Protein AF-A0A7S3NZ34-F1 (afdb_monomer_lite)

Radius of gyration: 33.31 Å; chains: 1; bounding box: 94×74×92 Å

Structure (mmCIF, N/CA/C/O backbone):
data_AF-A0A7S3NZ34-F1
#
_entry.id   AF-A0A7S3NZ34-F1
#
loop_
_atom_site.group_PDB
_atom_site.id
_atom_site.type_symbol
_atom_site.label_atom_id
_atom_site.label_alt_id
_atom_site.label_comp_id
_atom_site.label_asym_id
_atom_site.label_entity_id
_atom_site.label_seq_id
_atom_site.pdbx_PDB_ins_code
_atom_site.Cartn_x
_atom_site.Cartn_y
_atom_site.Cartn_z
_atom_site.occupancy
_atom_site.B_iso_or_equiv
_atom_site.auth_seq_id
_atom_site.auth_comp_id
_atom_site.auth_asym_id
_atom_site.auth_atom_id
_atom_site.pdbx_PDB_model_num
ATOM 1 N N . PRO A 1 1 ? -23.768 -16.743 7.636 1.00 41.06 1 PRO A N 1
ATOM 2 C CA . PRO A 1 1 ? -23.028 -16.887 6.355 1.00 41.06 1 PRO A CA 1
ATOM 3 C C . PRO A 1 1 ? -21.586 -16.350 6.390 1.00 41.06 1 PRO A C 1
ATOM 5 O O . PRO A 1 1 ? -20.752 -16.909 5.689 1.00 41.06 1 PRO A O 1
ATOM 8 N N . HIS A 1 2 ? -21.284 -15.299 7.171 1.00 34.28 2 HIS A N 1
ATOM 9 C CA . HIS A 1 2 ? -19.918 -14.762 7.282 1.00 34.28 2 HIS A CA 1
ATOM 10 C C . HIS A 1 2 ? -18.943 -15.734 7.979 1.00 34.28 2 HIS A C 1
ATOM 12 O O . HIS A 1 2 ? -17.945 -16.085 7.361 1.00 34.28 2 HIS A O 1
ATOM 18 N N . ASP A 1 3 ? -19.298 -16.311 9.134 1.00 44.66 3 ASP A N 1
ATOM 19 C CA . ASP A 1 3 ? -18.408 -17.248 9.858 1.00 44.66 3 ASP A CA 1
ATOM 20 C C . ASP A 1 3 ? -18.068 -18.537 9.083 1.00 44.66 3 ASP A C 1
ATOM 22 O O . ASP A 1 3 ? -16.961 -19.067 9.175 1.00 44.66 3 ASP A O 1
ATOM 26 N N . GLN A 1 4 ? -18.999 -19.044 8.264 1.00 51.28 4 GLN A N 1
ATOM 27 C CA . GLN A 1 4 ? -18.749 -20.227 7.426 1.00 51.28 4 GLN A CA 1
ATOM 28 C C . GLN A 1 4 ? -17.717 -19.954 6.322 1.00 51.28 4 GLN A C 1
ATOM 30 O O . GLN A 1 4 ? -16.972 -20.857 5.939 1.00 51.28 4 GLN A O 1
ATOM 35 N N . ASN A 1 5 ? -17.654 -18.721 5.808 1.00 56.84 5 ASN A N 1
ATOM 36 C CA . ASN A 1 5 ? -16.707 -18.362 4.753 1.00 56.84 5 ASN A CA 1
ATOM 37 C C . ASN A 1 5 ? -15.270 -18.266 5.273 1.00 56.84 5 ASN A C 1
ATOM 39 O O . ASN A 1 5 ? -14.349 -18.602 4.522 1.00 56.84 5 ASN A O 1
ATOM 43 N N . ASP A 1 6 ? -15.092 -17.855 6.528 1.00 66.44 6 ASP A N 1
ATOM 44 C CA . ASP A 1 6 ? -13.772 -17.736 7.148 1.00 66.44 6 ASP A CA 1
ATOM 45 C C . ASP A 1 6 ? -13.241 -19.110 7.586 1.00 66.44 6 ASP A C 1
ATOM 47 O O . ASP A 1 6 ? -12.105 -19.452 7.262 1.00 66.44 6 ASP A O 1
ATOM 51 N N . SER A 1 7 ? -14.092 -19.985 8.137 1.00 79.94 7 SER A N 1
ATOM 52 C CA . SER A 1 7 ? -13.708 -21.378 8.436 1.00 79.94 7 SER A CA 1
ATOM 53 C C . SER A 1 7 ? -13.305 -22.179 7.181 1.00 79.94 7 SER A C 1
ATOM 55 O O . SER A 1 7 ? -12.328 -22.938 7.194 1.00 79.94 7 SER A O 1
ATOM 57 N N . ALA A 1 8 ? -14.006 -21.981 6.056 1.00 79.75 8 ALA A N 1
ATOM 58 C CA . ALA A 1 8 ? -13.655 -22.616 4.782 1.00 79.75 8 ALA A CA 1
ATOM 59 C C . ALA A 1 8 ? -12.306 -22.120 4.227 1.00 79.75 8 ALA A C 1
ATOM 61 O O . ALA A 1 8 ? -11.557 -22.890 3.614 1.00 79.75 8 ALA A O 1
ATOM 62 N N . LEU A 1 9 ? -11.980 -20.842 4.441 1.00 82.81 9 LEU A N 1
ATOM 63 C CA . LEU A 1 9 ? -10.699 -20.264 4.046 1.00 82.81 9 LEU A CA 1
ATOM 64 C C . LEU A 1 9 ? -9.552 -20.831 4.888 1.00 82.81 9 LEU A C 1
ATOM 66 O O . LEU A 1 9 ? -8.564 -21.288 4.314 1.00 82.81 9 LEU A O 1
ATOM 70 N N . GLU A 1 10 ? -9.698 -20.867 6.212 1.00 81.81 10 GLU A N 1
ATOM 71 C CA . GLU A 1 10 ? -8.693 -21.439 7.119 1.00 81.81 10 GLU A CA 1
ATOM 72 C C . GLU A 1 10 ? -8.411 -22.908 6.796 1.00 81.81 10 GLU A C 1
ATOM 74 O O . GLU A 1 10 ? -7.253 -23.310 6.666 1.00 81.81 10 GLU A O 1
ATOM 79 N N . SER A 1 11 ? -9.467 -23.688 6.556 1.00 85.88 11 SER A N 1
ATOM 80 C CA . SER A 1 11 ? -9.349 -25.089 6.141 1.00 85.88 11 SER A CA 1
ATOM 81 C C . SER A 1 11 ? -8.583 -25.226 4.821 1.00 85.88 11 SER A C 1
ATOM 83 O O . SER A 1 11 ? -7.730 -26.099 4.678 1.00 85.88 11 SER A O 1
ATOM 85 N N . SER A 1 12 ? -8.826 -24.331 3.859 1.00 85.12 12 SER A N 1
ATOM 86 C CA . SER A 1 12 ? -8.132 -24.339 2.563 1.00 85.12 12 SER A CA 1
ATOM 87 C C . SER A 1 12 ? -6.656 -23.942 2.682 1.00 85.12 12 SER A C 1
ATOM 89 O O . SER A 1 12 ? -5.805 -24.506 1.992 1.00 85.12 12 SER A O 1
ATOM 91 N N . ILE A 1 13 ? -6.333 -22.992 3.565 1.00 85.62 13 ILE A N 1
ATOM 92 C CA . ILE A 1 13 ? -4.950 -22.602 3.874 1.00 85.62 13 ILE A CA 1
ATOM 93 C C . ILE A 1 13 ? -4.214 -23.770 4.530 1.00 85.62 13 ILE A C 1
ATOM 95 O O . ILE A 1 13 ? -3.098 -24.091 4.121 1.00 85.62 13 ILE A O 1
ATOM 99 N N . PHE A 1 14 ? -4.856 -24.453 5.480 1.00 85.88 14 PHE A N 1
ATOM 100 C CA . PHE A 1 14 ? -4.304 -25.652 6.102 1.00 85.88 14 PHE A CA 1
ATOM 101 C C . PHE A 1 14 ? -4.025 -26.748 5.066 1.00 85.88 14 PHE A C 1
ATOM 103 O O . PHE A 1 14 ? -2.934 -27.313 5.047 1.00 85.88 14 PHE A O 1
ATOM 110 N N . VAL A 1 15 ? -4.956 -26.997 4.137 1.00 87.81 15 VAL A N 1
ATOM 111 C CA . VAL A 1 15 ? -4.750 -27.945 3.029 1.00 87.81 15 VAL A CA 1
ATOM 112 C C . VAL A 1 15 ? -3.519 -27.574 2.193 1.00 87.81 15 VAL A C 1
ATOM 114 O O . VAL A 1 15 ? -2.702 -28.445 1.892 1.00 87.81 15 VAL A O 1
ATOM 117 N N . ARG A 1 16 ? -3.328 -26.289 1.867 1.00 87.94 16 ARG A N 1
ATOM 118 C CA . ARG A 1 16 ? -2.138 -25.810 1.142 1.00 87.94 16 ARG A CA 1
ATOM 119 C C . ARG A 1 16 ? -0.844 -26.062 1.927 1.00 87.94 16 ARG A C 1
ATOM 121 O O . ARG A 1 16 ? 0.131 -26.535 1.347 1.00 87.94 16 ARG A O 1
ATOM 128 N N . GLU A 1 17 ? -0.837 -25.782 3.230 1.00 85.75 17 GLU A N 1
ATOM 129 C CA . GLU A 1 17 ? 0.313 -26.041 4.113 1.00 85.75 17 GLU A CA 1
ATOM 130 C C . GLU A 1 17 ? 0.644 -27.540 4.189 1.00 85.75 17 GLU A C 1
ATOM 132 O O . GLU A 1 17 ? 1.816 -27.923 4.121 1.00 85.75 17 GLU A O 1
ATOM 137 N N . VAL A 1 18 ? -0.376 -28.402 4.255 1.00 86.56 18 VAL A N 1
ATOM 138 C CA . VAL A 1 18 ? -0.213 -29.863 4.252 1.00 86.56 18 VAL A CA 1
ATOM 139 C C . VAL A 1 18 ? 0.375 -30.350 2.930 1.00 86.56 18 VAL A C 1
ATOM 141 O O . VAL A 1 18 ? 1.296 -31.167 2.956 1.00 86.56 18 VAL A O 1
ATOM 144 N N . MET A 1 19 ? -0.103 -29.840 1.790 1.00 85.69 19 MET A N 1
ATOM 145 C CA . MET A 1 19 ? 0.424 -30.218 0.473 1.00 85.69 19 MET A CA 1
ATOM 146 C C . MET A 1 19 ? 1.892 -29.821 0.295 1.00 85.69 19 MET A C 1
ATOM 148 O O . MET A 1 19 ? 2.649 -30.565 -0.333 1.00 85.69 19 MET A O 1
ATOM 152 N N . GLU A 1 20 ? 2.318 -28.681 0.843 1.00 84.69 20 GLU A N 1
ATOM 153 C CA . GLU A 1 20 ? 3.727 -28.284 0.806 1.00 84.69 20 GLU A CA 1
ATOM 154 C C . GLU A 1 20 ? 4.576 -29.169 1.723 1.00 84.69 20 GLU A C 1
ATOM 156 O O . GLU A 1 20 ? 5.560 -29.752 1.263 1.00 84.69 20 GLU A O 1
ATOM 161 N N . SER A 1 21 ? 4.143 -29.332 2.977 1.00 84.38 21 SER A N 1
ATOM 162 C CA . SER A 1 21 ? 4.903 -30.018 4.031 1.00 84.38 21 SER A CA 1
ATOM 163 C C . SER A 1 21 ? 5.012 -31.529 3.812 1.00 84.38 21 SER A C 1
ATOM 165 O O . SER A 1 21 ? 6.039 -32.127 4.125 1.00 84.38 21 SER A O 1
ATOM 167 N N . HIS A 1 22 ? 3.971 -32.162 3.262 1.00 85.69 22 HIS A N 1
ATOM 168 C CA . HIS A 1 22 ? 3.906 -33.612 3.087 1.00 85.69 22 HIS A CA 1
ATOM 169 C C . HIS A 1 22 ? 3.700 -33.979 1.617 1.00 85.69 22 HIS A C 1
ATOM 171 O O . HIS A 1 22 ? 2.583 -34.005 1.096 1.00 85.69 22 HIS A O 1
ATOM 177 N N . SER A 1 23 ? 4.793 -34.329 0.937 1.00 82.81 23 SER A N 1
ATOM 178 C CA . SER A 1 23 ? 4.763 -34.682 -0.487 1.00 82.81 23 SER A CA 1
ATOM 179 C C . SER A 1 23 ? 3.978 -35.959 -0.804 1.00 82.81 23 SER A C 1
ATOM 181 O O . SER A 1 23 ? 3.462 -36.090 -1.914 1.00 82.81 23 SER A O 1
ATOM 183 N N . THR A 1 24 ? 3.841 -36.873 0.161 1.00 86.56 24 THR A N 1
ATOM 184 C CA . THR A 1 24 ? 3.130 -38.154 0.018 1.00 86.56 24 THR A CA 1
ATOM 185 C C . THR A 1 24 ? 1.627 -37.981 -0.192 1.00 86.56 24 THR A C 1
ATOM 187 O O . THR A 1 24 ? 1.053 -38.678 -1.022 1.00 86.56 24 THR A O 1
ATOM 190 N N . PHE A 1 25 ? 1.000 -37.022 0.495 1.00 84.69 25 PHE A N 1
ATOM 191 C CA . PHE A 1 25 ? -0.454 -36.811 0.457 1.00 84.69 25 PHE A CA 1
ATOM 192 C C . PHE A 1 25 ? -0.923 -35.939 -0.715 1.00 84.69 25 PHE A C 1
ATOM 194 O O . PHE A 1 25 ? -2.123 -35.765 -0.910 1.00 84.69 25 PHE A O 1
ATOM 201 N N . ARG A 1 26 ? -0.007 -35.386 -1.524 1.00 86.25 26 ARG A N 1
ATOM 202 C CA . ARG A 1 26 ? -0.354 -34.451 -2.614 1.00 86.25 26 ARG A CA 1
ATOM 203 C C . ARG A 1 26 ? -1.339 -35.041 -3.622 1.00 86.25 26 ARG A C 1
ATOM 205 O O . ARG A 1 26 ? -2.195 -34.313 -4.116 1.00 86.25 26 ARG A O 1
ATOM 212 N N . LYS A 1 27 ? -1.214 -36.337 -3.927 1.00 86.44 27 LYS A N 1
ATOM 213 C CA . LYS A 1 27 ? -2.102 -37.030 -4.872 1.00 86.44 27 LYS A CA 1
ATOM 214 C C . LYS A 1 27 ? -3.509 -37.171 -4.303 1.00 86.44 27 LYS A C 1
ATOM 216 O O . LYS A 1 27 ? -4.444 -36.668 -4.915 1.00 86.44 27 LYS A O 1
ATOM 221 N N . ASP A 1 28 ? -3.621 -37.730 -3.100 1.00 87.06 28 ASP A N 1
ATOM 222 C CA . ASP A 1 28 ? -4.900 -37.966 -2.422 1.00 87.06 28 ASP A CA 1
ATOM 223 C C . ASP A 1 28 ? -5.652 -36.654 -2.154 1.00 87.06 28 ASP A C 1
ATOM 225 O O . ASP A 1 28 ? -6.849 -36.536 -2.418 1.00 87.06 28 ASP A O 1
ATOM 229 N N . VAL A 1 29 ? -4.934 -35.626 -1.688 1.00 88.00 29 VAL A N 1
ATOM 230 C CA . VAL A 1 29 ? -5.496 -34.286 -1.479 1.00 88.00 29 VAL A CA 1
ATOM 231 C C . VAL A 1 29 ? -5.911 -33.664 -2.813 1.00 88.00 29 VAL A C 1
ATOM 233 O O . VAL A 1 29 ? -6.989 -33.085 -2.906 1.00 88.00 29 VAL A O 1
ATOM 236 N N . GLY A 1 30 ? -5.104 -33.814 -3.867 1.00 87.31 30 GLY A N 1
ATOM 237 C CA . GLY A 1 30 ? -5.451 -33.347 -5.208 1.00 87.31 30 GLY A CA 1
ATOM 238 C C . GLY A 1 30 ? -6.717 -34.007 -5.763 1.00 87.31 30 GLY A C 1
ATOM 239 O O . GLY A 1 30 ? -7.560 -33.313 -6.331 1.00 87.31 30 GLY A O 1
ATOM 240 N N . ASP A 1 31 ? -6.879 -35.319 -5.572 1.00 88.88 31 ASP A N 1
ATOM 241 C CA . ASP A 1 31 ? -8.085 -36.059 -5.964 1.00 88.88 31 ASP A CA 1
ATOM 242 C C . ASP A 1 31 ? -9.315 -35.598 -5.178 1.00 88.88 31 ASP A C 1
ATOM 244 O O . ASP A 1 31 ? -10.366 -35.355 -5.773 1.00 88.88 31 ASP A O 1
ATOM 248 N N . SER A 1 32 ? -9.167 -35.382 -3.870 1.00 88.31 32 SER A N 1
ATOM 249 C CA . SER A 1 32 ? -10.234 -34.841 -3.020 1.00 88.31 32 SER A CA 1
ATOM 250 C C . SER A 1 32 ? -10.668 -33.435 -3.456 1.00 88.31 32 SER A C 1
ATOM 252 O O . SER A 1 32 ? -11.864 -33.158 -3.565 1.00 88.31 32 SER A O 1
ATOM 254 N N . ILE A 1 33 ? -9.720 -32.551 -3.797 1.00 88.38 33 ILE A N 1
ATOM 255 C CA . ILE A 1 33 ? -10.036 -31.206 -4.308 1.00 88.38 33 ILE A CA 1
ATOM 256 C C . ILE A 1 33 ? -10.797 -31.292 -5.639 1.00 88.38 33 ILE A C 1
ATOM 258 O O . ILE A 1 33 ? -11.752 -30.542 -5.839 1.00 88.38 33 ILE A O 1
ATOM 262 N N . ARG A 1 34 ? -10.402 -32.195 -6.548 1.00 88.56 34 ARG A N 1
ATOM 263 C CA . ARG A 1 34 ? -11.080 -32.383 -7.844 1.00 88.56 34 ARG A CA 1
ATOM 264 C C . ARG A 1 34 ? -12.527 -32.848 -7.676 1.00 88.56 34 ARG A C 1
ATOM 266 O O . ARG A 1 34 ? -13.406 -32.309 -8.341 1.00 88.56 34 ARG A O 1
ATOM 273 N N . GLN A 1 35 ? -12.773 -33.806 -6.783 1.00 87.44 35 GLN A N 1
ATOM 274 C CA . GLN A 1 35 ? -14.113 -34.351 -6.534 1.00 87.44 35 GLN A CA 1
ATOM 275 C C . GLN A 1 35 ? -15.047 -33.317 -5.889 1.00 87.44 35 GLN A C 1
ATOM 277 O O . GLN A 1 35 ? -16.196 -33.184 -6.302 1.00 87.44 35 GLN A O 1
ATOM 282 N N . ASN A 1 36 ? -14.533 -32.529 -4.942 1.00 87.00 36 ASN A N 1
ATOM 283 C CA . ASN A 1 36 ? -15.341 -31.598 -4.149 1.00 87.00 36 ASN A CA 1
ATOM 284 C C . ASN A 1 36 ? -15.442 -30.185 -4.752 1.00 87.00 36 ASN A C 1
ATOM 286 O O . ASN A 1 36 ? -16.036 -29.290 -4.150 1.00 87.00 36 ASN A O 1
ATOM 290 N N . LEU A 1 37 ? -14.894 -29.948 -5.952 1.00 84.00 37 LEU A N 1
ATOM 291 C CA . LEU A 1 37 ? -14.869 -28.616 -6.574 1.00 84.00 37 LEU A CA 1
ATOM 292 C C . LEU A 1 37 ? -16.277 -28.026 -6.795 1.00 84.00 37 LEU A C 1
ATOM 294 O O . LEU A 1 37 ? -16.450 -26.807 -6.796 1.00 84.00 37 LEU A O 1
ATOM 298 N N . TYR A 1 38 ? -17.287 -28.880 -6.976 1.00 83.19 38 TYR A N 1
ATOM 299 C CA . TYR A 1 38 ? -18.689 -28.487 -7.171 1.00 83.19 38 TYR A CA 1
ATOM 300 C C . TYR A 1 38 ? -19.392 -28.044 -5.881 1.00 83.19 38 TYR A C 1
ATOM 302 O O . TYR A 1 38 ? -20.382 -27.317 -5.944 1.00 83.19 38 TYR A O 1
ATOM 310 N N . GLU A 1 39 ? -18.874 -28.438 -4.719 1.00 84.38 39 GLU A N 1
ATOM 311 C CA . GLU A 1 39 ? -19.497 -28.165 -3.421 1.00 84.38 39 GLU A CA 1
ATOM 312 C C . GLU A 1 39 ? -18.996 -26.857 -2.794 1.00 84.38 39 GLU A C 1
ATOM 314 O O . GLU A 1 39 ? -19.669 -26.249 -1.958 1.00 84.38 39 GLU A O 1
ATOM 319 N N . ILE A 1 40 ? -17.821 -26.376 -3.210 1.00 83.75 40 ILE A N 1
ATOM 320 C CA . ILE A 1 40 ? -17.182 -25.212 -2.596 1.00 83.75 40 ILE A CA 1
ATOM 321 C C . ILE A 1 40 ? -17.863 -23.921 -3.064 1.00 83.75 40 ILE A C 1
ATOM 323 O O . ILE A 1 40 ? -17.742 -23.500 -4.215 1.00 83.75 40 ILE A O 1
ATOM 327 N N . ARG A 1 41 ? -18.526 -23.234 -2.127 1.00 82.44 41 ARG A N 1
ATOM 328 C CA . ARG A 1 41 ? -19.220 -21.956 -2.377 1.00 82.44 41 ARG A CA 1
ATOM 329 C C . ARG A 1 41 ? -18.467 -20.708 -1.911 1.00 82.44 41 ARG A C 1
ATOM 331 O O . ARG A 1 41 ? -18.961 -19.606 -2.112 1.00 82.44 41 ARG A O 1
ATOM 338 N N . SER A 1 42 ? -17.283 -20.841 -1.309 1.00 85.06 42 SER A N 1
ATOM 339 C CA . SER A 1 42 ? -16.468 -19.684 -0.908 1.00 85.06 42 SER A CA 1
ATOM 340 C C . SER A 1 42 ? -15.462 -19.316 -2.011 1.00 85.06 42 SER A C 1
ATOM 342 O O . SER A 1 42 ? -14.582 -20.126 -2.325 1.00 85.06 42 SER A O 1
ATOM 344 N N . PRO A 1 43 ? -15.514 -18.094 -2.586 1.00 83.19 43 PRO A N 1
ATOM 345 C CA . PRO A 1 43 ? -14.572 -17.674 -3.624 1.00 83.19 43 PRO A CA 1
ATOM 346 C C . PRO A 1 43 ? -13.146 -17.535 -3.079 1.00 83.19 43 PRO A C 1
ATOM 348 O O . PRO A 1 43 ? -12.186 -17.790 -3.804 1.00 83.19 43 PRO A O 1
ATOM 351 N N . LYS A 1 44 ? -12.980 -17.173 -1.797 1.00 84.56 44 LYS A N 1
ATOM 352 C CA . LYS A 1 44 ? -11.660 -17.089 -1.151 1.00 84.56 44 LYS A CA 1
ATOM 353 C C . LYS A 1 44 ? -11.018 -18.478 -1.024 1.00 84.56 44 LYS A C 1
ATOM 355 O O . LYS A 1 44 ? -9.853 -18.631 -1.379 1.00 84.56 44 LYS A O 1
ATOM 360 N N . ALA A 1 45 ? -11.787 -19.486 -0.603 1.00 86.25 45 ALA A N 1
ATOM 361 C CA . ALA A 1 45 ? -11.334 -20.878 -0.526 1.00 86.25 45 ALA A CA 1
ATOM 362 C C . ALA A 1 45 ? -10.950 -21.433 -1.911 1.00 86.25 45 ALA A C 1
ATOM 364 O O . ALA A 1 45 ? -9.862 -21.985 -2.085 1.00 86.25 45 ALA A O 1
ATOM 365 N N . LEU A 1 46 ? -11.788 -21.191 -2.929 1.00 86.75 46 LEU A N 1
ATOM 366 C CA . LEU A 1 46 ? -11.519 -21.612 -4.310 1.00 86.75 46 LEU A CA 1
ATOM 367 C C . LEU A 1 46 ? -10.201 -21.051 -4.855 1.00 86.75 46 LEU A C 1
ATOM 369 O O . LEU A 1 46 ? -9.476 -21.773 -5.533 1.00 86.75 46 LEU A O 1
ATOM 373 N N . ARG A 1 47 ? -9.839 -19.799 -4.538 1.00 88.00 47 ARG A N 1
ATOM 374 C CA . ARG A 1 47 ? -8.549 -19.216 -4.959 1.00 88.00 47 ARG A CA 1
ATOM 375 C C . ARG A 1 47 ? -7.362 -20.037 -4.449 1.00 88.00 47 ARG A C 1
ATOM 377 O O . ARG A 1 47 ? -6.446 -20.322 -5.218 1.00 88.00 47 ARG A O 1
ATOM 384 N N . VAL A 1 48 ? -7.386 -20.429 -3.174 1.00 88.06 48 VAL A N 1
ATOM 385 C CA . VAL A 1 48 ? -6.303 -21.204 -2.547 1.00 88.06 48 VAL A CA 1
ATOM 386 C C . VAL A 1 48 ? -6.218 -22.602 -3.161 1.00 88.06 48 VAL A C 1
ATOM 388 O O . VAL A 1 48 ? -5.137 -23.048 -3.547 1.00 88.06 48 VAL A O 1
ATOM 391 N N . LEU A 1 49 ? -7.358 -23.273 -3.324 1.00 89.44 49 LEU A N 1
ATOM 392 C CA . LEU A 1 49 ? -7.413 -24.643 -3.840 1.00 89.44 49 LEU A CA 1
ATOM 393 C C . LEU A 1 49 ? -7.059 -24.724 -5.335 1.00 89.44 49 LEU A C 1
ATOM 395 O O . LEU A 1 49 ? -6.304 -25.609 -5.739 1.00 89.44 49 LEU A O 1
ATOM 399 N N . LEU A 1 50 ? -7.505 -23.762 -6.152 1.00 88.44 50 LEU A N 1
ATOM 400 C CA . LEU A 1 50 ? -7.106 -23.658 -7.562 1.00 88.44 50 LEU A CA 1
ATOM 401 C C . LEU A 1 50 ? -5.603 -23.404 -7.706 1.00 88.44 50 LEU A C 1
ATOM 403 O O . LEU A 1 50 ? -4.971 -23.965 -8.602 1.00 88.44 50 LEU A O 1
ATOM 407 N N . TRP A 1 51 ? -5.014 -22.589 -6.825 1.00 89.31 51 TRP A N 1
ATOM 408 C CA . TRP A 1 51 ? -3.565 -22.398 -6.799 1.00 89.31 51 TRP A CA 1
ATOM 409 C C . TRP A 1 51 ? -2.834 -23.712 -6.490 1.00 89.31 51 TRP A C 1
ATOM 411 O O . TRP A 1 51 ? -1.885 -24.053 -7.199 1.00 89.31 51 TRP A O 1
ATOM 421 N N . CYS A 1 52 ? -3.322 -24.489 -5.515 1.00 87.81 52 CYS A N 1
ATOM 422 C CA . CYS A 1 52 ? -2.762 -25.799 -5.170 1.00 87.81 52 CYS A CA 1
ATOM 423 C C . CYS A 1 52 ? -2.812 -26.773 -6.356 1.00 87.81 52 CYS A C 1
ATOM 425 O O . CYS A 1 52 ? -1.799 -27.397 -6.673 1.00 87.81 52 CYS A O 1
ATOM 427 N N . LEU A 1 53 ? -3.945 -26.861 -7.065 1.00 88.19 53 LEU A N 1
ATOM 428 C CA . LEU A 1 53 ? -4.061 -27.695 -8.267 1.00 88.19 53 LEU A CA 1
ATOM 429 C C . LEU A 1 53 ? -3.061 -27.270 -9.351 1.00 88.19 53 LEU A C 1
ATOM 431 O O . LEU A 1 53 ? -2.387 -28.119 -9.937 1.00 88.19 53 LEU A O 1
ATOM 435 N N . GLY A 1 54 ? -2.918 -25.966 -9.594 1.00 86.31 54 GLY A N 1
ATOM 436 C CA . GLY A 1 54 ? -1.978 -25.443 -10.586 1.00 86.31 54 GLY A CA 1
ATOM 437 C C . GLY A 1 54 ? -0.513 -25.724 -10.237 1.00 86.31 54 GLY A C 1
ATOM 438 O O . GLY A 1 54 ? 0.297 -25.997 -11.128 1.00 86.31 54 GLY A O 1
ATOM 439 N N . GLU A 1 55 ? -0.158 -25.694 -8.952 1.00 84.81 55 GLU A N 1
ATOM 440 C CA . GLU A 1 55 ? 1.224 -25.829 -8.483 1.00 84.81 55 GLU A CA 1
ATOM 441 C C . GLU A 1 55 ? 1.650 -27.289 -8.260 1.00 84.81 55 GLU A C 1
ATOM 443 O O . GLU A 1 55 ? 2.737 -27.667 -8.707 1.00 84.81 55 GLU A O 1
ATOM 448 N N . TYR A 1 56 ? 0.787 -28.132 -7.685 1.00 85.50 56 TYR A N 1
ATOM 449 C CA . TYR A 1 56 ? 1.116 -29.515 -7.301 1.00 85.50 56 TYR A CA 1
ATOM 450 C C . TYR A 1 56 ? 0.683 -30.592 -8.304 1.00 85.50 56 TYR A C 1
ATOM 452 O O . TYR A 1 56 ? 1.055 -31.751 -8.135 1.00 85.50 56 TYR A O 1
ATOM 460 N N . SER A 1 57 ? -0.039 -30.246 -9.376 1.00 85.12 57 SER A N 1
ATOM 461 C CA . SER A 1 57 ? -0.251 -31.189 -10.486 1.00 85.12 57 SER A CA 1
ATOM 462 C C . SER A 1 57 ? 1.051 -31.360 -11.273 1.00 85.12 57 SER A C 1
ATOM 464 O O . SER A 1 57 ? 1.500 -30.427 -11.951 1.00 85.12 57 SER A O 1
ATOM 466 N N . GLU A 1 58 ? 1.680 -32.529 -11.146 1.00 80.94 58 GLU A N 1
ATOM 467 C CA . GLU A 1 58 ? 2.960 -32.868 -11.792 1.00 80.94 58 GLU A CA 1
ATOM 468 C C . GLU A 1 58 ? 2.814 -33.978 -12.846 1.00 80.94 58 GLU A C 1
ATOM 470 O O . GLU A 1 58 ? 3.504 -33.940 -13.866 1.00 80.94 58 GLU A O 1
ATOM 475 N N . SER A 1 59 ? 1.904 -34.939 -12.636 1.00 84.19 59 SER A N 1
ATOM 476 C CA . SER A 1 59 ? 1.632 -36.019 -13.593 1.00 84.19 59 SER A CA 1
ATOM 477 C C . SER A 1 59 ? 0.777 -35.545 -14.771 1.00 84.19 59 SER A C 1
ATOM 479 O O . SER A 1 59 ? -0.090 -34.689 -14.623 1.00 84.19 59 SER A O 1
ATOM 481 N N . GLU A 1 60 ? 0.974 -36.147 -15.945 1.00 80.88 60 GLU A N 1
ATOM 482 C CA . GLU A 1 60 ? 0.191 -35.861 -17.160 1.00 80.88 60 GLU A CA 1
ATOM 483 C C . GLU A 1 60 ? -1.301 -36.191 -16.978 1.00 80.88 60 GLU A C 1
ATOM 485 O O . GLU A 1 60 ? -2.171 -35.430 -17.408 1.00 80.88 60 GLU A O 1
ATOM 490 N N . ASP A 1 61 ? -1.586 -37.286 -16.273 1.00 85.00 61 ASP A N 1
ATOM 491 C CA . ASP A 1 61 ? -2.946 -37.700 -15.923 1.00 85.00 61 ASP A CA 1
ATOM 492 C C . ASP A 1 61 ? -3.591 -36.711 -14.933 1.00 85.00 61 ASP A C 1
ATOM 494 O O . ASP A 1 61 ? -4.700 -36.234 -15.164 1.00 85.00 61 ASP A O 1
ATOM 498 N N . ASP A 1 62 ? -2.848 -36.292 -13.901 1.00 85.06 62 ASP A N 1
ATOM 499 C CA . ASP A 1 62 ? -3.323 -35.323 -12.903 1.00 85.06 62 ASP A CA 1
ATOM 500 C C . ASP A 1 62 ? -3.618 -33.955 -13.528 1.00 85.06 62 ASP A C 1
ATOM 502 O O . ASP A 1 62 ? -4.605 -33.310 -13.172 1.00 85.06 62 ASP A O 1
ATOM 506 N N . ILE A 1 63 ? -2.783 -33.505 -14.473 1.00 87.00 63 ILE A N 1
ATOM 507 C CA . ILE A 1 63 ? -2.982 -32.234 -15.182 1.00 87.00 63 ILE A CA 1
ATOM 508 C C . ILE A 1 63 ? -4.243 -32.298 -16.047 1.00 87.00 63 ILE A C 1
ATOM 510 O O . ILE A 1 63 ? -5.030 -31.353 -16.028 1.00 87.00 63 ILE A O 1
ATOM 514 N N . THR A 1 64 ? -4.445 -33.396 -16.782 1.00 87.38 64 THR A N 1
ATOM 515 C CA . THR A 1 64 ? -5.618 -33.566 -17.654 1.00 87.38 64 THR A CA 1
ATOM 516 C C . THR A 1 64 ? -6.896 -33.634 -16.821 1.00 87.38 64 THR A C 1
ATOM 518 O O . THR A 1 64 ? -7.803 -32.840 -17.043 1.00 87.38 64 THR A O 1
ATOM 521 N N . LYS A 1 65 ? -6.921 -34.465 -15.771 1.00 88.94 65 LYS A N 1
ATOM 522 C CA . LYS A 1 65 ? -8.055 -34.570 -14.841 1.00 88.94 65 LYS A CA 1
ATOM 523 C C . LYS A 1 65 ? -8.376 -33.252 -14.145 1.00 88.94 65 LYS A C 1
ATOM 525 O O . LYS A 1 65 ? -9.544 -32.899 -14.016 1.00 88.94 65 LYS A O 1
ATOM 530 N N . SER A 1 66 ? -7.358 -32.519 -13.688 1.00 88.50 66 SER A N 1
ATOM 531 C CA . SER A 1 66 ? -7.559 -31.224 -13.022 1.00 88.50 66 SER A CA 1
ATOM 532 C C . SER A 1 66 ? -8.098 -30.182 -13.998 1.00 88.50 66 SER A C 1
ATOM 534 O O . SER A 1 66 ? -8.981 -29.411 -13.636 1.00 88.50 66 SER A O 1
ATOM 536 N N . PHE A 1 67 ? -7.605 -30.176 -15.238 1.00 89.50 67 PHE A N 1
ATOM 537 C CA . PHE A 1 67 ? -8.117 -29.295 -16.281 1.00 89.50 67 PHE A CA 1
ATOM 538 C C . PHE A 1 67 ? -9.570 -29.621 -16.630 1.00 89.50 67 PHE A C 1
ATOM 540 O O . PHE A 1 67 ? -10.402 -28.720 -16.592 1.00 89.50 67 PHE A O 1
ATOM 547 N N . ASP A 1 68 ? -9.889 -30.890 -16.886 1.00 88.81 68 ASP A N 1
ATOM 548 C CA . ASP A 1 68 ? -11.247 -31.320 -17.220 1.00 88.81 68 ASP A CA 1
ATOM 549 C C . ASP A 1 68 ? -12.219 -30.995 -16.072 1.00 88.81 68 ASP A C 1
ATOM 551 O O . ASP A 1 68 ? -13.248 -30.374 -16.314 1.00 88.81 68 ASP A O 1
ATOM 555 N N . SER A 1 69 ? -11.839 -31.251 -14.812 1.00 87.75 69 SER A N 1
ATOM 556 C CA . SER A 1 69 ? -12.656 -30.905 -13.631 1.00 87.75 69 SER A CA 1
ATOM 557 C C . SER A 1 69 ? -12.941 -29.398 -13.529 1.00 87.75 69 SER A C 1
ATOM 559 O O . SER A 1 69 ? -14.052 -28.985 -13.195 1.00 87.75 69 SER A O 1
ATOM 561 N N . ILE A 1 70 ? -11.945 -28.551 -13.823 1.00 89.19 70 ILE A N 1
ATOM 562 C CA . ILE A 1 70 ? -12.110 -27.090 -13.833 1.00 89.19 70 ILE A CA 1
ATOM 563 C C . ILE A 1 70 ? -13.036 -26.669 -14.981 1.00 89.19 70 ILE A C 1
ATOM 565 O O . ILE A 1 70 ? -13.937 -25.856 -14.773 1.00 89.19 70 ILE A O 1
ATOM 569 N N . MET A 1 71 ? -12.834 -27.216 -16.182 1.00 87.38 71 MET A N 1
ATOM 570 C CA . MET A 1 71 ? -13.622 -26.867 -17.366 1.00 87.38 71 MET A CA 1
ATOM 571 C C . MET A 1 71 ? -15.077 -27.324 -17.250 1.00 87.38 71 MET A C 1
ATOM 573 O O . MET A 1 71 ? -15.979 -26.569 -17.610 1.00 87.38 71 MET A O 1
ATOM 577 N N . GLU A 1 72 ? -15.328 -28.507 -16.694 1.00 86.38 72 GLU A N 1
ATOM 578 C CA . GLU A 1 72 ? -16.680 -28.991 -16.407 1.00 86.38 72 GLU A CA 1
ATOM 579 C C . GLU A 1 72 ? -17.402 -28.087 -15.398 1.00 86.38 72 GLU A C 1
ATOM 581 O O . GLU A 1 72 ? -18.578 -27.783 -15.590 1.00 86.38 72 GLU A O 1
ATOM 586 N N . ASN A 1 73 ? -16.699 -27.578 -14.379 1.00 84.88 73 ASN A N 1
ATOM 587 C CA . ASN A 1 73 ? -17.263 -26.668 -13.376 1.00 84.88 73 ASN A CA 1
ATOM 588 C C . ASN A 1 73 ? -17.508 -25.238 -13.919 1.00 84.88 73 ASN A C 1
ATOM 590 O O . ASN A 1 73 ? -18.346 -24.505 -13.397 1.00 84.88 73 ASN A O 1
ATOM 594 N N . ILE A 1 74 ? -16.832 -24.842 -15.004 1.00 83.12 74 ILE A N 1
ATOM 595 C CA . ILE A 1 74 ? -17.138 -23.614 -15.767 1.00 83.12 74 ILE A CA 1
ATOM 596 C C . ILE A 1 74 ? -18.343 -23.834 -16.700 1.00 83.12 74 ILE A C 1
ATOM 598 O O . ILE A 1 74 ? -19.161 -22.929 -16.891 1.00 83.12 74 ILE A O 1
ATOM 602 N N . GLY A 1 75 ? -18.473 -25.032 -17.273 1.00 78.25 75 GLY A N 1
ATOM 603 C CA . GLY A 1 75 ? -19.537 -25.408 -18.201 1.00 78.25 75 GLY A CA 1
ATOM 604 C C . GLY A 1 75 ? -19.229 -25.069 -19.667 1.00 78.25 75 GLY A C 1
ATOM 605 O O . GLY A 1 75 ? -18.081 -24.912 -20.079 1.00 78.25 75 GLY A O 1
ATOM 606 N N . SER A 1 76 ? -20.273 -24.983 -20.497 1.00 75.44 76 SER A N 1
ATOM 607 C CA . SER A 1 76 ? -20.130 -24.811 -21.950 1.00 75.44 76 SER A CA 1
ATOM 608 C C . SER A 1 76 ? -19.498 -23.464 -22.337 1.00 75.44 76 SER A C 1
ATOM 610 O O . SER A 1 76 ? -20.049 -22.404 -22.032 1.00 75.44 76 SER A O 1
ATOM 612 N N . LEU A 1 77 ? -18.402 -23.506 -23.096 1.00 72.88 77 LEU A N 1
ATOM 613 C CA . LEU A 1 77 ? -17.786 -22.342 -23.738 1.00 72.88 77 LEU A CA 1
ATOM 614 C C . LEU A 1 77 ? -18.391 -22.069 -25.132 1.00 72.88 77 LEU A C 1
ATOM 616 O O . LEU A 1 77 ? -18.778 -23.018 -25.815 1.00 72.88 77 LEU A O 1
ATOM 620 N N . PRO A 1 78 ? -18.401 -20.814 -25.630 1.00 69.38 78 PRO A N 1
ATOM 621 C CA . PRO A 1 78 ? -18.003 -19.571 -24.964 1.00 69.38 78 PRO A CA 1
ATOM 622 C C . PRO A 1 78 ? -19.062 -19.100 -23.961 1.00 69.38 78 PRO A C 1
ATOM 624 O O . PRO A 1 78 ? -20.260 -19.242 -24.206 1.00 69.38 78 PRO A O 1
ATOM 627 N N . ILE A 1 79 ? -18.619 -18.483 -22.863 1.00 68.69 79 ILE A N 1
ATOM 628 C CA . ILE A 1 79 ? -19.525 -17.927 -21.854 1.00 68.69 79 ILE A CA 1
ATOM 629 C C . ILE A 1 79 ? -20.329 -16.801 -22.524 1.00 68.69 79 ILE A C 1
ATOM 631 O O . ILE A 1 79 ? -19.768 -15.815 -23.004 1.00 68.69 79 ILE A O 1
ATOM 635 N N . LYS A 1 80 ? -21.645 -16.981 -22.632 1.00 64.38 80 LYS A N 1
ATOM 636 C CA . LYS A 1 80 ? -22.588 -15.939 -23.050 1.00 64.38 80 LYS A CA 1
ATOM 637 C C . LYS A 1 80 ? -23.305 -15.466 -21.796 1.00 64.38 80 LYS A C 1
ATOM 639 O O . LYS A 1 80 ? -23.727 -16.311 -21.009 1.00 64.38 80 LYS A O 1
ATOM 644 N N . HIS A 1 81 ? -23.461 -14.149 -21.636 1.00 54.97 81 HIS A N 1
ATOM 645 C CA . HIS A 1 81 ? -24.348 -13.589 -20.616 1.00 54.97 81 HIS A CA 1
ATOM 646 C C . HIS A 1 81 ? -25.689 -14.320 -20.682 1.00 54.97 81 HIS A C 1
ATOM 648 O O . HIS A 1 81 ? -26.288 -14.390 -21.764 1.00 54.97 81 HIS A O 1
ATOM 654 N N . SER A 1 82 ? -26.165 -14.838 -19.546 1.00 45.47 82 SER A N 1
ATOM 655 C CA . SER A 1 82 ? -27.581 -15.164 -19.381 1.00 45.47 82 SER A CA 1
ATOM 656 C C . SER A 1 82 ? -28.351 -13.844 -19.417 1.00 45.47 82 SER A C 1
ATOM 658 O O . SER A 1 82 ? -28.742 -13.259 -18.411 1.00 45.47 82 SER A O 1
ATOM 660 N N . THR A 1 83 ? -28.482 -13.287 -20.617 1.00 34.31 83 THR A N 1
ATOM 661 C CA . THR A 1 83 ? -29.442 -12.234 -20.875 1.00 34.31 83 THR A CA 1
ATOM 662 C C . THR A 1 83 ? -30.787 -12.892 -20.645 1.00 34.31 83 THR A C 1
ATOM 664 O O . THR A 1 83 ? -31.199 -13.757 -21.419 1.00 34.31 83 THR A O 1
ATOM 667 N N . LYS A 1 84 ? -31.468 -12.504 -19.560 1.00 31.59 84 LYS A N 1
ATOM 668 C CA . LYS A 1 84 ? -32.921 -12.639 -19.469 1.00 31.59 84 LYS A CA 1
ATOM 669 C C . LYS A 1 84 ? -33.455 -12.203 -20.826 1.00 31.59 84 LYS A C 1
ATOM 671 O O . LYS A 1 84 ? -33.364 -11.023 -21.170 1.00 31.59 84 LYS A O 1
ATOM 676 N N . LYS A 1 85 ? -33.914 -13.161 -21.635 1.00 28.70 85 LYS A N 1
ATOM 677 C CA . LYS A 1 85 ? -34.547 -12.882 -22.918 1.00 28.70 85 LYS A CA 1
ATOM 678 C C . LYS A 1 85 ? -35.824 -12.123 -22.596 1.00 28.70 85 LYS A C 1
ATOM 680 O O . LYS A 1 85 ? -36.880 -12.717 -22.414 1.00 28.70 85 LYS A O 1
ATOM 685 N N . VAL A 1 86 ? -35.726 -10.798 -22.531 1.00 27.47 86 VAL A N 1
ATOM 686 C CA . VAL A 1 86 ? -36.862 -9.934 -22.806 1.00 27.47 86 VAL A CA 1
ATOM 687 C C . VAL A 1 86 ? -37.235 -10.260 -24.240 1.00 27.47 86 VAL A C 1
ATOM 689 O O . VAL A 1 86 ? -36.528 -9.935 -25.192 1.00 27.47 86 VAL A O 1
ATOM 692 N N . SER A 1 87 ? -38.311 -11.019 -24.359 1.00 28.78 87 SER A N 1
ATOM 693 C CA . SER A 1 87 ? -38.978 -11.371 -25.593 1.00 28.78 87 SER A CA 1
ATOM 694 C C . SER A 1 87 ? -39.210 -10.125 -26.445 1.00 28.78 87 SER A C 1
ATOM 696 O O . SER A 1 87 ? -40.166 -9.385 -26.229 1.00 28.78 87 SER A O 1
ATOM 698 N N . LYS A 1 88 ? -38.364 -9.925 -27.455 1.00 26.70 88 LYS A N 1
ATOM 699 C CA . LYS A 1 88 ? -38.760 -9.261 -28.694 1.00 26.70 88 LYS A CA 1
ATOM 700 C C . LYS A 1 88 ? -38.902 -10.343 -29.750 1.00 26.70 88 LYS A C 1
ATOM 702 O O . LYS A 1 88 ? -37.923 -10.881 -30.257 1.00 26.70 88 LYS A O 1
ATOM 707 N N . LYS A 1 89 ? -40.161 -10.714 -29.988 1.00 28.56 89 LYS A N 1
ATOM 708 C CA . LYS A 1 89 ? -40.577 -11.363 -31.225 1.00 28.56 89 LYS A CA 1
ATOM 709 C C . LYS A 1 89 ? -40.287 -10.371 -32.343 1.00 28.56 89 LYS A C 1
ATOM 711 O O . LYS A 1 89 ? -40.971 -9.362 -32.395 1.00 28.56 89 LYS A O 1
ATOM 716 N N . ASP A 1 90 ? -39.359 -10.702 -33.223 1.00 27.19 90 ASP A N 1
ATOM 717 C CA . ASP A 1 90 ? -39.473 -10.319 -34.621 1.00 27.19 90 ASP A CA 1
ATOM 718 C C . ASP A 1 90 ? -39.249 -11.580 -35.448 1.00 27.19 90 ASP A C 1
ATOM 720 O O . ASP A 1 90 ? -38.283 -12.324 -35.271 1.00 27.19 90 ASP A O 1
ATOM 724 N N . LYS A 1 91 ? -40.276 -11.878 -36.241 1.00 28.77 91 LYS A N 1
ATOM 725 C CA . LYS A 1 91 ? -40.329 -12.972 -37.197 1.00 28.77 91 LYS A CA 1
ATOM 726 C C . LYS A 1 91 ? -39.327 -12.679 -38.305 1.00 28.77 91 LYS A C 1
ATOM 728 O O . LYS A 1 91 ? -39.346 -11.572 -38.820 1.00 28.77 91 LYS A O 1
ATOM 733 N N . GLU A 1 92 ? -38.588 -13.691 -38.737 1.00 26.70 92 GLU A N 1
ATOM 734 C CA . GLU A 1 92 ? -38.448 -13.969 -40.166 1.00 26.70 92 GLU A CA 1
ATOM 735 C C . GLU A 1 92 ? -37.960 -15.404 -40.384 1.00 26.70 92 GLU A C 1
ATOM 737 O O . GLU A 1 92 ? -37.014 -15.884 -39.758 1.00 26.70 92 GLU A O 1
ATOM 742 N N . ASP A 1 93 ? -38.70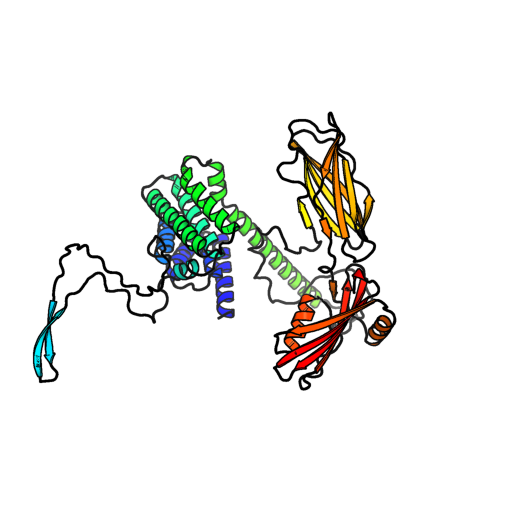8 -16.094 -41.239 1.00 25.34 93 ASP A N 1
ATOM 743 C CA . ASP A 1 93 ? -38.579 -17.491 -41.620 1.00 25.34 93 ASP A CA 1
ATOM 744 C C . ASP A 1 93 ? -37.262 -17.776 -42.341 1.00 25.34 93 ASP A C 1
ATOM 746 O O . ASP A 1 93 ? -36.996 -17.152 -43.365 1.00 25.34 93 ASP A O 1
ATOM 750 N N . LYS A 1 94 ? -36.531 -18.813 -41.905 1.00 27.62 94 LYS A N 1
ATOM 751 C CA . LYS A 1 94 ? -35.981 -19.857 -42.793 1.00 27.62 94 LYS A CA 1
ATOM 752 C C . LYS A 1 94 ? -35.916 -21.191 -42.044 1.00 27.62 94 LYS A C 1
ATOM 754 O O . LYS A 1 94 ? -35.255 -21.322 -41.019 1.00 27.62 94 LYS A O 1
ATOM 759 N N . THR A 1 95 ? -36.637 -22.164 -42.581 1.00 24.27 95 THR A N 1
ATOM 760 C CA . THR A 1 95 ? -36.706 -23.577 -42.186 1.00 24.27 95 THR A CA 1
ATOM 761 C C . THR A 1 95 ? -35.340 -24.270 -42.149 1.00 24.27 95 THR A C 1
ATOM 763 O O . THR A 1 95 ? -34.563 -24.110 -43.092 1.00 24.27 95 THR A O 1
ATOM 766 N N . PRO A 1 96 ? -35.119 -25.167 -41.174 1.00 29.12 96 PRO A N 1
ATOM 767 C CA . PRO A 1 96 ? -34.418 -26.420 -41.422 1.00 29.12 96 PRO A CA 1
ATOM 768 C C . PRO A 1 96 ? -35.338 -27.620 -41.143 1.00 29.12 96 PRO A C 1
ATOM 770 O O . PRO A 1 96 ? -36.030 -27.676 -40.126 1.00 29.12 96 PRO A O 1
ATOM 773 N N . GLU A 1 97 ? -35.354 -28.576 -42.070 1.00 30.80 97 GLU A N 1
ATOM 774 C CA . GLU A 1 97 ? -35.951 -29.896 -41.873 1.00 30.80 97 GLU A CA 1
ATOM 775 C C . GLU A 1 97 ? -35.077 -30.714 -40.914 1.00 30.80 97 GLU A C 1
ATOM 777 O O . GLU A 1 97 ? -33.968 -31.094 -41.274 1.00 30.80 97 GLU A O 1
ATOM 782 N N . GLU A 1 98 ? -35.591 -31.036 -39.726 1.00 29.88 98 GLU A N 1
ATOM 783 C CA . GLU A 1 98 ? -35.125 -32.184 -38.941 1.00 29.88 98 GLU A CA 1
ATOM 784 C C . GLU A 1 98 ? -36.325 -32.962 -38.382 1.00 29.88 98 GLU A C 1
ATOM 786 O O . GLU A 1 98 ? -37.325 -32.417 -37.908 1.00 29.88 98 GLU A O 1
ATOM 791 N N . THR A 1 99 ? -36.234 -34.279 -38.525 1.00 32.84 99 THR A N 1
ATOM 792 C CA . THR A 1 99 ? -37.278 -35.284 -38.324 1.00 32.84 99 THR A CA 1
ATOM 793 C C . THR A 1 99 ? -37.709 -35.415 -36.859 1.00 32.84 99 THR A C 1
ATOM 795 O O . THR A 1 99 ? -36.940 -35.911 -36.038 1.00 32.84 99 THR A O 1
ATOM 798 N N . LYS A 1 100 ? -38.963 -35.069 -36.529 1.00 34.97 100 LYS A N 1
ATOM 799 C CA . LYS A 1 100 ? -39.566 -35.327 -35.204 1.00 34.97 100 LYS A CA 1
ATOM 800 C C . LYS A 1 100 ? -40.240 -36.703 -35.167 1.00 34.97 100 LYS A C 1
ATOM 802 O O . LYS A 1 100 ? -41.064 -37.005 -36.028 1.00 34.97 100 LYS A O 1
ATOM 807 N N . ARG A 1 101 ? -39.943 -37.531 -34.156 1.00 41.41 101 ARG A N 1
ATOM 808 C CA . ARG A 1 101 ? -40.699 -38.766 -33.864 1.00 41.41 101 ARG A CA 1
ATOM 809 C C . ARG A 1 101 ? -41.867 -38.440 -32.926 1.00 41.41 101 ARG A C 1
ATOM 811 O O . ARG A 1 101 ? -41.655 -37.907 -31.843 1.00 41.41 101 ARG A O 1
ATOM 818 N N . ALA A 1 102 ? -43.092 -38.757 -33.345 1.00 45.59 102 ALA A N 1
ATOM 819 C CA . ALA A 1 102 ? -44.298 -38.594 -32.533 1.00 45.59 102 ALA A CA 1
ATOM 820 C C . ALA A 1 102 ? -44.590 -39.873 -31.737 1.00 45.59 102 ALA A C 1
ATOM 822 O O . ALA A 1 102 ? -44.584 -40.968 -32.304 1.00 45.59 102 ALA A O 1
ATOM 823 N N . VAL A 1 103 ? -44.878 -39.737 -30.441 1.00 47.97 103 VAL A N 1
ATOM 824 C CA . VAL A 1 103 ? -45.383 -40.837 -29.606 1.00 47.97 103 VAL A CA 1
ATOM 825 C C . VAL A 1 103 ? -46.857 -40.563 -29.310 1.00 47.97 103 VAL A C 1
ATOM 827 O O . VAL A 1 103 ? -47.204 -39.508 -28.780 1.00 47.97 103 VAL A O 1
ATOM 830 N N . VAL A 1 104 ? -47.730 -41.503 -29.680 1.00 54.03 104 VAL A N 1
ATOM 831 C CA . VAL A 1 104 ? -49.177 -41.438 -29.419 1.00 54.03 104 VAL A CA 1
ATOM 832 C C . VAL A 1 104 ? -49.440 -42.042 -28.039 1.00 54.03 104 VAL A C 1
ATOM 834 O O . VAL A 1 104 ? -49.101 -43.205 -27.814 1.00 54.03 104 VAL A O 1
ATOM 837 N N . LYS A 1 105 ? -50.054 -41.291 -27.120 1.00 55.28 105 LYS A N 1
ATOM 838 C CA . LYS A 1 105 ? -50.583 -41.836 -25.859 1.00 55.28 105 LYS A CA 1
ATOM 839 C C . LYS A 1 105 ? -52.104 -41.738 -25.838 1.00 55.28 105 LYS A C 1
ATOM 841 O O . LYS A 1 105 ? -52.678 -40.726 -26.232 1.00 55.28 105 LYS A O 1
ATOM 846 N N . THR A 1 106 ? -52.753 -42.791 -25.358 1.00 63.91 106 THR A N 1
ATOM 847 C CA . THR A 1 106 ? -54.197 -42.819 -25.104 1.00 63.91 106 THR A CA 1
ATOM 848 C C . THR A 1 106 ? -54.471 -42.223 -23.722 1.00 63.91 106 THR A C 1
ATOM 850 O O . THR A 1 106 ? -53.933 -42.710 -22.728 1.00 63.91 106 THR A O 1
ATOM 853 N N . ILE A 1 107 ? -55.285 -41.173 -23.652 1.00 58.69 107 ILE A N 1
ATOM 854 C CA . ILE A 1 107 ? -55.708 -40.485 -22.427 1.00 58.69 107 ILE A CA 1
ATOM 855 C C . ILE A 1 107 ? -57.228 -40.580 -22.321 1.00 58.69 107 ILE A C 1
ATOM 857 O O . ILE A 1 107 ? -57.941 -40.353 -23.294 1.00 58.69 107 ILE A O 1
ATOM 861 N N . THR A 1 108 ? -57.737 -40.897 -21.136 1.00 57.97 108 THR A N 1
ATOM 862 C CA . THR A 1 108 ? -59.176 -40.898 -20.861 1.00 57.97 108 THR A CA 1
ATOM 863 C C . THR A 1 108 ? -59.625 -39.488 -20.481 1.00 57.97 108 THR A C 1
ATOM 865 O O . THR A 1 108 ? -59.103 -38.903 -19.532 1.00 57.97 108 THR A O 1
ATOM 868 N N . LEU A 1 109 ? -60.563 -38.929 -21.241 1.00 70.56 109 LEU A N 1
ATOM 869 C CA . LEU A 1 109 ? -61.126 -37.599 -21.024 1.00 70.56 109 LEU A CA 1
ATOM 870 C C . LEU A 1 109 ? -61.992 -37.569 -19.748 1.00 70.56 109 LEU A C 1
ATOM 872 O O . LEU A 1 109 ? -62.430 -38.620 -19.275 1.00 70.56 109 LEU A O 1
ATOM 876 N N . PRO A 1 110 ? -62.288 -36.376 -19.195 1.00 66.06 110 PRO A N 1
ATOM 877 C CA . PRO A 1 110 ? -63.132 -36.229 -18.004 1.00 66.06 110 PRO A CA 1
ATOM 878 C C . PRO A 1 110 ? -64.553 -36.798 -18.153 1.00 66.06 110 PRO A C 1
ATOM 880 O O . PRO A 1 110 ? -65.233 -36.996 -17.151 1.00 66.06 110 PRO A O 1
ATOM 883 N N . ASP A 1 111 ? -64.997 -37.064 -19.386 1.00 65.06 111 ASP A N 1
ATOM 884 C CA . ASP A 1 111 ? -66.273 -37.716 -19.701 1.00 65.06 111 ASP A CA 1
ATOM 885 C C . ASP A 1 111 ? -66.197 -39.259 -19.746 1.00 65.06 111 ASP A C 1
ATOM 887 O O . ASP A 1 111 ? -67.207 -39.918 -19.983 1.00 65.06 111 ASP A O 1
ATOM 891 N N . GLY A 1 112 ? -65.018 -39.846 -19.505 1.00 67.06 112 GLY A N 1
ATOM 892 C CA . GLY A 1 112 ? -64.784 -41.292 -19.516 1.00 67.06 112 GLY A CA 1
ATOM 893 C C . GLY A 1 112 ? -64.451 -41.895 -20.887 1.00 67.06 112 GLY A C 1
ATOM 894 O O . GLY A 1 112 ? -64.210 -43.100 -20.965 1.00 67.06 112 GLY A O 1
ATOM 895 N N . SER A 1 113 ? -64.382 -41.101 -21.957 1.00 77.50 113 SER A N 1
ATOM 896 C CA . SER A 1 113 ? -64.009 -41.571 -23.297 1.00 77.50 113 SER A CA 1
ATOM 897 C C . SER A 1 113 ? -62.488 -41.606 -23.486 1.00 77.50 113 SER A C 1
ATOM 899 O O . SER A 1 113 ? -61.778 -40.679 -23.099 1.00 77.50 113 SER A O 1
ATOM 901 N N . TYR A 1 114 ? -61.960 -42.658 -24.120 1.00 73.81 114 TYR A N 1
ATOM 902 C CA . TYR A 1 114 ? -60.535 -42.750 -24.465 1.00 73.81 114 TYR A CA 1
ATOM 903 C C . TYR A 1 114 ? -60.226 -41.923 -25.726 1.00 73.81 114 TYR A C 1
ATOM 905 O O . TYR A 1 114 ? -60.684 -42.260 -26.816 1.00 73.81 114 TYR A O 1
ATOM 913 N N . GLY A 1 115 ? -59.433 -40.860 -25.587 1.00 68.75 115 GLY A N 1
ATOM 914 C CA . GLY A 1 115 ? -58.868 -40.074 -26.687 1.00 68.75 115 GLY A CA 1
ATOM 915 C C . GLY A 1 115 ? -57.382 -40.377 -26.908 1.00 68.75 115 GLY A C 1
ATOM 916 O O . GLY A 1 115 ? -56.696 -40.859 -26.013 1.00 68.75 115 GLY A O 1
ATOM 917 N N . THR A 1 116 ? -56.855 -40.105 -28.102 1.00 65.69 116 THR A N 1
ATOM 918 C CA . THR A 1 116 ? -55.418 -40.236 -28.412 1.00 65.69 116 THR A CA 1
ATOM 919 C C . THR A 1 116 ? -54.787 -38.864 -28.601 1.00 65.69 116 THR A C 1
ATOM 921 O O . THR A 1 116 ? -55.206 -38.126 -29.492 1.00 65.69 116 THR A O 1
ATOM 924 N N . GLU A 1 117 ? -53.757 -38.545 -27.819 1.00 58.06 117 GLU A N 1
ATOM 925 C CA . GLU A 1 117 ? -52.960 -37.327 -27.976 1.00 58.06 117 GLU A CA 1
ATOM 926 C C . GLU A 1 117 ? -51.558 -37.689 -28.495 1.00 58.06 117 GLU A C 1
ATOM 928 O O . GLU A 1 117 ? -50.825 -38.489 -27.904 1.00 58.06 117 GLU A O 1
ATOM 933 N N . THR A 1 118 ? -51.194 -37.133 -29.651 1.00 53.31 118 THR A N 1
ATOM 934 C CA . THR A 1 118 ? -49.847 -37.232 -30.230 1.00 53.31 118 THR A CA 1
ATOM 935 C C . THR A 1 118 ? -48.968 -36.120 -29.691 1.00 53.31 118 THR A C 1
ATOM 937 O O . THR A 1 118 ? -49.152 -34.958 -30.055 1.00 53.31 118 THR A O 1
ATOM 940 N N . ILE A 1 119 ? -47.981 -36.479 -28.872 1.00 50.66 119 ILE A N 1
ATOM 941 C CA . ILE A 1 119 ? -46.992 -35.538 -28.347 1.00 50.66 119 ILE A CA 1
ATOM 942 C C . ILE A 1 119 ? -45.746 -35.613 -29.234 1.00 50.66 119 ILE A C 1
ATOM 944 O O . ILE A 1 119 ? -45.142 -36.676 -29.407 1.00 50.66 119 ILE A O 1
ATOM 948 N N . TYR A 1 120 ? -45.359 -34.469 -29.797 1.00 51.00 120 TYR A N 1
ATOM 949 C CA . TYR A 1 120 ? -44.091 -34.302 -30.502 1.00 51.00 120 TYR A CA 1
ATOM 950 C C . TYR A 1 120 ? -43.017 -33.923 -29.480 1.00 51.00 120 TYR A C 1
ATOM 952 O O . TYR A 1 120 ? -43.042 -32.817 -28.939 1.00 51.00 120 TYR A O 1
ATOM 960 N N . VAL A 1 121 ? -42.091 -34.838 -29.190 1.00 42.53 121 VAL A N 1
ATOM 961 C CA . VAL A 1 121 ? -40.975 -34.571 -28.272 1.00 42.53 121 VAL A CA 1
ATOM 962 C C . VAL A 1 121 ? -39.831 -33.938 -29.068 1.00 42.53 121 VAL A C 1
ATOM 964 O O . VAL A 1 121 ? -39.249 -34.584 -29.934 1.00 42.53 121 VAL A O 1
ATOM 967 N N . ASP A 1 122 ? -39.522 -32.667 -28.790 1.00 39.69 122 ASP A N 1
ATOM 968 C CA . ASP A 1 122 ? -38.260 -32.037 -29.200 1.00 39.69 122 ASP A CA 1
ATOM 969 C C . ASP A 1 122 ? -37.165 -32.472 -28.209 1.00 39.69 122 ASP A C 1
ATOM 971 O O . ASP A 1 122 ? -37.159 -32.022 -27.062 1.00 39.69 122 ASP A O 1
ATOM 975 N N . GLU A 1 123 ? -36.207 -33.301 -28.638 1.00 37.06 123 GLU A N 1
ATOM 976 C CA . GLU A 1 123 ? -35.067 -33.731 -27.797 1.00 37.06 123 GLU A CA 1
ATOM 977 C C . GLU A 1 123 ? -34.134 -32.570 -27.384 1.00 37.06 123 GLU A C 1
ATOM 979 O O . GLU A 1 123 ? -33.306 -32.723 -26.492 1.00 37.06 123 GLU A O 1
ATOM 984 N N . HIS A 1 124 ? -34.319 -31.366 -27.939 1.00 39.62 124 HIS A N 1
ATOM 985 C CA . HIS A 1 124 ? -33.569 -30.157 -27.570 1.00 39.62 124 HIS A CA 1
ATOM 986 C C . HIS A 1 124 ? -34.289 -29.216 -26.584 1.00 39.62 124 HIS A C 1
ATOM 988 O O . HIS A 1 124 ? -33.854 -28.080 -26.396 1.00 39.62 124 HIS A O 1
ATOM 994 N N . LYS A 1 125 ? -35.373 -29.659 -25.931 1.00 31.33 125 LYS A N 1
ATOM 995 C CA . LYS A 1 125 ? -36.091 -28.880 -24.897 1.00 31.33 125 LYS A CA 1
ATOM 996 C C . LYS A 1 125 ? -36.351 -29.663 -23.606 1.00 31.33 125 LYS A C 1
ATOM 998 O O . LYS A 1 125 ? -37.387 -29.497 -22.971 1.00 31.33 125 LYS A O 1
ATOM 1003 N N . ILE A 1 126 ? -35.395 -30.489 -23.190 1.00 35.69 126 ILE A N 1
ATOM 1004 C CA . ILE A 1 126 ? -35.357 -31.053 -21.834 1.00 35.69 126 ILE A CA 1
ATOM 1005 C C . ILE A 1 126 ? -34.093 -30.534 -21.148 1.00 35.69 126 ILE A C 1
ATOM 1007 O O . ILE A 1 126 ? -33.098 -31.242 -21.072 1.00 35.69 126 ILE A O 1
ATOM 1011 N N . GLN A 1 127 ? -34.126 -29.262 -20.749 1.00 34.41 127 GLN A N 1
ATOM 1012 C CA . GLN A 1 127 ? -33.302 -28.596 -19.723 1.00 34.41 127 GLN A CA 1
ATOM 1013 C C . GLN A 1 127 ? -33.395 -27.095 -19.999 1.00 34.41 127 GLN A C 1
ATOM 1015 O O . GLN A 1 127 ? -32.562 -26.571 -20.716 1.00 34.41 127 GLN A O 1
ATOM 1020 N N . ASP A 1 128 ? -34.474 -26.450 -19.555 1.00 35.56 128 ASP A N 1
ATOM 1021 C CA . ASP A 1 128 ? -34.526 -24.999 -19.273 1.00 35.56 128 ASP A CA 1
ATOM 1022 C C . ASP A 1 128 ? -35.956 -24.633 -18.848 1.00 35.56 128 ASP A C 1
ATOM 1024 O O . ASP A 1 128 ? -36.629 -23.824 -19.474 1.00 35.56 128 ASP A O 1
ATOM 1028 N N . ASN A 1 129 ? -36.457 -25.313 -17.817 1.00 30.44 129 ASN A N 1
ATOM 1029 C CA . ASN A 1 129 ? -37.639 -24.903 -17.061 1.00 30.44 129 ASN A CA 1
ATOM 1030 C C . ASN A 1 129 ? -37.579 -25.610 -15.703 1.00 30.44 129 ASN A C 1
ATOM 1032 O O . ASN A 1 129 ? -38.068 -26.726 -15.580 1.00 30.44 129 ASN A O 1
ATOM 1036 N N . ASN A 1 130 ? -36.892 -24.979 -14.751 1.00 28.67 130 ASN A N 1
ATOM 1037 C CA . ASN A 1 130 ? -37.068 -25.097 -13.301 1.00 28.67 130 ASN A CA 1
ATOM 1038 C C . ASN A 1 130 ? -36.253 -23.952 -12.677 1.00 28.67 130 ASN A C 1
ATOM 1040 O O . ASN A 1 130 ? -35.038 -24.046 -12.539 1.00 28.67 130 ASN A O 1
ATOM 1044 N N . ASP A 1 131 ? -36.931 -22.847 -12.374 1.00 33.12 131 ASP A N 1
ATOM 1045 C CA . ASP A 1 131 ? -36.362 -21.594 -11.850 1.00 33.12 131 ASP A CA 1
ATOM 1046 C C . ASP A 1 131 ? -36.172 -21.609 -10.310 1.00 33.12 131 ASP A C 1
ATOM 1048 O O . ASP A 1 131 ? -36.119 -20.552 -9.693 1.00 33.12 131 ASP A O 1
ATOM 1052 N N . ASP A 1 132 ? -36.030 -22.785 -9.681 1.00 33.34 132 ASP A N 1
ATOM 1053 C CA . ASP A 1 132 ? -35.861 -22.926 -8.217 1.00 33.34 132 ASP A CA 1
ATOM 1054 C C . ASP A 1 132 ? -34.756 -23.918 -7.777 1.00 33.34 132 ASP A C 1
ATOM 1056 O O . ASP A 1 132 ? -34.616 -24.198 -6.588 1.00 33.34 132 ASP A O 1
ATOM 1060 N N . ASP A 1 133 ? -33.907 -24.408 -8.690 1.00 38.31 133 ASP A N 1
ATOM 1061 C CA . ASP A 1 133 ? -32.784 -25.293 -8.341 1.00 38.31 133 ASP A CA 1
ATOM 1062 C C . ASP A 1 133 ? -31.438 -24.539 -8.339 1.00 38.31 133 ASP A C 1
ATOM 1064 O O . ASP A 1 133 ? -31.103 -23.784 -9.254 1.00 38.31 133 ASP A O 1
ATOM 1068 N N . GLU A 1 134 ? -30.651 -24.744 -7.280 1.00 46.22 134 GLU A N 1
ATOM 1069 C CA . GLU A 1 134 ? -29.319 -24.172 -7.054 1.00 46.22 134 GLU A CA 1
ATOM 1070 C C . GLU A 1 134 ? -28.391 -24.228 -8.292 1.00 46.22 134 GLU A C 1
ATOM 1072 O O . GLU A 1 134 ? -28.440 -25.173 -9.083 1.00 46.22 134 GLU A O 1
ATOM 1077 N N . PRO A 1 135 ? -27.471 -23.258 -8.475 1.00 50.06 135 PRO A N 1
ATOM 1078 C CA . PRO A 1 135 ? -26.654 -23.207 -9.678 1.00 50.06 135 PRO A CA 1
ATOM 1079 C C . PRO A 1 135 ? -25.689 -24.397 -9.723 1.00 50.06 135 PRO A C 1
ATOM 1081 O O . PRO A 1 135 ? -24.737 -24.473 -8.949 1.00 50.06 135 PRO A O 1
ATOM 1084 N N . LYS A 1 136 ? -25.910 -25.270 -10.711 1.00 61.25 136 LYS A N 1
ATOM 1085 C CA . LYS A 1 136 ? -25.164 -26.494 -11.064 1.00 61.25 136 LYS A CA 1
ATOM 1086 C C . LYS A 1 136 ? -23.636 -26.321 -11.228 1.00 61.25 136 LYS A C 1
ATOM 1088 O O . LYS A 1 136 ? -22.925 -27.310 -11.357 1.00 61.25 136 LYS A O 1
ATOM 1093 N N . TYR A 1 137 ? -23.132 -25.081 -11.223 1.00 69.69 137 TYR A N 1
ATOM 1094 C CA . TYR A 1 137 ? -21.747 -24.711 -11.532 1.00 69.69 137 TYR A CA 1
ATOM 1095 C C . TYR A 1 137 ? -21.288 -23.491 -10.700 1.00 69.69 137 TYR A C 1
ATOM 1097 O O . TYR A 1 137 ? -21.550 -22.346 -11.097 1.00 69.69 137 TYR A O 1
ATOM 1105 N N . PRO A 1 138 ? -20.613 -23.681 -9.547 1.00 73.56 138 PRO A N 1
ATOM 1106 C CA . PRO A 1 138 ? -20.214 -22.574 -8.674 1.00 73.56 138 PRO A CA 1
ATOM 1107 C C . PRO A 1 138 ? -19.205 -21.630 -9.342 1.00 73.56 138 PRO A C 1
ATOM 1109 O O . PRO A 1 138 ? -19.360 -20.412 -9.230 1.00 73.56 138 PRO A O 1
ATOM 1112 N N . LEU A 1 139 ? -18.223 -22.143 -10.100 1.00 78.75 139 LEU A N 1
ATOM 1113 C CA . LEU A 1 139 ? -17.252 -21.290 -10.798 1.00 78.75 139 LEU A CA 1
ATOM 1114 C C . LEU A 1 139 ? -17.922 -20.398 -11.841 1.00 78.75 139 LEU A C 1
ATOM 1116 O O . LEU A 1 139 ? -17.580 -19.220 -11.930 1.00 78.75 139 LEU A O 1
ATOM 1120 N N . ARG A 1 140 ? -18.909 -20.913 -12.585 1.00 80.19 140 ARG A N 1
ATOM 1121 C CA . ARG A 1 140 ? -19.642 -20.114 -13.577 1.00 80.19 140 ARG A CA 1
ATOM 1122 C C . ARG A 1 140 ? -20.354 -18.924 -12.942 1.00 80.19 140 ARG A C 1
ATOM 1124 O O . ARG A 1 140 ? -20.223 -17.809 -13.442 1.00 80.19 140 ARG A O 1
ATOM 1131 N N . LYS A 1 141 ? -21.032 -19.135 -11.808 1.00 79.94 141 LYS A N 1
ATOM 1132 C CA . LYS A 1 141 ? -21.669 -18.047 -11.054 1.00 79.94 141 LYS A CA 1
ATOM 1133 C C . LYS A 1 141 ? -20.646 -17.001 -10.622 1.00 79.94 141 LYS A C 1
ATOM 1135 O O . LYS A 1 141 ? -20.911 -15.812 -10.760 1.00 79.94 141 LYS A O 1
ATOM 1140 N N . PHE A 1 142 ? -19.483 -17.426 -10.123 1.00 79.12 142 PHE A N 1
ATOM 1141 C CA . PHE A 1 142 ? -18.458 -16.478 -9.690 1.00 79.12 142 PHE A CA 1
ATOM 1142 C C . PHE A 1 142 ? -17.822 -15.705 -10.849 1.00 79.12 142 PHE A C 1
ATOM 1144 O O . PHE A 1 142 ? -17.502 -14.533 -10.676 1.00 79.12 142 PHE A O 1
ATOM 1151 N N . ILE A 1 143 ? -17.692 -16.324 -12.024 1.00 79.38 143 ILE A N 1
ATOM 1152 C CA . ILE A 1 143 ? -17.188 -15.679 -13.245 1.00 79.38 143 ILE A CA 1
ATOM 1153 C C . ILE A 1 143 ? -18.182 -14.648 -13.803 1.00 79.38 143 ILE A C 1
ATOM 1155 O O . ILE A 1 143 ? -17.766 -13.605 -14.313 1.00 79.38 143 ILE A O 1
ATOM 1159 N N . GLU A 1 144 ? -19.482 -14.950 -13.728 1.00 75.19 144 GLU A N 1
ATOM 1160 C CA . GLU A 1 144 ? -20.558 -14.019 -14.089 1.00 75.19 144 GLU A CA 1
ATOM 1161 C C . GLU A 1 144 ? -20.724 -12.907 -13.035 1.00 75.19 144 GLU A C 1
ATOM 1163 O O . GLU A 1 144 ? -21.109 -11.787 -13.372 1.00 75.19 144 GLU A O 1
ATOM 1168 N N . SER A 1 145 ? -20.396 -13.190 -11.771 1.00 71.50 145 SER A N 1
ATOM 1169 C CA . SER A 1 145 ? -20.351 -12.200 -10.691 1.00 71.50 145 SER A CA 1
ATOM 1170 C C . SER A 1 145 ? -19.088 -11.325 -10.734 1.00 71.50 145 SER A C 1
ATOM 1172 O O . SER A 1 145 ? -18.102 -11.651 -11.391 1.00 71.50 145 SER A O 1
ATOM 1174 N N . GLU A 1 146 ? -19.081 -10.220 -9.986 1.00 68.19 146 GLU A N 1
ATOM 1175 C CA . GLU A 1 146 ? -17.980 -9.237 -9.943 1.00 68.19 146 GLU A CA 1
ATOM 1176 C C . GLU A 1 146 ? -16.727 -9.718 -9.148 1.00 68.19 146 GLU A C 1
ATOM 1178 O O . GLU A 1 146 ? -15.978 -8.921 -8.588 1.00 68.19 146 GLU A O 1
ATOM 1183 N N . GLU A 1 147 ? -16.451 -11.027 -9.094 1.00 77.25 147 GLU A N 1
ATOM 1184 C CA . GLU A 1 147 ? -15.317 -11.627 -8.365 1.00 77.25 147 GLU A CA 1
ATOM 1185 C C . GLU A 1 147 ? -14.039 -11.713 -9.231 1.00 77.25 147 GLU A C 1
ATOM 1187 O O . GLU A 1 147 ? -13.554 -12.787 -9.610 1.00 77.25 147 GLU A O 1
ATOM 1192 N N . PHE A 1 148 ? -13.448 -10.553 -9.537 1.00 79.25 148 PHE A N 1
ATOM 1193 C CA . PHE A 1 148 ? -12.311 -10.427 -10.469 1.00 79.25 148 PHE A CA 1
ATOM 1194 C C . PHE A 1 148 ? -11.057 -11.208 -10.050 1.00 79.25 148 PHE A C 1
ATOM 1196 O O . PHE A 1 148 ? -10.371 -11.803 -10.885 1.00 79.25 148 PHE A O 1
ATOM 1203 N N . PHE A 1 149 ? -10.762 -11.243 -8.748 1.00 80.69 149 PHE A N 1
ATOM 1204 C CA . PHE A 1 149 ? -9.560 -11.893 -8.218 1.00 80.69 149 PHE A CA 1
ATOM 1205 C C . PHE A 1 149 ? -9.577 -13.414 -8.403 1.00 80.69 149 PHE A C 1
ATOM 1207 O O . PHE A 1 149 ? -8.531 -14.008 -8.672 1.00 80.69 149 PHE A O 1
ATOM 1214 N N . LEU A 1 150 ? -10.749 -14.052 -8.290 1.00 84.50 150 LEU A N 1
ATOM 1215 C CA . LEU A 1 150 ? -10.880 -15.490 -8.533 1.00 84.50 150 LEU A CA 1
ATOM 1216 C C . LEU A 1 150 ? -10.538 -15.817 -9.990 1.00 84.50 150 LEU A C 1
ATOM 1218 O O . LEU A 1 150 ? -9.767 -16.739 -10.251 1.00 84.50 150 LEU A O 1
ATOM 1222 N N . CYS A 1 151 ? -11.049 -15.021 -10.928 1.00 82.94 151 CYS A N 1
ATOM 1223 C CA . CYS A 1 151 ? -10.820 -15.216 -12.357 1.00 82.94 151 CYS A CA 1
ATOM 1224 C C . CYS A 1 151 ? -9.349 -15.014 -12.751 1.00 82.94 151 CYS A C 1
ATOM 1226 O O . CYS A 1 151 ? -8.828 -15.746 -13.599 1.00 82.94 151 CYS A O 1
ATOM 1228 N N . GLY A 1 152 ? -8.653 -14.073 -12.105 1.00 83.56 152 GLY A N 1
ATOM 1229 C CA . GLY A 1 152 ? -7.207 -13.901 -12.260 1.00 83.56 152 GLY A CA 1
ATOM 1230 C C . GLY A 1 152 ? -6.419 -15.144 -11.831 1.00 83.56 152 GLY A C 1
ATOM 1231 O O . GLY A 1 152 ? -5.575 -15.634 -12.586 1.00 83.56 152 GLY A O 1
ATOM 1232 N N . VAL A 1 153 ? -6.727 -15.701 -10.653 1.00 86.81 153 VAL A N 1
ATOM 1233 C CA . VAL A 1 153 ? -6.083 -16.928 -10.139 1.00 86.81 153 VAL A CA 1
ATOM 1234 C C . VAL A 1 153 ? -6.410 -18.141 -11.011 1.00 86.81 153 VAL A C 1
ATOM 1236 O O . VAL A 1 153 ? -5.509 -18.906 -11.355 1.00 86.81 153 VAL A O 1
ATOM 1239 N N . LEU A 1 154 ? -7.668 -18.286 -11.430 1.00 88.19 154 LEU A N 1
ATOM 1240 C CA . LEU A 1 154 ? -8.118 -19.339 -12.341 1.00 88.19 154 LEU A CA 1
ATOM 1241 C C . LEU A 1 154 ? -7.353 -19.297 -13.672 1.00 88.19 154 LEU A C 1
ATOM 1243 O O . LEU A 1 154 ? -6.862 -20.323 -14.142 1.00 88.19 154 LEU A O 1
ATOM 1247 N N . SER A 1 155 ? -7.180 -18.102 -14.244 1.00 87.00 155 SER A N 1
ATOM 1248 C CA . SER A 1 155 ? -6.462 -17.928 -15.510 1.00 87.00 155 SER A CA 1
ATOM 1249 C C . SER A 1 155 ? -4.987 -18.305 -15.401 1.00 87.00 155 SER A C 1
ATOM 1251 O O . SER A 1 155 ? -4.444 -18.965 -16.290 1.00 87.00 155 SER A O 1
ATOM 1253 N N . LEU A 1 156 ? -4.345 -17.950 -14.285 1.00 87.12 156 LEU A N 1
ATOM 1254 C CA . LEU A 1 156 ? -2.969 -18.352 -13.995 1.00 87.12 156 LEU A CA 1
ATOM 1255 C C . LEU A 1 156 ? -2.848 -19.862 -13.759 1.00 87.12 156 LEU A C 1
ATOM 1257 O O . LEU A 1 156 ? -1.891 -20.466 -14.241 1.00 87.12 156 LEU A O 1
ATOM 1261 N N . CYS A 1 157 ? -3.805 -20.476 -13.059 1.00 88.50 157 CYS A N 1
ATOM 1262 C CA . CYS A 1 157 ? -3.845 -21.922 -12.836 1.00 88.50 157 CYS A CA 1
ATOM 1263 C C . CYS A 1 157 ? -3.917 -22.686 -14.165 1.00 88.50 157 CYS A C 1
ATOM 1265 O O . CYS A 1 157 ? -3.037 -23.498 -14.455 1.00 88.50 157 CYS A O 1
ATOM 1267 N N . ILE A 1 158 ? -4.884 -22.347 -15.022 1.00 88.62 158 ILE A N 1
ATOM 1268 C CA . ILE A 1 158 ? -5.043 -22.944 -16.356 1.00 88.62 158 ILE A CA 1
ATOM 1269 C C . ILE A 1 158 ? -3.769 -22.761 -17.194 1.00 88.62 158 ILE A C 1
ATOM 1271 O O . ILE A 1 158 ? 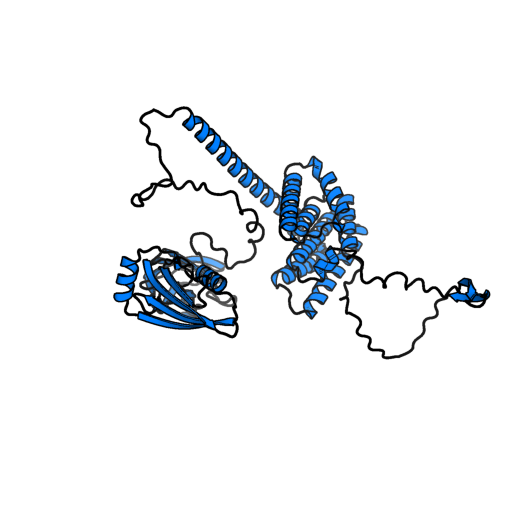-3.264 -23.712 -17.794 1.00 88.62 158 ILE A O 1
ATOM 1275 N N . CYS A 1 159 ? -3.203 -21.551 -17.193 1.00 87.00 159 CYS A N 1
ATOM 1276 C CA . CYS A 1 159 ? -1.969 -21.255 -17.914 1.00 87.00 159 CYS A CA 1
ATOM 1277 C C . CYS A 1 159 ? -0.802 -22.132 -17.422 1.00 87.00 159 CYS A C 1
ATOM 1279 O O . CYS A 1 159 ? -0.117 -22.757 -18.233 1.00 87.00 159 CYS A O 1
ATOM 1281 N N . LYS A 1 160 ? -0.613 -22.267 -16.101 1.00 85.44 160 LYS A N 1
ATOM 1282 C CA . LYS A 1 160 ? 0.415 -23.138 -15.504 1.00 85.44 160 LYS A CA 1
ATOM 1283 C C . LYS A 1 160 ? 0.234 -24.608 -15.891 1.00 85.44 160 LYS A C 1
ATOM 1285 O O . LYS A 1 160 ? 1.216 -25.244 -16.276 1.00 85.44 160 LYS A O 1
ATOM 1290 N N . LEU A 1 161 ? -0.991 -25.135 -15.835 1.00 86.69 161 LEU A N 1
ATOM 1291 C CA . LEU A 1 161 ? -1.301 -26.517 -16.228 1.00 86.69 161 LEU A CA 1
ATOM 1292 C C . LEU A 1 161 ? -0.907 -26.786 -17.691 1.00 86.69 161 LEU A C 1
ATOM 1294 O O . LEU A 1 161 ? -0.249 -27.785 -17.991 1.00 86.69 161 LEU A O 1
ATOM 1298 N N . ILE A 1 162 ? -1.211 -25.855 -18.598 1.00 85.25 162 ILE A N 1
ATOM 1299 C CA . ILE A 1 162 ? -0.866 -25.973 -20.023 1.00 85.25 162 ILE A CA 1
ATOM 1300 C C . ILE A 1 162 ? 0.646 -25.892 -20.252 1.00 85.25 162 ILE A C 1
ATOM 1302 O O . ILE A 1 162 ? 1.202 -26.694 -21.005 1.00 85.25 162 ILE A O 1
ATOM 1306 N N . ILE A 1 163 ? 1.338 -24.955 -19.597 1.00 81.25 163 ILE A N 1
ATOM 1307 C CA . ILE A 1 163 ? 2.797 -24.820 -19.724 1.00 81.25 163 ILE A CA 1
ATOM 1308 C C . ILE A 1 163 ? 3.497 -26.093 -19.218 1.00 81.25 163 ILE A C 1
ATOM 1310 O O . ILE A 1 163 ? 4.439 -26.561 -19.860 1.00 81.25 163 ILE A O 1
ATOM 1314 N N . LYS A 1 164 ? 3.021 -26.698 -18.122 1.00 78.50 1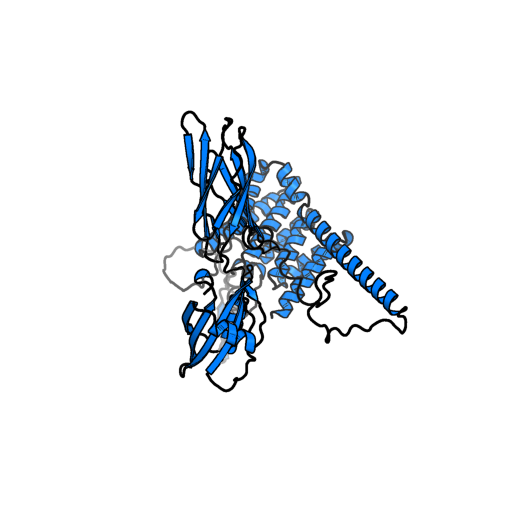64 LYS A N 1
ATOM 1315 C CA . LYS A 1 164 ? 3.537 -27.983 -17.615 1.00 78.50 164 LYS A CA 1
ATOM 1316 C C . LYS A 1 164 ? 3.330 -29.127 -18.615 1.00 78.50 164 LYS A C 1
ATOM 1318 O O . LYS A 1 164 ? 4.244 -29.926 -18.821 1.00 78.50 164 LYS A O 1
ATOM 1323 N N . MET A 1 165 ? 2.189 -29.152 -19.305 1.00 76.56 165 MET A N 1
ATOM 1324 C CA . MET A 1 165 ? 1.871 -30.129 -20.357 1.00 76.56 165 MET A CA 1
ATOM 1325 C C . MET A 1 165 ? 2.717 -29.944 -21.639 1.00 76.56 165 MET A C 1
ATOM 1327 O O . MET A 1 165 ? 2.931 -30.889 -22.404 1.00 76.56 165 MET A O 1
ATOM 1331 N N . LYS A 1 166 ? 3.254 -28.738 -21.881 1.00 65.44 166 LYS A N 1
ATOM 1332 C CA . LYS A 1 166 ? 3.993 -28.380 -23.107 1.00 65.44 166 LYS A CA 1
ATOM 1333 C C . LYS A 1 166 ? 5.184 -29.295 -23.409 1.00 65.44 166 LYS A C 1
ATOM 1335 O O . LYS A 1 166 ? 5.493 -29.491 -24.584 1.00 65.44 166 LYS A O 1
ATOM 1340 N N . LYS A 1 167 ? 5.840 -29.872 -22.391 1.00 59.75 167 LYS A N 1
ATOM 1341 C CA . LYS A 1 167 ? 7.066 -30.683 -22.550 1.00 59.75 167 LYS A CA 1
ATOM 1342 C C . LYS A 1 167 ? 6.932 -31.855 -23.546 1.00 59.75 167 LYS A C 1
ATOM 1344 O O . LYS A 1 167 ? 7.960 -32.400 -23.931 1.00 59.75 167 LYS A O 1
ATOM 1349 N N . LYS A 1 168 ? 5.719 -32.225 -23.995 1.00 57.06 168 LYS A N 1
ATOM 1350 C CA . LYS A 1 168 ? 5.487 -33.361 -24.910 1.00 57.06 168 LYS A CA 1
ATOM 1351 C C . LYS A 1 168 ? 4.616 -33.102 -26.160 1.00 57.06 168 LYS A C 1
ATOM 1353 O O . LYS A 1 168 ? 4.348 -34.050 -26.880 1.00 57.06 168 LYS A O 1
ATOM 1358 N N . LEU A 1 169 ? 4.186 -31.866 -26.462 1.00 60.59 169 LEU A N 1
ATOM 1359 C CA . LEU A 1 169 ? 3.437 -31.501 -27.699 1.00 60.59 169 LEU A CA 1
ATOM 1360 C C . LEU A 1 169 ? 2.309 -32.486 -28.142 1.00 60.59 169 LEU A C 1
ATOM 1362 O O . LEU A 1 169 ? 2.111 -32.731 -29.333 1.00 60.59 169 LEU A O 1
ATOM 1366 N N . ASN A 1 170 ? 1.523 -33.015 -27.197 1.00 70.44 170 ASN A N 1
ATOM 1367 C CA . ASN A 1 170 ? 0.448 -33.987 -27.461 1.00 70.44 170 ASN A CA 1
ATOM 1368 C C . ASN A 1 170 ? -0.845 -33.357 -28.043 1.00 70.44 170 ASN A C 1
ATOM 1370 O O . ASN A 1 170 ? -1.076 -32.148 -27.965 1.00 70.44 170 ASN A O 1
ATOM 1374 N N . LYS A 1 171 ? -1.750 -34.182 -28.604 1.00 77.25 171 LYS A N 1
ATOM 1375 C CA . LYS A 1 171 ? -3.093 -33.743 -29.067 1.00 77.25 171 LYS A CA 1
ATOM 1376 C C . LYS A 1 171 ? -3.916 -33.119 -27.928 1.00 77.25 171 LYS A C 1
ATOM 1378 O O . LYS A 1 171 ? -4.595 -32.119 -28.153 1.00 77.25 171 LYS A O 1
ATOM 1383 N N . ALA A 1 172 ? -3.799 -33.669 -26.716 1.00 77.38 172 ALA A N 1
ATOM 1384 C CA . ALA A 1 172 ? -4.433 -33.148 -25.504 1.00 77.38 172 ALA A CA 1
ATOM 1385 C C . ALA A 1 172 ? -3.993 -31.707 -25.199 1.00 77.38 172 ALA A C 1
ATOM 1387 O O . ALA A 1 172 ? -4.831 -30.832 -25.020 1.00 77.38 172 ALA A O 1
ATOM 1388 N N . PHE A 1 173 ? -2.690 -31.423 -25.289 1.00 81.12 173 PHE A N 1
ATOM 1389 C CA . PHE A 1 173 ? -2.144 -30.077 -25.113 1.00 81.12 173 PHE A CA 1
ATOM 1390 C C . PHE A 1 173 ? -2.775 -29.052 -26.075 1.00 81.12 173 PHE A C 1
ATOM 1392 O O . PHE A 1 173 ? -3.132 -27.947 -25.663 1.00 81.12 173 PHE A O 1
ATOM 1399 N N . LYS A 1 174 ? -2.954 -29.416 -27.355 1.00 81.81 174 LYS A N 1
ATOM 1400 C CA . LYS A 1 174 ? -3.599 -28.536 -28.346 1.00 81.81 174 LYS A CA 1
ATOM 1401 C C . LYS A 1 174 ? -5.069 -28.284 -28.008 1.00 81.81 174 LYS A C 1
ATOM 1403 O O . LYS A 1 174 ? -5.501 -27.139 -28.085 1.00 81.81 174 LYS A O 1
ATOM 1408 N N . LYS A 1 175 ? -5.808 -29.328 -27.606 1.00 85.69 175 LYS A N 1
ATOM 1409 C CA . LYS A 1 175 ? -7.209 -29.216 -27.165 1.00 85.69 175 LYS A CA 1
ATOM 1410 C C . LYS A 1 175 ? -7.328 -28.253 -25.977 1.00 85.69 175 LYS A C 1
ATOM 1412 O O . LYS A 1 175 ? -8.021 -27.246 -26.089 1.00 85.69 175 LYS A O 1
ATOM 1417 N N . MET A 1 176 ? -6.562 -28.498 -24.912 1.00 85.31 176 MET A N 1
ATOM 1418 C CA . MET A 1 176 ? -6.553 -27.666 -23.701 1.00 85.31 176 MET A CA 1
ATOM 1419 C C . MET A 1 176 ? -6.193 -26.205 -24.003 1.00 85.31 176 MET A C 1
ATOM 1421 O O . MET A 1 176 ? -6.809 -25.281 -23.473 1.00 85.31 176 MET A O 1
ATOM 1425 N N . SER A 1 177 ? -5.212 -25.980 -24.885 1.00 85.44 177 SER A N 1
ATOM 1426 C CA . SER A 1 177 ? -4.784 -24.631 -25.279 1.00 85.44 177 SER A CA 1
ATOM 1427 C C . SER A 1 177 ? -5.889 -23.861 -26.001 1.00 85.44 177 SER A C 1
ATOM 1429 O O . SER A 1 177 ? -6.101 -22.685 -25.714 1.00 85.44 177 SER A O 1
ATOM 1431 N N . VAL A 1 178 ? -6.602 -24.511 -26.926 1.00 87.25 178 VAL A N 1
ATOM 1432 C CA . VAL A 1 178 ? -7.703 -23.887 -27.674 1.00 87.25 178 VAL A CA 1
ATOM 1433 C C . VAL A 1 178 ? -8.874 -23.569 -26.749 1.00 87.25 178 VAL A C 1
ATOM 1435 O O . VAL A 1 178 ? -9.353 -22.437 -26.755 1.00 87.25 178 VAL A O 1
ATOM 1438 N N . GLU A 1 179 ? -9.292 -24.520 -25.914 1.00 86.88 179 GLU A N 1
ATOM 1439 C CA . GLU A 1 179 ? -10.391 -24.319 -24.958 1.00 86.88 179 GLU A CA 1
ATOM 1440 C C . GLU A 1 179 ? -10.085 -23.180 -23.974 1.00 86.88 179 GLU A C 1
ATOM 1442 O O . GLU A 1 179 ? -10.928 -22.319 -23.726 1.00 86.88 179 GLU A O 1
ATOM 1447 N N . SER A 1 180 ? -8.841 -23.089 -23.506 1.00 88.12 180 SER A N 1
ATOM 1448 C CA . SER A 1 180 ? -8.412 -22.031 -22.582 1.00 88.12 180 SER A CA 1
ATOM 1449 C C . SER A 1 180 ? -8.330 -20.654 -23.231 1.00 88.12 180 SER A C 1
ATOM 1451 O O . SER A 1 180 ? -8.692 -19.654 -22.614 1.00 88.12 180 SER A O 1
ATOM 1453 N N . LEU A 1 181 ? -7.890 -20.578 -24.491 1.00 88.12 181 LEU A N 1
ATOM 1454 C CA . LEU A 1 181 ? -7.908 -19.325 -25.249 1.00 88.12 181 LEU A CA 1
ATOM 1455 C C . LEU A 1 181 ? -9.343 -18.842 -25.486 1.00 88.12 181 LEU A C 1
ATOM 1457 O O . LEU A 1 181 ? -9.615 -17.652 -25.325 1.00 88.12 181 LEU A O 1
ATOM 1461 N N . ILE A 1 182 ? -10.267 -19.754 -25.806 1.00 87.75 182 ILE A N 1
ATOM 1462 C CA . ILE A 1 182 ? -11.695 -19.431 -25.931 1.00 87.75 182 ILE A CA 1
ATOM 1463 C C . ILE A 1 182 ? -12.234 -18.912 -24.595 1.00 87.75 182 ILE A C 1
ATOM 1465 O O . ILE A 1 182 ? -12.917 -17.886 -24.583 1.00 87.75 182 ILE A O 1
ATOM 1469 N N . PHE A 1 183 ? -11.887 -19.559 -23.478 1.00 87.50 183 PHE A N 1
ATOM 1470 C CA . PHE A 1 183 ? -12.250 -19.093 -22.140 1.00 87.50 183 PHE A CA 1
ATOM 1471 C C . PHE A 1 183 ? -11.746 -17.666 -21.876 1.00 87.50 183 PHE A C 1
ATOM 1473 O O . PHE A 1 183 ? -12.565 -16.783 -21.615 1.00 87.50 183 PHE A O 1
ATOM 1480 N N . PHE A 1 184 ? -10.446 -17.395 -22.039 1.00 88.31 184 PHE A N 1
ATOM 1481 C CA . PHE A 1 184 ? -9.869 -16.064 -21.801 1.00 88.31 184 PHE A CA 1
ATOM 1482 C C . PHE A 1 184 ? -10.499 -14.976 -22.675 1.00 88.31 184 PHE A C 1
ATOM 1484 O O . PHE A 1 184 ? -10.816 -13.892 -22.183 1.00 88.31 184 PHE A O 1
ATOM 1491 N N . CYS A 1 185 ? -10.727 -15.257 -23.960 1.00 86.88 185 CYS A N 1
ATOM 1492 C CA . CYS A 1 185 ? -11.394 -14.319 -24.861 1.00 86.88 185 CYS A CA 1
ATOM 1493 C C . CYS A 1 185 ? -12.862 -14.089 -24.474 1.00 86.88 185 CYS A C 1
ATOM 1495 O O . CYS A 1 185 ? -13.325 -12.949 -24.513 1.00 86.88 185 CYS A O 1
ATOM 1497 N N . SER A 1 186 ? -13.588 -15.141 -24.081 1.00 83.88 186 SER A N 1
ATOM 1498 C CA . SER A 1 186 ? -14.986 -15.019 -23.647 1.00 83.88 186 SER A CA 1
ATOM 1499 C C . SER A 1 186 ? -15.118 -14.198 -22.362 1.00 83.88 186 SER A C 1
ATOM 1501 O O . SER A 1 186 ? -15.956 -13.301 -22.302 1.00 83.88 186 SER A O 1
ATOM 1503 N N . TYR A 1 187 ? -14.223 -14.412 -21.394 1.00 83.50 187 TYR A N 1
ATOM 1504 C CA . TYR A 1 187 ? -14.167 -13.644 -20.154 1.00 83.50 187 TYR A CA 1
ATOM 1505 C C . TYR A 1 187 ? -13.899 -12.158 -20.418 1.00 83.50 187 TYR A C 1
ATOM 1507 O O . TYR A 1 187 ? -14.636 -11.292 -19.949 1.00 83.50 187 TYR A O 1
ATOM 1515 N N . LEU A 1 188 ? -12.879 -11.844 -21.226 1.00 83.56 188 LEU A N 1
ATOM 1516 C CA . LEU A 1 188 ? -12.566 -10.455 -21.568 1.00 83.56 188 LEU A CA 1
ATOM 1517 C C . LEU A 1 188 ? -13.724 -9.764 -22.297 1.00 83.56 188 LEU A C 1
ATOM 1519 O O . LEU A 1 188 ? -13.970 -8.588 -22.043 1.00 83.56 188 LEU A O 1
ATOM 1523 N N . LYS A 1 189 ? -14.455 -10.481 -23.160 1.00 82.88 189 LYS A N 1
ATOM 1524 C CA . LYS A 1 189 ? -15.611 -9.931 -23.877 1.00 82.88 189 LYS A CA 1
ATOM 1525 C C . LYS A 1 189 ? -16.762 -9.573 -22.930 1.00 82.88 189 LYS A C 1
ATOM 1527 O O . LYS A 1 189 ? -17.267 -8.457 -23.000 1.00 82.88 189 LYS A O 1
ATOM 1532 N N . ILE A 1 190 ? -17.120 -10.482 -22.022 1.00 76.81 190 ILE A N 1
ATOM 1533 C CA . ILE A 1 190 ? -18.165 -10.279 -21.001 1.00 76.81 190 ILE A CA 1
ATOM 1534 C C . ILE A 1 190 ? -17.899 -9.019 -20.175 1.00 76.81 190 ILE A C 1
ATOM 1536 O O . ILE A 1 190 ? -18.794 -8.200 -19.967 1.00 76.81 190 ILE A O 1
ATOM 1540 N N . HIS A 1 191 ? -16.656 -8.851 -19.726 1.00 74.06 191 HIS A N 1
ATOM 1541 C CA . HIS A 1 191 ? -16.284 -7.763 -18.822 1.00 74.06 191 HIS A CA 1
ATOM 1542 C C . HIS A 1 191 ? -15.956 -6.448 -19.544 1.00 74.06 191 HIS A C 1
ATOM 1544 O O . HIS A 1 191 ? -16.030 -5.380 -18.938 1.00 74.06 191 HIS A O 1
ATOM 1550 N N . GLN A 1 192 ? -15.667 -6.487 -20.850 1.00 73.50 192 GLN A N 1
ATOM 1551 C CA . GLN A 1 192 ? -15.565 -5.287 -21.688 1.00 73.50 192 GLN A CA 1
ATOM 1552 C C . GLN A 1 192 ? -16.930 -4.609 -21.878 1.00 73.50 192 GLN A C 1
ATOM 1554 O O . GLN A 1 192 ? -17.001 -3.379 -21.882 1.00 73.50 192 GLN A O 1
ATOM 1559 N N . GLU A 1 193 ? -18.004 -5.392 -21.992 1.00 66.19 193 GLU A N 1
ATOM 1560 C CA . GLU A 1 193 ? -19.377 -4.880 -22.100 1.00 66.19 193 GLU A CA 1
ATOM 1561 C C . GLU A 1 193 ? -19.854 -4.239 -20.777 1.00 66.19 193 GLU A C 1
ATOM 1563 O O . GLU A 1 193 ? -20.545 -3.221 -20.801 1.00 66.19 193 GLU A O 1
ATOM 1568 N N . ASN A 1 194 ? -19.392 -4.745 -19.625 1.00 63.75 194 ASN A N 1
ATOM 1569 C CA . ASN A 1 194 ? -19.809 -4.295 -18.287 1.00 63.75 194 ASN A CA 1
ATOM 1570 C C . ASN A 1 194 ? -19.003 -3.113 -17.694 1.00 63.75 194 ASN A C 1
ATOM 1572 O O . ASN A 1 194 ? -19.294 -2.687 -16.578 1.00 63.75 194 ASN A O 1
ATOM 1576 N N . LYS A 1 195 ? -17.996 -2.566 -18.401 1.00 57.97 195 LYS A N 1
ATOM 1577 C CA . LYS A 1 195 ? -17.144 -1.409 -17.997 1.00 57.97 195 LYS A CA 1
ATOM 1578 C C . LYS A 1 195 ? -16.456 -1.478 -16.615 1.00 57.97 195 LYS A C 1
ATOM 1580 O O . LYS A 1 195 ? -15.830 -0.502 -16.210 1.00 57.97 195 LYS A O 1
ATOM 1585 N N . LYS A 1 196 ? -16.499 -2.608 -15.914 1.00 63.81 196 LYS A N 1
ATOM 1586 C CA . LYS A 1 196 ? -15.870 -2.811 -14.603 1.00 63.81 196 LYS A CA 1
ATOM 1587 C C . LYS A 1 196 ? -14.897 -3.982 -14.677 1.00 63.81 196 LYS A C 1
ATOM 1589 O O . LYS A 1 196 ? -15.222 -5.076 -14.247 1.00 63.81 196 LYS A O 1
ATOM 1594 N N . LEU A 1 197 ? -13.720 -3.778 -15.262 1.00 66.56 197 LEU A N 1
ATOM 1595 C CA . LEU A 1 197 ? -12.651 -4.774 -15.210 1.00 66.56 197 LEU A CA 1
ATOM 1596 C C . LEU A 1 197 ? -11.431 -4.141 -14.561 1.00 66.56 197 LEU A C 1
ATOM 1598 O O . LEU A 1 197 ? -10.933 -3.126 -15.047 1.00 66.56 197 LEU A O 1
ATOM 1602 N N . ASP A 1 198 ? -10.953 -4.765 -13.491 1.00 75.94 198 ASP A N 1
ATOM 1603 C CA . ASP A 1 198 ? -9.700 -4.383 -12.854 1.00 75.94 198 ASP A CA 1
ATOM 1604 C C . ASP A 1 198 ? -8.544 -4.423 -13.885 1.00 75.94 198 ASP A C 1
ATOM 1606 O O . ASP A 1 198 ? -8.338 -5.457 -14.542 1.00 75.94 198 ASP A O 1
ATOM 1610 N N . PRO A 1 199 ? -7.814 -3.306 -14.090 1.00 78.25 199 PRO A N 1
ATOM 1611 C CA . PRO A 1 199 ? -6.786 -3.211 -15.122 1.00 78.25 199 PRO A CA 1
ATOM 1612 C C . PRO A 1 199 ? -5.651 -4.218 -14.915 1.00 78.25 199 PRO A C 1
ATOM 1614 O O . PRO A 1 199 ? -5.109 -4.724 -15.902 1.00 78.25 199 PRO A O 1
ATOM 1617 N N . ASP A 1 200 ? -5.324 -4.565 -13.668 1.00 77.69 200 ASP A N 1
ATOM 1618 C CA . ASP A 1 200 ? -4.273 -5.537 -13.374 1.00 77.69 200 ASP A CA 1
ATOM 1619 C C . ASP A 1 200 ? -4.686 -6.956 -13.794 1.00 77.69 200 ASP A C 1
ATOM 1621 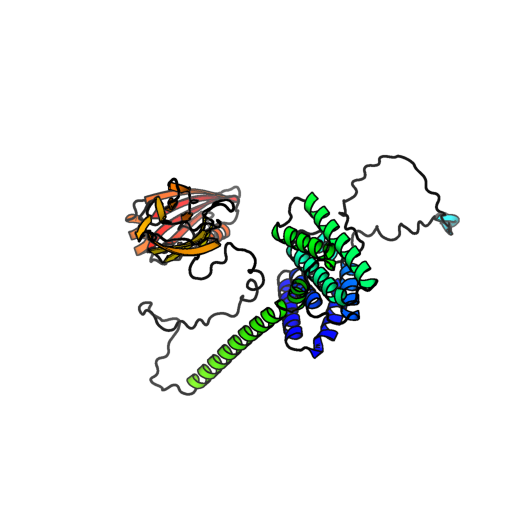O O . ASP A 1 200 ? -3.981 -7.613 -14.566 1.00 77.69 200 ASP A O 1
ATOM 1625 N N . ASN A 1 201 ? -5.887 -7.408 -13.421 1.00 80.25 201 ASN A N 1
ATOM 1626 C CA . ASN A 1 201 ? -6.412 -8.699 -13.885 1.00 80.25 201 ASN A CA 1
ATOM 1627 C C . ASN A 1 201 ? -6.544 -8.770 -15.417 1.00 80.25 201 ASN A C 1
ATOM 1629 O O . ASN A 1 201 ? -6.222 -9.801 -16.018 1.00 80.25 201 ASN A O 1
ATOM 1633 N N . LYS A 1 202 ? -6.935 -7.673 -16.077 1.00 83.50 202 LYS A N 1
ATOM 1634 C CA . LYS A 1 202 ? -6.939 -7.584 -17.548 1.00 83.50 202 LYS A CA 1
ATOM 1635 C C . LYS A 1 202 ? -5.542 -7.808 -18.129 1.00 83.50 202 LYS A C 1
ATOM 1637 O O . LYS A 1 202 ? -5.391 -8.578 -19.080 1.00 83.50 202 LYS A O 1
ATOM 1642 N N . ASN A 1 203 ? -4.525 -7.170 -17.552 1.00 83.00 203 ASN A N 1
ATOM 1643 C CA . ASN A 1 203 ? -3.134 -7.318 -17.974 1.00 83.00 203 ASN A CA 1
ATOM 1644 C C . ASN A 1 203 ? -2.616 -8.743 -17.739 1.00 83.00 203 ASN A C 1
ATOM 1646 O O . ASN A 1 203 ? -1.970 -9.304 -18.627 1.00 83.00 203 ASN A O 1
ATOM 1650 N N . ARG A 1 204 ? -2.955 -9.369 -16.604 1.00 81.94 204 ARG A N 1
ATOM 1651 C CA . ARG A 1 204 ? -2.601 -10.767 -16.295 1.00 81.94 204 ARG A CA 1
ATOM 1652 C C . ARG A 1 204 ? -3.212 -11.756 -17.289 1.00 81.94 204 ARG A C 1
ATOM 1654 O O . ARG A 1 204 ? -2.512 -12.638 -17.788 1.00 81.94 204 ARG A O 1
ATOM 1661 N N . ILE A 1 205 ? -4.491 -11.602 -17.629 1.00 84.62 205 ILE A N 1
ATOM 1662 C CA . ILE A 1 205 ? -5.161 -12.465 -18.617 1.00 84.62 205 ILE A CA 1
ATOM 1663 C C . ILE A 1 205 ? -4.587 -12.217 -20.017 1.00 84.62 205 ILE A C 1
ATOM 1665 O O . ILE A 1 205 ? -4.295 -13.168 -20.743 1.00 84.62 205 ILE A O 1
ATOM 1669 N N . ALA A 1 206 ? -4.331 -10.958 -20.383 1.00 85.62 206 ALA A N 1
ATOM 1670 C CA . ALA A 1 206 ? -3.670 -10.623 -21.642 1.00 85.62 206 ALA A CA 1
ATOM 1671 C C . ALA A 1 206 ? -2.257 -11.227 -21.733 1.00 85.62 206 ALA A C 1
ATOM 1673 O O . ALA A 1 206 ? -1.859 -11.699 -22.801 1.00 85.62 206 ALA A O 1
ATOM 1674 N N . LEU A 1 207 ? -1.509 -11.264 -20.626 1.00 83.38 207 LEU A N 1
ATOM 1675 C CA . LEU A 1 207 ? -0.222 -11.951 -20.541 1.00 83.38 207 LEU A CA 1
ATOM 1676 C C . LEU A 1 207 ? -0.383 -13.461 -20.760 1.00 83.38 207 LEU A C 1
ATOM 1678 O O . LEU A 1 207 ? 0.374 -14.032 -21.542 1.00 83.38 207 LEU A O 1
ATOM 1682 N N . CYS A 1 208 ? -1.391 -14.093 -20.150 1.00 84.00 208 CYS A N 1
ATOM 1683 C CA . CYS A 1 208 ? -1.685 -15.515 -20.363 1.00 84.00 208 CYS A CA 1
ATOM 1684 C C . CYS A 1 208 ? -1.996 -15.812 -21.839 1.00 84.00 208 CYS A C 1
ATOM 1686 O O . CYS A 1 208 ? -1.433 -16.747 -22.407 1.00 84.00 208 CYS A O 1
ATOM 1688 N N . ILE A 1 209 ? -2.806 -14.977 -22.499 1.00 86.12 209 ILE A N 1
ATOM 1689 C CA . ILE A 1 209 ? -3.096 -15.097 -23.937 1.00 86.12 209 ILE A CA 1
ATOM 1690 C C . ILE A 1 209 ? -1.817 -14.943 -24.768 1.00 86.12 209 ILE A C 1
ATOM 1692 O O . ILE A 1 209 ? -1.561 -15.753 -25.660 1.00 86.12 209 ILE A O 1
ATOM 1696 N N . LYS A 1 210 ? -0.985 -13.933 -24.485 1.00 84.25 210 LYS A N 1
ATOM 1697 C CA . LYS A 1 210 ? 0.294 -13.714 -25.187 1.00 84.25 210 LYS A CA 1
ATOM 1698 C C . LYS A 1 210 ? 1.254 -14.890 -25.015 1.00 84.25 210 LYS A C 1
ATOM 1700 O O . LYS A 1 210 ? 1.946 -15.251 -25.965 1.00 84.25 210 LYS A O 1
ATOM 1705 N N . LEU A 1 211 ? 1.277 -15.489 -23.828 1.00 81.44 211 LEU A N 1
ATOM 1706 C CA . LEU A 1 211 ? 2.151 -16.606 -23.498 1.00 81.44 211 LEU A CA 1
ATOM 1707 C C . LEU A 1 211 ? 1.688 -17.898 -24.183 1.00 81.44 211 LEU A C 1
ATOM 1709 O O . LEU A 1 211 ? 2.512 -18.589 -24.778 1.00 81.44 211 LEU A O 1
ATOM 1713 N N . LEU A 1 212 ? 0.383 -18.191 -24.173 1.00 79.44 212 LEU A N 1
ATOM 1714 C CA . LEU A 1 212 ? -0.178 -19.362 -24.857 1.00 79.44 212 LEU A CA 1
ATOM 1715 C C . LEU A 1 212 ? -0.128 -19.238 -26.387 1.00 79.44 212 LEU A C 1
ATOM 1717 O O . LEU A 1 212 ? 0.173 -20.213 -27.071 1.00 79.44 212 LEU A O 1
ATOM 1721 N N . SER A 1 213 ? -0.376 -18.046 -26.936 1.00 80.94 213 SER A N 1
ATOM 1722 C CA . SER A 1 213 ? -0.343 -17.807 -28.390 1.00 80.94 213 SER A CA 1
ATOM 1723 C C . SER A 1 213 ? 1.070 -17.870 -28.975 1.00 80.94 213 SER A C 1
ATOM 1725 O O . SER A 1 213 ? 1.257 -18.382 -30.077 1.00 80.94 213 SER A O 1
ATOM 1727 N N . ASN A 1 214 ? 2.080 -17.407 -28.231 1.00 75.69 214 ASN A N 1
ATOM 1728 C CA . ASN A 1 214 ? 3.482 -17.434 -28.656 1.00 75.69 214 ASN A CA 1
ATOM 1729 C C . ASN A 1 214 ? 4.290 -18.553 -28.000 1.00 75.69 214 ASN A C 1
ATOM 1731 O O . ASN A 1 214 ? 5.513 -18.450 -27.894 1.00 75.69 214 ASN A O 1
ATOM 1735 N N . LEU A 1 215 ? 3.643 -19.641 -27.581 1.00 68.81 215 LEU A N 1
ATOM 1736 C CA . LEU A 1 215 ? 4.309 -20.662 -26.783 1.00 68.81 215 LEU A CA 1
ATOM 1737 C C . LEU A 1 215 ? 5.483 -21.335 -27.519 1.00 68.81 215 LEU A C 1
ATOM 1739 O O . LEU A 1 215 ? 6.410 -21.804 -26.875 1.00 68.81 215 LEU A O 1
ATOM 1743 N N . SER A 1 216 ? 5.517 -21.373 -28.854 1.00 63.31 216 SER A N 1
ATOM 1744 C CA . SER A 1 216 ? 6.683 -21.887 -29.599 1.00 63.31 216 SER A CA 1
ATOM 1745 C C . SER A 1 216 ? 7.889 -20.938 -29.606 1.00 63.31 216 SER A C 1
ATOM 1747 O O . SER A 1 216 ? 9.013 -21.398 -29.780 1.00 63.31 216 SER A O 1
ATOM 1749 N N . LYS A 1 217 ? 7.665 -19.633 -29.409 1.00 65.00 217 LYS A N 1
ATOM 1750 C CA . LYS A 1 217 ? 8.678 -18.564 -29.479 1.00 65.00 217 LYS A CA 1
ATOM 1751 C C . LYS A 1 217 ? 9.103 -18.047 -28.104 1.00 65.00 217 LYS A C 1
ATOM 1753 O O . LYS A 1 217 ? 10.030 -17.247 -28.015 1.00 65.00 217 LYS A O 1
ATOM 1758 N N . THR A 1 218 ? 8.415 -18.450 -27.038 1.00 61.41 218 THR A N 1
ATOM 1759 C CA . THR A 1 218 ? 8.751 -18.034 -25.678 1.00 61.41 218 THR A CA 1
ATOM 1760 C C . THR A 1 218 ? 10.065 -18.692 -25.241 1.00 61.41 218 THR A C 1
ATOM 1762 O O . THR A 1 218 ? 10.233 -19.901 -25.420 1.00 61.41 218 THR A O 1
ATOM 1765 N N . PRO A 1 219 ? 11.018 -17.928 -24.676 1.00 63.19 219 PRO A N 1
ATOM 1766 C CA . PRO A 1 219 ? 12.285 -18.484 -24.223 1.00 63.19 219 PRO A CA 1
ATOM 1767 C C . PRO A 1 219 ? 12.039 -19.505 -23.108 1.00 63.19 219 PRO A C 1
ATOM 1769 O O . PRO A 1 219 ? 11.279 -19.252 -22.167 1.00 63.19 219 PRO A O 1
ATOM 1772 N N . THR A 1 220 ? 12.689 -20.664 -23.218 1.00 60.53 220 THR A N 1
ATOM 1773 C CA . THR A 1 220 ? 12.551 -21.798 -22.291 1.00 60.53 220 THR A CA 1
ATOM 1774 C C . THR A 1 220 ? 12.797 -21.385 -20.843 1.00 60.53 220 THR A C 1
ATOM 1776 O O . THR A 1 220 ? 12.090 -21.852 -19.963 1.00 60.53 220 THR A O 1
ATOM 1779 N N . THR A 1 221 ? 13.675 -20.407 -20.613 1.00 61.06 221 THR A N 1
ATOM 1780 C CA . THR A 1 221 ? 14.010 -19.845 -19.296 1.00 61.06 221 THR A CA 1
ATOM 1781 C C . THR A 1 221 ? 12.834 -19.173 -18.582 1.00 61.06 221 THR A C 1
ATOM 1783 O O . THR A 1 221 ? 12.716 -19.281 -17.365 1.00 61.06 221 THR A O 1
ATOM 1786 N N . VAL A 1 222 ? 11.935 -18.494 -19.302 1.00 63.06 222 VAL A N 1
ATOM 1787 C CA . VAL A 1 222 ? 10.756 -17.838 -18.701 1.00 63.06 222 VAL A CA 1
ATOM 1788 C C . VAL A 1 222 ? 9.699 -18.875 -18.335 1.00 63.06 222 VAL A C 1
ATOM 1790 O O . VAL A 1 222 ? 9.108 -18.810 -17.261 1.00 63.06 222 VAL A O 1
ATOM 1793 N N . MET A 1 223 ? 9.495 -19.873 -19.197 1.00 63.06 223 MET A N 1
ATOM 1794 C CA . MET A 1 223 ? 8.610 -20.999 -18.888 1.00 63.06 223 MET A CA 1
ATOM 1795 C C . MET A 1 223 ? 9.160 -21.843 -17.747 1.00 63.06 223 MET A C 1
ATOM 1797 O O . MET A 1 223 ? 8.401 -22.249 -16.874 1.00 63.06 223 MET A O 1
ATOM 1801 N N . GLU A 1 224 ? 10.471 -22.063 -17.723 1.00 59.94 224 GLU A N 1
ATOM 1802 C CA . GLU A 1 224 ? 11.145 -22.725 -16.623 1.00 59.94 224 GLU A CA 1
ATOM 1803 C C . GLU A 1 224 ? 10.944 -21.937 -15.346 1.00 59.94 224 GLU A C 1
ATOM 1805 O O . GLU A 1 224 ? 10.448 -22.550 -14.424 1.00 59.94 224 GLU A O 1
ATOM 1810 N N . LYS A 1 225 ? 11.171 -20.619 -15.267 1.00 63.84 225 LYS A N 1
ATOM 1811 C CA . LYS A 1 225 ? 10.901 -19.839 -14.038 1.00 63.84 225 LYS A CA 1
ATOM 1812 C C . LYS A 1 225 ? 9.455 -19.952 -13.542 1.00 63.84 225 LYS A C 1
ATOM 1814 O O . LYS A 1 225 ? 9.236 -20.173 -12.355 1.00 63.84 225 LYS A O 1
ATOM 1819 N N . ILE A 1 226 ? 8.478 -19.905 -14.451 1.00 64.44 226 ILE A N 1
ATOM 1820 C CA . ILE A 1 226 ? 7.050 -20.076 -14.119 1.00 64.44 226 ILE A CA 1
ATOM 1821 C C . ILE A 1 226 ? 6.751 -21.497 -13.600 1.00 64.44 226 ILE A C 1
ATOM 1823 O O . ILE A 1 226 ? 5.930 -21.660 -12.699 1.00 64.44 226 ILE A O 1
ATOM 1827 N N . ILE A 1 227 ? 7.416 -22.523 -14.143 1.00 62.16 227 ILE A N 1
ATOM 1828 C CA . ILE A 1 227 ? 7.305 -23.927 -13.701 1.00 62.16 227 ILE A CA 1
ATOM 1829 C C . ILE A 1 227 ? 8.194 -24.220 -12.473 1.00 62.16 227 ILE A C 1
ATOM 1831 O O . ILE A 1 227 ? 7.898 -25.141 -11.714 1.00 62.16 227 ILE A O 1
ATOM 1835 N N . SER A 1 228 ? 9.265 -23.449 -12.257 1.00 58.16 228 SER A N 1
ATOM 1836 C CA . SER A 1 228 ? 10.373 -23.709 -11.314 1.00 58.16 228 SER A CA 1
ATOM 1837 C C . SER A 1 228 ? 9.977 -23.562 -9.849 1.00 58.16 228 SER A C 1
ATOM 1839 O O . SER A 1 228 ? 10.829 -23.688 -8.972 1.00 58.16 228 SER A O 1
ATOM 1841 N N . GLY A 1 229 ? 8.702 -23.297 -9.565 1.00 62.81 229 GLY A N 1
ATOM 1842 C CA . GLY A 1 229 ? 8.198 -23.274 -8.204 1.00 62.81 229 GLY A CA 1
ATOM 1843 C C . GLY A 1 229 ? 8.725 -22.099 -7.390 1.00 62.81 229 GLY A C 1
ATOM 1844 O O . GLY A 1 229 ? 8.920 -22.251 -6.192 1.00 62.81 229 GLY A O 1
ATOM 1845 N N . GLU A 1 230 ? 8.933 -20.918 -7.989 1.00 67.88 230 GLU A N 1
ATOM 1846 C CA . GLU A 1 230 ? 9.148 -19.688 -7.203 1.00 67.88 230 GLU A CA 1
ATOM 1847 C C . GLU A 1 230 ? 8.001 -19.481 -6.198 1.00 67.88 230 GLU A C 1
ATOM 1849 O O . GLU A 1 230 ? 8.246 -19.147 -5.044 1.00 67.88 230 GLU A O 1
ATOM 1854 N N . GLY A 1 231 ? 6.762 -19.813 -6.589 1.00 72.38 231 GLY A N 1
ATOM 1855 C CA . GLY A 1 231 ? 5.615 -19.833 -5.676 1.00 72.38 231 GLY A CA 1
ATOM 1856 C C . GLY A 1 231 ? 5.745 -20.853 -4.538 1.00 72.38 231 GLY A C 1
ATOM 1857 O O . GLY A 1 231 ? 5.359 -20.544 -3.416 1.00 72.38 231 GLY A O 1
ATOM 1858 N N . ARG A 1 232 ? 6.331 -22.031 -4.800 1.00 78.62 232 ARG A N 1
ATOM 1859 C CA . ARG A 1 232 ? 6.634 -23.024 -3.756 1.00 78.62 232 ARG A CA 1
ATOM 1860 C C . ARG A 1 232 ? 7.698 -22.506 -2.804 1.00 78.62 232 ARG A C 1
ATOM 1862 O O . ARG A 1 232 ? 7.445 -22.484 -1.616 1.00 78.62 232 ARG A O 1
ATOM 1869 N N . LYS A 1 233 ? 8.814 -21.971 -3.312 1.00 79.88 233 LYS A N 1
ATOM 1870 C CA . LYS A 1 233 ? 9.888 -21.396 -2.479 1.00 79.88 233 LYS A CA 1
ATOM 1871 C C . LYS A 1 233 ? 9.382 -20.299 -1.545 1.00 79.88 233 LYS A C 1
ATOM 1873 O O . LYS A 1 233 ? 9.749 -20.275 -0.375 1.00 79.88 233 LYS A O 1
ATOM 1878 N N . ILE A 1 234 ? 8.531 -19.408 -2.058 1.00 79.56 234 ILE A N 1
ATOM 1879 C CA . ILE A 1 234 ? 7.893 -18.368 -1.245 1.00 79.56 234 ILE A CA 1
ATOM 1880 C C . ILE A 1 234 ? 7.025 -19.020 -0.164 1.00 79.56 234 ILE A C 1
ATOM 1882 O O . ILE A 1 234 ? 7.162 -18.678 1.007 1.00 79.56 234 ILE A O 1
ATOM 1886 N N . LEU A 1 235 ? 6.192 -20.003 -0.518 1.00 82.75 235 LEU A N 1
ATOM 1887 C CA . LEU A 1 235 ? 5.369 -20.717 0.457 1.00 82.75 235 LEU A CA 1
ATOM 1888 C C . LEU A 1 235 ? 6.211 -21.449 1.516 1.00 82.75 235 LEU A C 1
ATOM 1890 O O . LEU A 1 235 ? 5.898 -21.335 2.698 1.00 82.75 235 LEU A O 1
ATOM 1894 N N . SER A 1 236 ? 7.291 -22.136 1.133 1.00 82.56 236 SER A N 1
ATOM 1895 C CA . SER A 1 236 ? 8.192 -22.804 2.078 1.00 82.56 236 SER A CA 1
ATOM 1896 C C . SER A 1 236 ? 8.793 -21.789 3.058 1.00 82.56 236 SER A C 1
ATOM 1898 O O . SER A 1 236 ? 8.727 -22.004 4.263 1.00 82.56 236 SER A O 1
ATOM 1900 N N . SER A 1 237 ? 9.262 -20.631 2.570 1.00 83.75 237 SER A N 1
ATOM 1901 C CA . SER A 1 237 ? 9.806 -19.568 3.435 1.00 83.75 237 SER A CA 1
ATOM 1902 C C . SER A 1 237 ? 8.772 -18.992 4.415 1.00 83.75 237 SER A C 1
ATOM 1904 O O . SER A 1 237 ? 9.096 -18.671 5.561 1.00 83.75 237 SER A O 1
ATOM 1906 N N . ILE A 1 238 ? 7.504 -18.902 3.995 1.00 81.12 238 ILE A N 1
ATOM 1907 C CA . ILE A 1 238 ? 6.398 -18.447 4.847 1.00 81.12 238 ILE A CA 1
ATOM 1908 C C . ILE A 1 238 ? 6.121 -19.475 5.947 1.00 81.12 238 ILE A C 1
ATOM 1910 O O . ILE A 1 238 ? 5.969 -19.103 7.111 1.00 81.12 238 ILE A O 1
ATOM 1914 N N . ILE A 1 239 ? 6.085 -20.764 5.598 1.00 83.38 239 ILE A N 1
ATOM 1915 C CA . ILE A 1 239 ? 5.875 -21.847 6.564 1.00 83.38 239 ILE A CA 1
ATOM 1916 C C . ILE A 1 239 ? 7.036 -21.900 7.562 1.00 83.38 239 ILE A C 1
ATOM 1918 O O . ILE A 1 239 ? 6.786 -21.968 8.762 1.00 83.38 239 ILE A O 1
ATOM 1922 N N . GLU A 1 240 ? 8.284 -21.794 7.102 1.00 81.69 240 GLU A N 1
ATOM 1923 C CA . GLU A 1 240 ? 9.474 -21.753 7.965 1.00 81.69 240 GLU A CA 1
ATOM 1924 C C . GLU A 1 240 ? 9.406 -20.594 8.966 1.00 81.69 240 GLU A C 1
ATOM 1926 O O . GLU A 1 240 ? 9.554 -20.806 10.169 1.00 81.69 240 GLU A O 1
ATOM 1931 N N . THR A 1 241 ? 9.066 -19.390 8.497 1.00 82.69 241 THR A N 1
ATOM 1932 C CA . THR A 1 241 ? 8.893 -18.213 9.366 1.00 82.69 241 THR A CA 1
ATOM 1933 C C . THR A 1 241 ? 7.779 -18.438 10.395 1.00 82.69 241 THR A C 1
ATOM 1935 O O . THR A 1 241 ? 7.928 -18.104 11.573 1.00 82.69 241 THR A O 1
ATOM 1938 N N . LYS A 1 242 ? 6.656 -19.038 9.979 1.00 79.31 242 LYS A N 1
ATOM 1939 C CA . LYS A 1 242 ? 5.523 -19.355 10.862 1.00 79.31 242 LYS A CA 1
ATOM 1940 C C . LYS A 1 242 ? 5.915 -20.381 11.930 1.00 79.31 242 LYS A C 1
ATOM 1942 O O . LYS A 1 242 ? 5.548 -20.219 13.094 1.00 79.31 242 LYS A O 1
ATOM 1947 N N . VAL A 1 243 ? 6.673 -21.413 11.561 1.00 79.69 243 VAL A N 1
ATOM 1948 C CA . VAL A 1 243 ? 7.184 -22.430 12.493 1.00 79.69 243 VAL A CA 1
ATOM 1949 C C . VAL A 1 243 ? 8.160 -21.801 13.486 1.00 79.69 243 VAL A C 1
ATOM 1951 O O . VAL A 1 243 ? 7.985 -21.990 14.689 1.00 79.69 243 VAL A O 1
ATOM 1954 N N . GLU A 1 244 ? 9.102 -20.977 13.025 1.00 80.50 244 GLU A N 1
ATOM 1955 C CA . GLU A 1 244 ? 10.071 -20.296 13.894 1.00 80.50 244 GLU A CA 1
ATOM 1956 C C . GLU A 1 244 ? 9.376 -19.389 14.924 1.00 80.50 244 GLU A C 1
ATOM 1958 O O . GLU A 1 244 ? 9.718 -19.388 16.109 1.00 80.50 244 GLU A O 1
ATOM 1963 N N . GLN A 1 245 ? 8.344 -18.651 14.509 1.00 77.50 245 GLN A N 1
ATOM 1964 C CA . GLN A 1 245 ? 7.543 -17.827 15.418 1.00 77.50 245 GLN A CA 1
ATOM 1965 C C . GLN A 1 245 ? 6.788 -18.667 16.457 1.00 77.50 245 GLN A C 1
ATOM 1967 O O . GLN A 1 245 ? 6.701 -18.282 17.627 1.00 77.50 245 GLN A O 1
ATOM 1972 N N . LEU A 1 246 ? 6.248 -19.824 16.064 1.00 76.56 246 LEU A N 1
ATOM 1973 C CA . LEU A 1 246 ? 5.573 -20.737 16.989 1.00 76.56 246 LEU A CA 1
ATOM 1974 C C . LEU A 1 246 ? 6.553 -21.390 17.972 1.00 76.56 246 LEU A C 1
ATOM 1976 O O . LEU A 1 246 ? 6.212 -21.560 19.145 1.00 76.56 246 LEU A O 1
ATOM 1980 N N . GLU A 1 247 ? 7.763 -21.726 17.533 1.00 78.12 247 GLU A N 1
ATOM 1981 C CA . GLU A 1 247 ? 8.818 -22.268 18.392 1.00 78.12 247 GLU A CA 1
ATOM 1982 C C . GLU A 1 247 ? 9.342 -21.230 19.382 1.00 78.12 247 GLU A C 1
ATOM 1984 O O . GLU A 1 247 ? 9.448 -21.538 20.571 1.00 78.12 247 GLU A O 1
ATOM 1989 N N . LYS A 1 248 ? 9.567 -19.984 18.944 1.00 79.25 248 LYS A N 1
ATOM 1990 C CA . LYS A 1 248 ? 9.892 -18.860 19.840 1.00 79.25 248 LYS A CA 1
ATOM 1991 C C . LYS A 1 248 ? 8.803 -18.665 20.892 1.00 79.25 248 LYS A C 1
ATOM 1993 O O . LYS A 1 248 ? 9.105 -18.627 22.080 1.00 79.25 248 LYS A O 1
ATOM 1998 N N . ARG A 1 249 ? 7.526 -18.682 20.496 1.00 77.12 249 ARG A N 1
ATOM 1999 C CA . ARG A 1 249 ? 6.394 -18.619 21.439 1.00 77.12 249 ARG A CA 1
ATOM 2000 C C . ARG A 1 249 ? 6.379 -19.783 22.430 1.00 77.12 249 ARG A C 1
ATOM 2002 O O . ARG A 1 249 ? 6.115 -19.573 23.610 1.00 77.12 249 ARG A O 1
ATOM 2009 N N . LYS A 1 250 ? 6.655 -21.015 21.989 1.00 77.31 250 LYS A N 1
ATOM 2010 C CA . LYS A 1 250 ? 6.744 -22.179 22.892 1.00 77.31 250 LYS A CA 1
ATOM 2011 C C . LYS A 1 250 ? 7.927 -22.062 23.851 1.00 77.31 250 LYS A C 1
ATOM 2013 O O . LYS A 1 250 ? 7.767 -22.377 25.027 1.00 77.31 250 LYS A O 1
ATOM 2018 N N . ARG A 1 251 ? 9.082 -21.593 23.372 1.00 74.38 251 ARG A N 1
ATOM 2019 C CA . ARG A 1 251 ? 10.283 -21.371 24.184 1.00 74.38 251 ARG A CA 1
ATOM 2020 C C . ARG A 1 251 ? 10.052 -20.290 25.236 1.00 74.38 251 ARG A C 1
ATOM 2022 O O . ARG A 1 251 ? 10.380 -20.529 26.392 1.00 74.38 251 ARG A O 1
ATOM 2029 N N . ASN A 1 252 ? 9.408 -19.182 24.874 1.00 74.81 252 ASN A N 1
ATOM 2030 C CA . ASN A 1 252 ? 9.073 -18.108 25.813 1.00 74.81 252 ASN A CA 1
ATOM 2031 C C . ASN A 1 252 ? 8.067 -18.597 26.869 1.00 74.81 252 ASN A C 1
ATOM 2033 O O . ASN A 1 252 ? 8.273 -18.370 28.056 1.00 74.81 252 ASN A O 1
ATOM 2037 N N . LYS A 1 253 ? 7.064 -19.402 26.481 1.00 74.38 253 LYS A N 1
ATOM 2038 C CA . LYS A 1 253 ? 6.124 -20.035 27.431 1.00 74.38 253 LYS A CA 1
ATOM 2039 C C . LYS A 1 253 ? 6.781 -21.053 28.371 1.00 74.38 253 LYS A C 1
ATOM 2041 O O . LYS A 1 253 ? 6.351 -21.200 29.512 1.00 74.38 253 LYS A O 1
ATOM 2046 N N . LEU A 1 254 ? 7.784 -21.795 27.901 1.00 71.56 254 LEU A N 1
ATOM 2047 C CA . LEU A 1 254 ? 8.560 -22.730 28.727 1.00 71.56 254 LEU A CA 1
ATOM 2048 C C . LEU A 1 254 ? 9.501 -21.990 29.686 1.00 71.56 254 LEU A C 1
ATOM 2050 O O . LEU A 1 254 ? 9.617 -22.402 30.837 1.00 71.56 254 LEU A O 1
ATOM 2054 N N . ALA A 1 255 ? 10.115 -20.894 29.234 1.00 66.56 255 ALA A N 1
ATOM 2055 C CA . ALA A 1 255 ? 10.949 -20.028 30.061 1.00 66.56 255 ALA A CA 1
ATOM 2056 C C . ALA A 1 255 ? 10.129 -19.338 31.166 1.00 66.56 255 ALA A C 1
ATOM 2058 O O . ALA A 1 255 ? 10.532 -19.401 32.323 1.00 66.56 255 ALA A O 1
ATOM 2059 N N . GLN A 1 256 ? 8.940 -18.809 30.844 1.00 59.06 256 GLN A N 1
ATOM 2060 C CA . GLN A 1 256 ? 7.991 -18.266 31.831 1.00 59.06 256 GLN A CA 1
ATOM 2061 C C . GLN A 1 256 ? 7.559 -19.315 32.866 1.00 59.06 256 GLN A C 1
ATOM 2063 O O . GLN A 1 256 ? 7.565 -19.058 34.064 1.00 59.06 256 GLN A O 1
ATOM 2068 N N . LYS A 1 257 ? 7.261 -20.548 32.434 1.00 59.19 257 LYS A N 1
ATOM 2069 C CA . LYS A 1 257 ? 6.916 -21.631 33.372 1.00 59.19 257 LYS A CA 1
ATOM 2070 C C . LYS A 1 257 ? 8.076 -22.065 34.271 1.00 59.19 257 LYS A C 1
ATOM 2072 O O . LYS A 1 257 ? 7.822 -22.600 35.344 1.00 59.19 257 LYS A O 1
ATOM 2077 N N . GLN A 1 258 ? 9.327 -21.900 33.838 1.00 57.16 258 GLN A N 1
ATOM 2078 C CA . GLN A 1 258 ? 10.500 -22.175 34.674 1.00 57.16 258 GLN A CA 1
ATOM 2079 C C . GLN A 1 258 ? 10.794 -21.037 35.657 1.00 57.16 258 GLN A C 1
ATOM 2081 O O . GLN A 1 258 ? 11.215 -21.329 36.775 1.00 57.16 258 GLN A O 1
ATOM 2086 N N . SER A 1 259 ? 10.536 -19.777 35.288 1.00 54.25 259 SER A N 1
ATOM 2087 C CA . SER A 1 259 ? 10.648 -18.639 36.211 1.00 54.25 259 SER A CA 1
ATOM 2088 C C . SER A 1 259 ? 9.547 -18.632 37.277 1.00 54.25 259 SER A C 1
ATOM 2090 O O . SER A 1 259 ? 9.833 -18.300 38.421 1.00 54.25 259 SER A O 1
ATOM 2092 N N . ASP A 1 260 ? 8.336 -19.110 36.964 1.00 50.22 260 ASP A N 1
ATOM 2093 C CA . ASP A 1 260 ? 7.218 -19.175 37.925 1.00 50.22 260 ASP A CA 1
ATOM 2094 C C . ASP A 1 260 ? 7.454 -20.141 39.109 1.00 50.22 260 ASP A C 1
ATOM 2096 O O . ASP A 1 260 ? 6.786 -20.045 40.136 1.00 50.22 260 ASP A O 1
ATOM 2100 N N . ILE A 1 261 ? 8.394 -21.090 38.994 1.00 53.16 261 ILE A N 1
ATOM 2101 C CA . ILE A 1 261 ? 8.674 -22.103 40.035 1.00 53.16 261 ILE A CA 1
ATOM 2102 C C . ILE A 1 261 ? 9.731 -21.609 41.049 1.00 53.16 261 ILE A C 1
ATOM 2104 O O . ILE A 1 261 ? 9.902 -22.206 42.111 1.00 53.16 261 ILE A O 1
ATOM 2108 N N . SER A 1 262 ? 10.421 -20.501 40.765 1.00 50.44 262 SER A N 1
ATOM 2109 C CA . SER A 1 262 ? 11.520 -19.960 41.577 1.00 50.44 262 SER A CA 1
ATOM 2110 C C . SER A 1 262 ? 11.304 -18.474 41.887 1.00 50.44 262 SER A C 1
ATOM 2112 O O . SER A 1 262 ? 12.126 -17.639 41.520 1.00 50.44 262 SER A O 1
ATOM 2114 N N . ILE A 1 263 ? 10.214 -18.142 42.577 1.00 53.81 263 ILE A N 1
ATOM 2115 C CA . ILE A 1 263 ? 9.951 -16.770 43.033 1.00 53.81 263 ILE A CA 1
ATOM 2116 C C . ILE A 1 263 ? 10.387 -16.664 44.502 1.00 53.81 263 ILE A C 1
ATOM 2118 O O . ILE A 1 263 ? 9.934 -17.438 45.351 1.00 53.81 263 ILE A O 1
ATOM 2122 N N . GLN A 1 264 ? 11.312 -15.750 44.805 1.00 53.97 264 GLN A N 1
ATOM 2123 C CA . GLN A 1 264 ? 11.725 -15.444 46.183 1.00 53.97 264 GLN A CA 1
ATOM 2124 C C . GLN A 1 264 ? 10.596 -14.661 46.886 1.00 53.97 264 GLN A C 1
ATOM 2126 O O . GLN A 1 264 ? 9.946 -13.841 46.244 1.00 53.97 264 GLN A O 1
ATOM 2131 N N . PRO A 1 265 ? 10.345 -14.857 48.195 1.00 56.31 265 PRO A N 1
ATOM 2132 C CA . PRO A 1 265 ? 9.208 -14.240 48.896 1.00 56.31 265 PRO A CA 1
ATOM 2133 C C . PRO A 1 265 ? 9.239 -12.700 48.943 1.00 56.31 265 PRO A C 1
ATOM 2135 O O . PRO A 1 265 ? 8.206 -12.090 49.204 1.00 56.31 265 PRO A O 1
ATOM 2138 N N . ASP A 1 266 ? 10.392 -12.089 48.661 1.00 62.69 266 ASP A N 1
ATOM 2139 C CA . ASP A 1 266 ? 10.593 -10.634 48.631 1.00 62.69 266 ASP A CA 1
ATOM 2140 C C . ASP A 1 266 ? 10.480 -10.030 47.213 1.00 62.69 266 ASP A C 1
ATOM 2142 O O . ASP A 1 266 ? 10.746 -8.843 47.013 1.00 62.69 266 ASP A O 1
ATOM 2146 N N . GLU A 1 267 ? 10.105 -10.826 46.206 1.00 57.03 267 GLU A N 1
ATOM 2147 C CA . GLU A 1 267 ? 9.957 -10.368 44.823 1.00 57.03 267 GLU A CA 1
ATOM 2148 C C . GLU A 1 267 ? 8.620 -9.631 44.612 1.00 57.03 267 GLU A C 1
ATOM 2150 O O . GLU A 1 267 ? 7.548 -10.078 45.027 1.00 57.03 267 GLU A O 1
ATOM 2155 N N . MET A 1 268 ? 8.683 -8.448 43.996 1.00 55.72 268 MET A N 1
ATOM 2156 C CA . MET A 1 268 ? 7.558 -7.516 43.908 1.00 55.72 268 MET A CA 1
ATOM 2157 C C . MET A 1 268 ? 6.501 -8.009 42.905 1.00 55.72 268 MET A C 1
ATOM 2159 O O . MET A 1 268 ? 6.781 -8.193 41.723 1.00 55.72 268 MET A O 1
ATOM 2163 N N . ILE A 1 269 ? 5.258 -8.192 43.360 1.00 57.28 269 ILE A N 1
ATOM 2164 C CA . ILE A 1 269 ? 4.146 -8.614 42.496 1.00 57.28 269 ILE A CA 1
ATOM 2165 C C . ILE A 1 269 ? 3.674 -7.417 41.661 1.00 57.28 269 ILE A C 1
ATOM 2167 O O . ILE A 1 269 ? 3.106 -6.459 42.189 1.00 57.28 269 ILE A O 1
ATOM 2171 N N . HIS A 1 270 ? 3.873 -7.477 40.344 1.00 52.06 270 HIS A N 1
ATOM 2172 C CA . HIS A 1 270 ? 3.401 -6.445 39.423 1.00 52.06 270 HIS A CA 1
ATOM 2173 C C . HIS A 1 270 ? 1.923 -6.647 39.063 1.00 52.06 270 HIS A C 1
ATOM 2175 O O . HIS A 1 270 ? 1.563 -7.512 38.263 1.00 52.06 270 HIS A O 1
ATOM 2181 N N . TYR A 1 271 ? 1.049 -5.803 39.611 1.00 53.72 271 TYR A N 1
ATOM 2182 C CA . TYR A 1 271 ? -0.355 -5.742 39.212 1.00 53.72 271 TYR A CA 1
ATOM 2183 C C . TYR A 1 271 ? -0.506 -4.861 37.970 1.00 53.72 271 TYR A C 1
ATOM 2185 O O . TYR A 1 271 ? -0.374 -3.641 38.034 1.00 53.72 271 TYR A O 1
ATOM 2193 N N . ARG A 1 272 ? -0.835 -5.481 36.830 1.00 48.38 272 ARG A N 1
ATOM 2194 C CA . ARG A 1 272 ? -1.024 -4.814 35.524 1.00 48.38 272 ARG A CA 1
ATOM 2195 C C . ARG A 1 272 ? -2.032 -3.652 35.551 1.00 48.38 272 ARG A C 1
ATOM 2197 O O . ARG A 1 272 ? -1.991 -2.793 34.683 1.00 48.38 272 ARG A O 1
ATOM 2204 N N . GLN A 1 273 ? -2.930 -3.636 36.534 1.00 46.25 273 GLN A N 1
ATOM 2205 C CA . GLN A 1 273 ? -3.990 -2.638 36.705 1.00 46.25 273 GLN A CA 1
ATOM 2206 C C . GLN A 1 273 ? -3.564 -1.403 37.522 1.00 46.25 273 GLN A C 1
ATOM 2208 O O . GLN A 1 273 ? -4.359 -0.478 37.644 1.00 46.25 273 GLN A O 1
ATOM 2213 N N . LEU A 1 274 ? -2.356 -1.388 38.101 1.00 43.19 274 LEU A N 1
ATOM 2214 C CA . LEU A 1 274 ? -1.896 -0.372 39.063 1.00 43.19 274 LEU A CA 1
ATOM 2215 C C . LEU A 1 274 ? -0.540 0.249 38.673 1.00 43.19 274 LEU A C 1
ATOM 2217 O O . LEU A 1 274 ? 0.288 0.515 39.539 1.00 43.19 274 LEU A O 1
ATOM 2221 N N . ARG A 1 275 ? -0.263 0.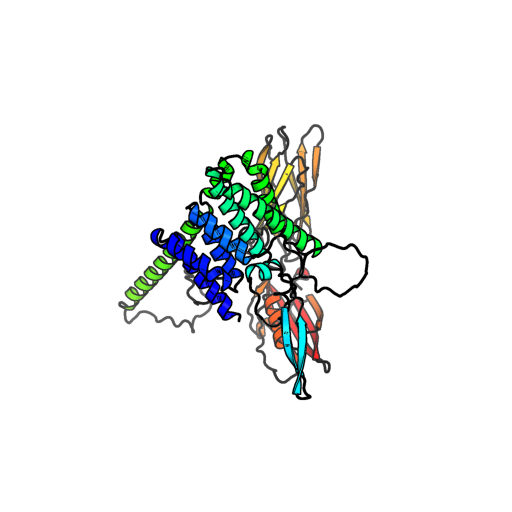431 37.377 1.00 44.84 275 ARG A N 1
ATOM 2222 C CA . ARG A 1 275 ? 1.013 1.010 36.923 1.00 44.84 275 ARG A CA 1
ATOM 2223 C C . ARG A 1 275 ? 0.871 2.520 36.693 1.00 44.84 275 ARG A C 1
ATOM 2225 O O . ARG A 1 275 ? 0.005 2.920 35.924 1.00 44.84 275 ARG A O 1
ATOM 2232 N N . ASP A 1 276 ? 1.730 3.313 37.335 1.00 42.00 276 ASP A N 1
ATOM 2233 C CA . ASP A 1 276 ? 1.899 4.751 37.074 1.00 42.00 276 ASP A CA 1
ATOM 2234 C C . ASP A 1 276 ? 2.630 4.978 35.732 1.00 42.00 276 ASP A C 1
ATOM 2236 O O . ASP A 1 276 ? 3.549 4.232 35.385 1.00 42.00 276 ASP A O 1
ATOM 2240 N N . GLU A 1 277 ? 2.210 5.996 34.973 1.00 42.81 277 GLU A N 1
ATOM 2241 C CA . GLU A 1 277 ? 2.609 6.269 33.575 1.00 42.81 277 GLU A CA 1
ATOM 2242 C C . GLU A 1 277 ? 4.009 6.896 33.378 1.00 42.81 277 GLU A C 1
ATOM 2244 O O . GLU A 1 277 ? 4.422 7.128 32.243 1.00 42.81 277 GLU A O 1
ATOM 2249 N N . GLU A 1 278 ? 4.795 7.133 34.429 1.00 35.47 278 GLU A N 1
ATOM 2250 C CA . GLU A 1 278 ? 6.106 7.795 34.317 1.00 35.47 278 GLU A CA 1
ATOM 2251 C C . GLU A 1 278 ? 7.290 6.830 34.511 1.00 35.47 278 GLU A C 1
ATOM 2253 O O . GLU A 1 278 ? 7.992 6.867 35.518 1.00 35.47 278 GLU A O 1
ATOM 2258 N N . ALA A 1 279 ? 7.554 5.969 33.525 1.00 31.48 279 ALA A N 1
ATOM 2259 C CA . ALA A 1 279 ? 8.886 5.388 33.311 1.00 31.48 279 ALA A CA 1
ATOM 2260 C C . ALA A 1 279 ? 9.021 4.878 31.869 1.00 31.48 279 ALA A C 1
ATOM 2262 O O . ALA A 1 279 ? 8.431 3.866 31.489 1.00 31.48 279 ALA A O 1
ATOM 2263 N N . GLY A 1 280 ? 9.793 5.609 31.064 1.00 29.75 280 GLY A N 1
ATOM 2264 C CA . GLY A 1 280 ? 10.080 5.284 29.672 1.00 29.75 280 GLY A CA 1
ATOM 2265 C C . GLY A 1 280 ? 11.043 4.106 29.484 1.00 29.75 280 GLY A C 1
ATOM 2266 O O . GLY A 1 280 ? 11.945 3.880 30.285 1.00 29.75 280 GLY A O 1
ATOM 2267 N N . GLU A 1 281 ? 10.815 3.419 28.362 1.00 36.25 281 GLU A N 1
ATOM 2268 C CA . GLU A 1 281 ? 11.762 2.678 27.516 1.00 36.25 281 GLU A CA 1
ATOM 2269 C C . GLU A 1 281 ? 12.733 1.682 28.173 1.00 36.25 281 GLU A C 1
ATOM 2271 O O . GLU A 1 281 ? 13.900 1.974 28.414 1.00 36.25 281 GLU A O 1
ATOM 2276 N N . ALA A 1 282 ? 12.276 0.436 28.297 1.00 32.75 282 ALA A N 1
ATOM 2277 C CA . ALA A 1 282 ? 12.914 -0.746 27.706 1.00 32.75 282 ALA A CA 1
ATOM 2278 C C . ALA A 1 282 ? 11.967 -1.947 27.889 1.00 32.75 282 ALA A C 1
ATOM 2280 O O . ALA A 1 282 ? 11.294 -2.051 28.908 1.00 32.75 282 ALA A O 1
ATOM 2281 N N . ASP A 1 283 ? 11.920 -2.830 26.893 1.00 30.62 283 ASP A N 1
ATOM 2282 C CA . ASP A 1 283 ? 11.150 -4.083 26.848 1.00 30.62 283 ASP A CA 1
ATOM 2283 C C . ASP A 1 283 ? 9.626 -3.963 26.659 1.00 30.62 283 ASP A C 1
ATOM 2285 O O . ASP A 1 283 ? 8.814 -4.209 27.550 1.00 30.62 283 ASP A O 1
ATOM 2289 N N . PHE A 1 284 ? 9.224 -3.687 25.414 1.00 28.97 284 PHE A N 1
ATOM 2290 C CA . PHE A 1 284 ? 7.887 -4.019 24.915 1.00 28.97 284 PHE A CA 1
ATOM 2291 C C . PHE A 1 284 ? 7.908 -5.384 24.210 1.00 28.97 284 PHE A C 1
ATOM 2293 O O . PHE A 1 284 ? 8.031 -5.477 22.989 1.00 28.97 284 PHE A O 1
ATOM 2300 N N . GLU A 1 285 ? 7.749 -6.460 24.983 1.00 27.92 285 GLU A N 1
ATOM 2301 C CA . GLU A 1 285 ? 7.271 -7.740 24.456 1.00 27.92 285 GLU A CA 1
ATOM 2302 C C . GLU A 1 285 ? 5.733 -7.698 24.460 1.00 27.92 285 GLU A C 1
ATOM 2304 O O . GLU A 1 285 ? 5.073 -7.710 25.500 1.00 27.92 285 GLU A O 1
ATOM 2309 N N . PHE A 1 286 ? 5.150 -7.543 23.271 1.00 27.72 286 PHE A N 1
ATOM 2310 C CA . PHE A 1 286 ? 3.707 -7.445 23.081 1.00 27.72 286 PHE A CA 1
ATOM 2311 C C . PHE A 1 286 ? 3.056 -8.828 23.240 1.00 27.72 286 PHE A C 1
ATOM 2313 O O . PHE A 1 286 ? 3.066 -9.648 22.321 1.00 27.72 286 PHE A O 1
ATOM 2320 N N . GLU A 1 287 ? 2.445 -9.073 24.399 1.00 30.50 287 GLU A N 1
ATOM 2321 C CA . GLU A 1 287 ? 1.435 -10.115 24.588 1.00 30.50 287 GLU A CA 1
ATOM 2322 C C . GLU A 1 287 ? 0.095 -9.475 24.986 1.00 30.50 287 GLU A C 1
ATOM 2324 O O . GLU A 1 287 ? -0.152 -9.172 26.155 1.00 30.50 287 GLU A O 1
ATOM 2329 N N . ILE A 1 288 ? -0.782 -9.293 23.991 1.00 29.05 288 ILE A N 1
ATOM 2330 C CA . ILE A 1 288 ? -2.238 -9.430 24.119 1.00 29.05 288 ILE A CA 1
ATOM 2331 C C . ILE A 1 288 ? -2.780 -10.012 22.807 1.00 29.05 288 ILE A C 1
ATOM 2333 O O . ILE A 1 288 ? -2.551 -9.468 21.733 1.00 29.05 288 ILE A O 1
ATOM 2337 N N . GLY A 1 289 ? -3.586 -11.067 22.942 1.00 26.59 289 GLY A N 1
ATOM 2338 C CA . GLY A 1 289 ? -4.807 -11.203 22.149 1.00 26.59 289 GLY A CA 1
ATOM 2339 C C . GLY A 1 289 ? -4.708 -12.074 20.910 1.00 26.59 289 GLY A C 1
ATOM 2340 O O . GLY A 1 289 ? -4.477 -11.601 19.806 1.00 26.59 289 GLY A O 1
ATOM 2341 N N . ALA A 1 290 ? -5.000 -13.359 21.086 1.00 36.75 290 ALA A N 1
ATOM 2342 C CA . ALA A 1 290 ? -5.498 -14.199 20.012 1.00 36.75 290 ALA A CA 1
ATOM 2343 C C . ALA A 1 290 ? -6.853 -13.659 19.518 1.00 36.75 290 ALA A C 1
ATOM 2345 O O . ALA A 1 290 ? -7.888 -13.994 20.082 1.00 36.75 290 ALA A O 1
ATOM 2346 N N . ALA A 1 291 ? -6.827 -12.813 18.495 1.00 32.69 291 ALA A N 1
ATOM 2347 C CA . ALA A 1 291 ? -7.895 -12.622 17.523 1.00 32.69 291 ALA A CA 1
ATOM 2348 C C . ALA A 1 291 ? -7.323 -11.789 16.368 1.00 32.69 291 ALA A C 1
ATOM 2350 O O . ALA A 1 291 ? -6.832 -10.688 16.581 1.00 32.69 291 ALA A O 1
ATOM 2351 N N . ASP A 1 292 ? -7.411 -12.349 15.166 1.00 30.59 292 ASP A N 1
ATOM 2352 C CA . ASP A 1 292 ? -7.328 -11.637 13.889 1.00 30.59 292 ASP A CA 1
ATOM 2353 C C . ASP A 1 292 ? -5.934 -11.209 13.378 1.00 30.59 292 ASP A C 1
ATOM 2355 O O . ASP A 1 292 ? -5.575 -10.038 13.307 1.00 30.59 292 ASP A O 1
ATOM 2359 N N . LEU A 1 293 ? -5.131 -12.197 12.964 1.00 33.75 293 LEU A N 1
ATOM 2360 C CA . LEU A 1 293 ? -3.942 -11.988 12.117 1.00 33.75 293 LEU A CA 1
ATOM 2361 C C . LEU A 1 293 ? -3.889 -12.959 10.919 1.00 33.75 293 LEU A C 1
ATOM 2363 O O . LEU A 1 293 ? -2.821 -13.213 10.360 1.00 33.75 293 LEU A O 1
ATOM 2367 N N . THR A 1 294 ? -5.030 -13.510 10.493 1.00 35.19 294 THR A N 1
ATOM 2368 C CA . THR A 1 294 ? -5.111 -14.469 9.370 1.00 35.19 294 THR A CA 1
ATOM 2369 C C . THR A 1 294 ? -5.816 -13.939 8.121 1.00 35.19 294 THR A C 1
ATOM 2371 O O . THR A 1 294 ? -5.894 -14.654 7.122 1.00 35.19 294 THR A O 1
ATOM 2374 N N . SER A 1 295 ? -6.210 -12.667 8.072 1.00 36.88 295 SER A N 1
ATOM 2375 C CA . SER A 1 295 ? -6.700 -12.049 6.837 1.00 36.88 295 SER A CA 1
ATOM 2376 C C . SER A 1 295 ? -6.047 -10.696 6.591 1.00 36.88 295 SER A C 1
ATOM 2378 O O . SER A 1 295 ? -6.520 -9.709 7.122 1.00 36.88 295 SER A O 1
ATOM 2380 N N . GLU A 1 296 ? -4.962 -10.670 5.797 1.00 33.50 296 GLU A N 1
ATOM 2381 C CA . GLU A 1 296 ? -4.570 -9.575 4.862 1.00 33.50 296 GLU A CA 1
ATOM 2382 C C . GLU A 1 296 ? -3.088 -9.602 4.418 1.00 33.50 296 GLU A C 1
ATOM 2384 O O . GLU A 1 296 ? -2.640 -8.794 3.588 1.00 33.50 296 GLU A O 1
ATOM 2389 N N . SER A 1 297 ? -2.295 -10.564 4.889 1.00 35.72 297 SER A N 1
ATOM 2390 C CA . SER A 1 297 ? -0.865 -10.648 4.558 1.00 35.72 297 SER A CA 1
ATOM 2391 C C . SER A 1 297 ? -0.533 -11.371 3.240 1.00 35.72 297 SER A C 1
ATOM 2393 O O . SER A 1 297 ? 0.549 -11.142 2.710 1.00 35.72 297 SER A O 1
ATOM 2395 N N . GLU A 1 298 ? -1.447 -12.127 2.616 1.00 37.25 298 GLU A N 1
ATOM 2396 C CA . GLU A 1 298 ? -1.123 -12.915 1.401 1.00 37.25 298 GLU A CA 1
ATOM 2397 C C . GLU A 1 298 ? -1.566 -12.322 0.048 1.00 37.25 298 GLU A C 1
ATOM 2399 O O . GLU A 1 298 ? -1.214 -12.857 -1.001 1.00 37.25 298 GLU A O 1
ATOM 2404 N N . LEU A 1 299 ? -2.281 -11.192 0.020 1.00 34.03 299 LEU A N 1
ATOM 2405 C CA . LEU A 1 299 ? -2.740 -10.549 -1.232 1.00 34.03 299 LEU A CA 1
ATOM 2406 C C . LEU A 1 299 ? -2.180 -9.134 -1.459 1.00 34.03 299 LEU A C 1
ATOM 2408 O O . LEU A 1 299 ? -2.577 -8.448 -2.396 1.00 34.03 299 LEU A O 1
ATOM 2412 N N . GLY A 1 300 ? -1.215 -8.699 -0.645 1.00 31.11 300 GLY A N 1
ATOM 2413 C CA . GLY A 1 300 ? -0.677 -7.334 -0.680 1.00 31.11 300 GLY A CA 1
ATOM 2414 C C . GLY A 1 300 ? 0.477 -7.064 -1.648 1.00 31.11 300 GLY A C 1
ATOM 2415 O O . GLY A 1 300 ? 1.051 -5.986 -1.571 1.00 31.11 300 GLY A O 1
ATOM 2416 N N . PHE A 1 301 ? 0.857 -8.003 -2.518 1.00 35.75 301 PHE A N 1
ATOM 2417 C CA . PHE A 1 301 ? 2.115 -7.899 -3.276 1.00 35.75 301 PHE A CA 1
ATOM 2418 C C . PHE A 1 301 ? 2.040 -7.158 -4.622 1.00 35.75 301 PHE A C 1
ATOM 2420 O O . PHE A 1 301 ? 3.056 -7.075 -5.305 1.00 35.75 301 PHE A O 1
ATOM 2427 N N . LEU A 1 302 ? 0.884 -6.605 -5.020 1.00 33.06 302 LEU A N 1
ATOM 2428 C CA . LEU A 1 302 ? 0.762 -5.864 -6.292 1.00 33.06 302 LEU A CA 1
ATOM 2429 C C . LEU A 1 302 ? 0.031 -4.514 -6.213 1.00 33.06 302 LEU A C 1
ATOM 2431 O O . LEU A 1 302 ? -0.171 -3.882 -7.243 1.00 33.06 302 LEU A O 1
ATOM 2435 N N . ASN A 1 303 ? -0.263 -4.009 -5.012 1.00 28.05 303 ASN A N 1
ATOM 2436 C CA . ASN A 1 303 ? -0.594 -2.594 -4.839 1.00 28.05 303 ASN A CA 1
ATOM 2437 C C . ASN A 1 303 ? 0.641 -1.849 -4.334 1.00 28.05 303 ASN A C 1
ATOM 2439 O O . ASN A 1 303 ? 0.833 -1.676 -3.130 1.00 28.05 303 ASN A O 1
ATOM 2443 N N . SER A 1 304 ? 1.454 -1.342 -5.260 1.00 39.62 304 SER A N 1
ATOM 2444 C CA . SER A 1 304 ? 2.196 -0.107 -5.011 1.00 39.62 304 SER A CA 1
ATOM 2445 C C . SER A 1 304 ? 1.179 1.033 -4.920 1.00 39.62 304 SER A C 1
ATOM 2447 O O . SER A 1 304 ? 0.875 1.693 -5.909 1.00 39.62 304 SER A O 1
ATOM 2449 N N . ASN A 1 305 ? 0.536 1.125 -3.759 1.00 40.78 305 ASN A N 1
ATOM 2450 C CA . ASN A 1 305 ? 0.191 2.341 -3.031 1.00 40.78 305 ASN A CA 1
ATOM 2451 C C . ASN A 1 305 ? -0.766 1.960 -1.897 1.00 40.78 305 ASN A C 1
ATOM 2453 O O . ASN A 1 305 ? -1.846 1.419 -2.124 1.00 40.78 305 ASN A O 1
ATOM 2457 N N . LYS A 1 306 ? -0.332 2.288 -0.675 1.00 43.97 306 LYS A N 1
ATOM 2458 C CA . LYS A 1 306 ? -0.998 2.085 0.623 1.00 43.97 306 LYS A CA 1
ATOM 2459 C C . LYS A 1 306 ? -0.953 0.657 1.196 1.00 43.97 306 LYS A C 1
ATOM 2461 O O . LYS A 1 306 ? -1.979 0.043 1.463 1.00 43.97 306 LYS A O 1
ATOM 2466 N N . LYS A 1 307 ? 0.252 0.189 1.543 1.00 34.78 307 LYS A N 1
ATOM 2467 C CA . LYS A 1 307 ? 0.450 -0.528 2.816 1.00 34.78 307 LYS A CA 1
ATOM 2468 C C . LYS A 1 307 ? 1.327 0.348 3.710 1.00 34.78 307 LYS A C 1
ATOM 2470 O O . LYS A 1 307 ? 2.492 0.566 3.398 1.00 34.78 307 LYS A O 1
ATOM 2475 N N . LYS A 1 308 ? 0.721 0.888 4.775 1.00 40.72 308 LYS A N 1
ATOM 2476 C CA . LYS A 1 308 ? 1.396 1.588 5.874 1.00 40.72 308 LYS A CA 1
ATOM 2477 C C . LYS A 1 308 ? 2.240 0.553 6.628 1.00 40.72 308 LYS A C 1
ATOM 2479 O O . LYS A 1 308 ? 1.735 -0.121 7.519 1.00 40.72 308 LYS A O 1
ATOM 2484 N N . SER A 1 309 ? 3.485 0.362 6.199 1.00 32.34 309 SER A N 1
ATOM 2485 C CA . SER A 1 309 ? 4.532 -0.144 7.082 1.00 32.34 309 SER A CA 1
ATOM 2486 C C . SER A 1 309 ? 5.008 1.009 7.953 1.00 32.34 309 SER A C 1
ATOM 2488 O O . SER A 1 309 ? 5.073 2.149 7.498 1.00 32.34 309 SER A O 1
ATOM 2490 N N . ASP A 1 310 ? 5.310 0.684 9.198 1.00 39.50 310 ASP A N 1
ATOM 2491 C CA . ASP A 1 310 ? 5.910 1.564 10.188 1.00 39.50 310 ASP A CA 1
ATOM 2492 C C . ASP A 1 310 ? 7.110 2.322 9.578 1.00 39.50 310 ASP A C 1
ATOM 2494 O O . ASP A 1 310 ? 8.055 1.708 9.078 1.00 39.50 310 ASP A O 1
ATOM 2498 N N . GLY A 1 311 ? 6.999 3.652 9.495 1.00 49.59 311 GLY A N 1
ATOM 2499 C CA . GLY A 1 311 ? 7.832 4.515 8.645 1.00 49.59 311 GLY A CA 1
ATOM 2500 C C . GLY A 1 311 ? 7.243 4.708 7.241 1.00 49.59 311 GLY A C 1
ATOM 2501 O O . GLY A 1 311 ? 7.466 3.915 6.332 1.00 49.59 311 GLY A O 1
ATOM 2502 N N . GLU A 1 312 ? 6.478 5.785 7.056 1.00 57.09 312 GLU A N 1
ATOM 2503 C CA . GLU A 1 312 ? 5.726 6.095 5.835 1.00 57.09 312 GLU A CA 1
ATOM 2504 C C . GLU A 1 312 ? 6.651 6.471 4.659 1.00 57.09 312 GLU A C 1
ATOM 2506 O O . GLU A 1 312 ? 6.856 7.642 4.348 1.00 57.09 312 GLU A O 1
ATOM 2511 N N . VAL A 1 313 ? 7.248 5.467 4.015 1.00 65.69 313 VAL A N 1
ATOM 2512 C CA . VAL A 1 313 ? 8.070 5.649 2.815 1.00 65.69 313 VAL A CA 1
ATOM 2513 C C . VAL A 1 313 ? 7.151 5.810 1.607 1.00 65.69 313 VAL A C 1
ATOM 2515 O O . VAL A 1 313 ? 6.527 4.846 1.157 1.00 65.69 313 VAL A O 1
ATOM 2518 N N . ARG A 1 314 ? 7.066 7.027 1.068 1.00 76.50 314 ARG A N 1
ATOM 2519 C CA . ARG A 1 314 ? 6.297 7.323 -0.151 1.00 76.50 314 ARG A CA 1
ATOM 2520 C C . ARG A 1 314 ? 7.247 7.477 -1.337 1.00 76.50 314 ARG A C 1
ATOM 2522 O O . ARG A 1 314 ? 8.258 8.168 -1.230 1.00 76.50 314 ARG A O 1
ATOM 2529 N N . THR A 1 315 ? 6.920 6.847 -2.462 1.00 85.50 315 THR A N 1
ATOM 2530 C CA . THR A 1 315 ? 7.711 6.925 -3.698 1.00 85.50 315 THR A CA 1
ATOM 2531 C C . THR A 1 315 ? 6.944 7.709 -4.756 1.00 85.50 315 THR A C 1
ATOM 2533 O O . THR A 1 315 ? 5.781 7.412 -5.024 1.00 85.50 315 THR A O 1
ATOM 2536 N N . TYR A 1 316 ? 7.604 8.689 -5.364 1.00 90.12 316 TYR A N 1
ATOM 2537 C CA . TYR A 1 316 ? 7.054 9.613 -6.346 1.00 90.12 316 TYR A CA 1
ATOM 2538 C C . TYR A 1 316 ? 7.854 9.531 -7.640 1.00 90.12 316 TYR A C 1
ATOM 2540 O O . TYR A 1 316 ? 9.081 9.643 -7.642 1.00 90.12 316 TYR A O 1
ATOM 2548 N N . GLN A 1 317 ? 7.155 9.368 -8.755 1.00 93.06 317 GLN A N 1
ATOM 2549 C CA . GLN A 1 317 ? 7.753 9.542 -10.068 1.00 93.06 317 GLN A CA 1
ATOM 2550 C C . GLN A 1 317 ? 7.778 11.041 -10.381 1.00 93.06 317 GLN A C 1
ATOM 2552 O O . GLN A 1 317 ? 6.718 11.642 -10.509 1.00 93.06 317 GLN A O 1
ATOM 2557 N N . LEU A 1 318 ? 8.969 11.636 -10.499 1.00 91.62 318 LEU A N 1
ATOM 2558 C CA . LEU A 1 318 ? 9.107 13.089 -10.660 1.00 91.62 318 LEU A CA 1
ATOM 2559 C C . LEU A 1 318 ? 9.339 13.526 -12.106 1.00 91.62 318 LEU A C 1
ATOM 2561 O O . LEU A 1 318 ? 9.119 14.689 -12.424 1.00 91.62 318 LEU A O 1
ATOM 2565 N N . THR A 1 319 ? 9.778 12.624 -12.987 1.00 93.38 319 THR A N 1
ATOM 2566 C CA . THR A 1 319 ? 9.903 12.912 -14.425 1.00 93.38 319 THR A CA 1
ATOM 2567 C C . THR A 1 319 ? 9.224 11.860 -15.290 1.00 93.38 319 THR A C 1
ATOM 2569 O O . THR A 1 319 ? 8.929 10.730 -14.871 1.00 93.38 319 THR A O 1
ATOM 2572 N N . GLY A 1 320 ? 8.933 12.239 -16.531 1.00 86.38 320 GLY A N 1
ATOM 2573 C CA . GLY A 1 320 ? 8.281 11.376 -17.497 1.00 86.38 320 GLY A CA 1
ATOM 2574 C C . GLY A 1 320 ? 9.209 10.276 -18.007 1.00 86.38 320 GLY A C 1
ATOM 2575 O O . GLY A 1 320 ? 10.431 10.393 -18.053 1.00 86.38 320 GLY A O 1
ATOM 2576 N N . LEU A 1 321 ? 8.614 9.196 -18.517 1.00 82.94 321 LEU A N 1
ATOM 2577 C CA . LEU A 1 321 ? 9.361 8.121 -19.182 1.00 82.94 321 LEU A CA 1
ATOM 2578 C C . LEU A 1 321 ? 9.951 8.533 -20.546 1.00 82.94 321 LEU A C 1
ATOM 2580 O O . LEU A 1 321 ? 10.507 7.677 -21.238 1.00 82.94 321 LEU A O 1
ATOM 2584 N N . SER A 1 322 ? 9.816 9.789 -20.955 1.00 86.81 322 SER A N 1
ATOM 2585 C CA . SER A 1 322 ? 10.374 10.298 -22.213 1.00 86.81 322 SER A CA 1
ATOM 2586 C C . SER A 1 322 ? 11.538 11.262 -21.997 1.00 86.81 322 SER A C 1
ATOM 2588 O O . SER A 1 322 ? 12.179 11.629 -22.976 1.00 86.81 322 SER A O 1
ATOM 2590 N N . ASP A 1 323 ? 11.824 11.634 -20.748 1.00 90.31 323 ASP A N 1
ATOM 2591 C CA . ASP A 1 323 ? 12.862 12.608 -20.426 1.00 90.31 323 ASP A CA 1
ATOM 2592 C C . ASP A 1 323 ? 14.258 11.963 -20.427 1.00 90.31 323 ASP A C 1
ATOM 2594 O O . ASP A 1 323 ? 14.418 10.766 -20.152 1.00 90.31 323 ASP A O 1
ATOM 2598 N N . ASP A 1 324 ? 15.279 12.771 -20.727 1.00 90.25 324 ASP A N 1
ATOM 2599 C CA . ASP A 1 324 ? 16.683 12.338 -20.800 1.00 90.25 324 ASP A CA 1
ATOM 2600 C C . ASP A 1 324 ? 17.195 11.790 -19.456 1.00 90.25 324 ASP A C 1
ATOM 2602 O O . ASP A 1 324 ? 17.979 10.832 -19.416 1.00 90.25 324 ASP A O 1
ATOM 2606 N N . ILE A 1 325 ? 16.714 12.377 -18.355 1.00 92.69 325 ILE A N 1
ATOM 2607 C CA . ILE A 1 325 ? 16.968 11.939 -16.983 1.00 92.69 325 ILE A CA 1
ATOM 2608 C C . ILE A 1 325 ? 15.642 11.510 -16.356 1.00 92.69 325 ILE A C 1
ATOM 2610 O O . ILE A 1 325 ? 14.730 12.315 -16.158 1.00 92.69 325 ILE A O 1
ATOM 2614 N N . TYR A 1 326 ? 15.553 10.231 -16.006 1.00 94.44 326 TYR A N 1
ATOM 2615 C CA . TYR A 1 326 ? 14.453 9.718 -15.202 1.00 94.44 326 TYR A CA 1
ATOM 2616 C C . TYR A 1 326 ? 14.749 9.937 -13.715 1.00 94.44 326 TYR A C 1
ATOM 2618 O O . TYR A 1 326 ? 15.844 9.605 -13.259 1.00 94.44 326 TYR A O 1
ATOM 2626 N N . VAL A 1 327 ? 13.792 10.498 -12.977 1.00 94.19 327 VAL A N 1
ATOM 2627 C CA . VAL A 1 327 ? 13.925 10.826 -11.556 1.00 94.19 327 VAL A CA 1
ATOM 2628 C C . VAL A 1 327 ? 12.799 10.190 -10.759 1.00 94.19 327 VAL A C 1
ATOM 2630 O O . VAL A 1 327 ? 11.616 10.415 -11.024 1.00 94.19 327 VAL A O 1
ATOM 2633 N N . GLU A 1 328 ? 13.187 9.442 -9.735 1.00 93.50 328 GLU A N 1
ATOM 2634 C CA . GLU A 1 328 ? 12.283 8.839 -8.762 1.00 93.50 328 GLU A CA 1
ATOM 2635 C C . GLU A 1 328 ? 12.648 9.337 -7.361 1.00 93.50 328 GLU A C 1
ATOM 2637 O O . GLU A 1 328 ? 13.793 9.225 -6.928 1.00 93.50 328 GLU A O 1
ATOM 2642 N N . GLY A 1 329 ? 11.687 9.939 -6.664 1.00 92.69 329 GLY A N 1
ATOM 2643 C CA . GLY A 1 329 ? 11.861 10.494 -5.327 1.00 92.69 329 GLY A CA 1
ATOM 2644 C C . GLY A 1 329 ? 11.245 9.595 -4.267 1.00 92.69 329 GLY A C 1
ATOM 2645 O O . GLY A 1 329 ? 10.045 9.352 -4.276 1.00 92.69 329 GLY A O 1
ATOM 2646 N N . ARG A 1 330 ? 12.046 9.132 -3.316 1.00 92.56 330 ARG A N 1
ATOM 2647 C CA . ARG A 1 330 ? 11.600 8.396 -2.132 1.00 92.56 330 ARG A CA 1
ATOM 2648 C C . ARG A 1 330 ? 11.668 9.313 -0.915 1.00 92.56 330 ARG A C 1
ATOM 2650 O O . ARG A 1 330 ? 12.759 9.727 -0.525 1.00 92.56 330 ARG A O 1
ATOM 2657 N N . LEU A 1 331 ? 10.514 9.617 -0.332 1.00 89.25 331 LEU A N 1
ATOM 2658 C CA . LEU A 1 331 ? 10.360 10.496 0.823 1.00 89.25 331 LEU A CA 1
ATOM 2659 C C . LEU A 1 331 ? 10.217 9.677 2.108 1.00 89.25 331 LEU A C 1
ATOM 2661 O O . LEU A 1 331 ? 9.355 8.802 2.195 1.00 89.25 331 LEU A O 1
ATOM 2665 N N . GLU A 1 332 ? 11.034 10.002 3.104 1.00 86.88 332 GLU A N 1
ATOM 2666 C CA . GLU A 1 332 ? 11.002 9.427 4.450 1.00 86.88 332 GLU A CA 1
ATOM 2667 C C . GLU A 1 332 ? 10.703 10.541 5.464 1.00 86.88 332 GLU A C 1
ATOM 2669 O O . GLU A 1 332 ? 11.354 11.588 5.452 1.00 86.88 332 GLU A O 1
ATOM 2674 N N . ILE A 1 333 ? 9.685 10.338 6.310 1.00 81.25 333 ILE A N 1
ATOM 2675 C CA . ILE A 1 333 ? 9.149 11.362 7.225 1.00 81.25 333 ILE A CA 1
ATOM 2676 C C . ILE A 1 333 ? 9.473 11.007 8.684 1.00 81.25 333 ILE A C 1
ATOM 2678 O O . ILE A 1 333 ? 8.816 10.146 9.289 1.00 81.25 333 ILE A O 1
ATOM 2682 N N . HIS A 1 334 ? 10.417 11.731 9.283 1.00 80.75 334 HIS A N 1
ATOM 2683 C CA . HIS A 1 334 ? 10.863 11.576 10.670 1.00 80.75 334 HIS A CA 1
ATOM 2684 C C . HIS A 1 334 ? 10.490 12.796 11.521 1.00 80.75 334 HIS A C 1
ATOM 2686 O O . HIS A 1 334 ? 11.304 13.689 11.725 1.00 80.75 334 HIS A O 1
ATOM 2692 N N . GLN A 1 335 ? 9.260 12.821 12.050 1.00 77.31 335 GLN A N 1
ATOM 2693 C CA . GLN A 1 335 ? 8.708 13.974 12.784 1.00 77.31 335 GLN A CA 1
ATOM 2694 C C . GLN A 1 335 ? 8.949 15.274 11.996 1.00 77.31 335 GLN A C 1
ATOM 2696 O O . GLN A 1 335 ? 8.297 15.463 10.978 1.00 77.31 335 GLN A O 1
ATOM 2701 N N . TYR A 1 336 ? 9.909 16.109 12.407 1.00 79.69 336 TYR A N 1
ATOM 2702 C CA . TYR A 1 336 ? 10.263 17.383 11.770 1.00 79.69 336 TYR A CA 1
ATOM 2703 C C . TYR A 1 336 ? 11.199 17.267 10.562 1.00 79.69 336 TYR A C 1
ATOM 2705 O O . TYR A 1 336 ? 11.269 18.206 9.769 1.00 79.69 336 TYR A O 1
ATOM 2713 N N . ASP A 1 337 ? 11.915 16.155 10.414 1.00 85.44 337 ASP A N 1
ATOM 2714 C CA . ASP A 1 337 ? 12.920 15.973 9.372 1.00 85.44 337 ASP A CA 1
ATOM 2715 C C . ASP A 1 337 ? 12.361 15.118 8.225 1.00 85.44 337 ASP A C 1
ATOM 2717 O O . ASP A 1 337 ? 11.834 14.019 8.416 1.00 85.44 337 ASP A O 1
ATOM 2721 N N . LEU A 1 338 ? 12.484 15.636 7.007 1.00 88.25 338 LEU A N 1
ATOM 2722 C CA . LEU A 1 338 ? 12.111 14.975 5.764 1.00 88.25 338 LEU A CA 1
ATOM 2723 C C . LEU A 1 338 ? 13.380 14.623 4.997 1.00 88.25 338 LEU A C 1
ATOM 2725 O O . LEU A 1 338 ? 14.155 15.506 4.624 1.00 88.25 338 LEU A O 1
ATOM 2729 N N . ILE A 1 339 ? 13.571 13.342 4.709 1.00 91.38 339 ILE A N 1
ATOM 2730 C CA . ILE A 1 339 ? 14.688 12.875 3.889 1.00 91.38 339 ILE A CA 1
ATOM 2731 C C . ILE A 1 339 ? 14.129 12.484 2.526 1.00 91.38 339 ILE A C 1
ATOM 2733 O O . ILE A 1 339 ? 13.352 11.537 2.405 1.00 91.38 339 ILE A O 1
ATOM 2737 N N . LEU A 1 340 ? 14.519 13.223 1.489 1.00 92.81 340 LEU A N 1
ATOM 2738 C CA . LEU A 1 340 ? 14.142 12.954 0.106 1.00 92.81 340 LEU A CA 1
ATOM 2739 C C . LEU A 1 340 ? 15.330 12.325 -0.630 1.00 92.81 340 LEU A C 1
ATOM 2741 O O . LEU A 1 340 ? 16.316 12.993 -0.947 1.00 92.81 340 LEU A O 1
ATOM 2745 N N . ASN A 1 341 ? 15.230 11.029 -0.909 1.00 93.81 341 ASN A N 1
ATOM 2746 C CA . ASN A 1 341 ? 16.196 10.286 -1.711 1.00 93.81 341 ASN A CA 1
ATOM 2747 C C . ASN A 1 341 ? 15.764 10.325 -3.183 1.00 93.81 341 ASN A C 1
ATOM 2749 O O . ASN A 1 341 ? 14.740 9.753 -3.543 1.00 93.81 341 ASN A O 1
ATOM 2753 N N . LEU A 1 342 ? 16.542 10.978 -4.037 1.00 94.00 342 LEU A N 1
ATOM 2754 C CA . LEU A 1 342 ? 16.288 11.123 -5.468 1.00 94.00 342 LEU A CA 1
ATOM 2755 C C . LEU A 1 342 ? 17.173 10.153 -6.248 1.00 94.00 342 LEU A C 1
ATOM 2757 O O . LEU A 1 342 ? 18.389 10.329 -6.306 1.00 94.00 342 LEU A O 1
ATOM 2761 N N . LEU A 1 343 ? 16.577 9.136 -6.857 1.00 94.62 343 LEU A N 1
ATOM 2762 C CA . LEU A 1 343 ? 17.247 8.263 -7.812 1.00 94.62 343 LEU A CA 1
ATOM 2763 C C . LEU A 1 343 ? 17.234 8.933 -9.186 1.00 94.62 343 LEU A C 1
ATOM 2765 O O . LEU A 1 343 ? 16.174 9.102 -9.785 1.00 94.62 343 LEU A O 1
ATOM 2769 N N . LEU A 1 344 ? 18.411 9.289 -9.686 1.00 94.38 344 LEU A N 1
ATOM 2770 C CA . LEU A 1 344 ? 18.613 9.844 -11.018 1.00 94.38 344 LEU A CA 1
ATOM 2771 C C . LEU A 1 344 ? 19.096 8.736 -11.948 1.00 94.38 344 LEU A C 1
ATOM 2773 O O . LEU A 1 344 ? 20.082 8.065 -11.654 1.00 94.38 344 LEU A O 1
ATOM 2777 N N . VAL A 1 345 ? 18.438 8.557 -13.087 1.00 94.25 345 VAL A N 1
ATOM 2778 C CA . VAL A 1 345 ? 18.810 7.564 -14.099 1.00 94.25 345 VAL A CA 1
ATOM 2779 C C . VAL A 1 345 ? 19.016 8.268 -15.430 1.00 94.25 345 VAL A C 1
ATOM 2781 O O . VAL A 1 345 ? 18.070 8.789 -16.023 1.00 94.25 345 VAL A O 1
ATOM 2784 N N . ASN A 1 346 ? 20.250 8.258 -15.930 1.00 93.69 346 ASN A N 1
ATOM 2785 C CA . ASN A 1 346 ? 20.548 8.776 -17.259 1.00 93.69 346 ASN A CA 1
ATOM 2786 C C . ASN A 1 346 ? 20.111 7.753 -18.307 1.00 93.69 346 ASN A C 1
ATOM 2788 O O . ASN A 1 346 ? 20.640 6.644 -18.368 1.00 93.69 346 ASN A O 1
ATOM 2792 N N . ARG A 1 347 ? 19.157 8.126 -19.154 1.00 90.25 347 ARG A N 1
ATOM 2793 C CA . ARG A 1 347 ? 18.624 7.244 -20.201 1.00 90.25 347 ARG A CA 1
ATOM 2794 C C . ARG A 1 347 ? 19.297 7.436 -21.551 1.00 90.25 347 ARG A C 1
ATOM 2796 O O . ARG A 1 347 ? 19.030 6.680 -22.489 1.00 90.25 347 ARG A O 1
ATOM 2803 N N . THR A 1 348 ? 20.171 8.425 -21.657 1.00 89.69 348 THR A N 1
ATOM 2804 C CA . THR A 1 348 ? 20.949 8.697 -22.858 1.00 89.69 348 THR A CA 1
ATOM 2805 C C . THR A 1 348 ? 22.232 7.861 -22.875 1.00 89.69 348 THR A C 1
ATOM 2807 O O . THR A 1 348 ? 22.680 7.319 -21.864 1.00 89.69 348 THR A O 1
ATOM 2810 N N . LYS A 1 349 ? 22.841 7.741 -24.060 1.00 90.31 349 LYS A N 1
ATOM 2811 C CA . LYS A 1 349 ? 24.139 7.066 -24.238 1.00 90.31 349 LYS A CA 1
ATOM 2812 C C . LYS A 1 349 ? 25.315 7.920 -23.768 1.00 90.31 349 LYS A C 1
ATOM 2814 O O . LYS A 1 349 ? 26.382 7.382 -23.485 1.00 90.31 349 LYS A O 1
ATOM 2819 N N . ASN A 1 350 ? 25.130 9.236 -23.733 1.00 90.38 350 ASN A N 1
ATOM 2820 C CA . ASN A 1 350 ? 26.185 10.188 -23.432 1.00 90.38 350 ASN A CA 1
ATOM 2821 C C . ASN A 1 350 ? 26.278 10.395 -21.922 1.00 90.38 350 ASN A C 1
ATOM 2823 O O . ASN A 1 350 ? 25.277 10.342 -21.211 1.00 90.38 350 ASN A O 1
ATOM 2827 N N . THR A 1 351 ? 27.485 10.646 -21.427 1.00 90.19 351 THR A N 1
ATOM 2828 C CA . THR A 1 351 ? 27.667 11.085 -20.042 1.00 90.19 351 THR A CA 1
ATOM 2829 C C . THR A 1 351 ? 27.124 12.502 -19.905 1.00 90.19 351 THR A C 1
ATOM 2831 O O . THR A 1 351 ? 27.513 13.375 -20.680 1.00 90.19 351 THR A O 1
ATOM 2834 N N . LEU A 1 352 ? 26.242 12.715 -18.932 1.00 90.56 352 LEU A N 1
ATOM 2835 C CA . LEU A 1 352 ? 25.696 14.025 -18.592 1.00 90.56 352 LEU A CA 1
ATOM 2836 C C . LEU A 1 352 ? 26.531 14.605 -17.441 1.00 90.56 352 LEU A C 1
ATOM 2838 O O . LEU A 1 352 ? 26.492 14.052 -16.334 1.00 90.56 352 LEU A O 1
ATOM 2842 N N . PRO A 1 353 ? 27.339 15.649 -17.690 1.00 90.19 353 PRO A N 1
ATOM 2843 C CA . PRO A 1 353 ? 28.117 16.292 -16.646 1.00 90.19 353 PRO A CA 1
ATOM 2844 C C . PRO A 1 353 ? 27.264 17.274 -15.834 1.00 90.19 353 PRO A C 1
ATOM 2846 O O . PRO A 1 353 ? 26.278 17.832 -16.322 1.00 90.19 353 PRO A O 1
ATOM 2849 N N . SER A 1 354 ? 27.693 17.510 -14.596 1.00 89.94 354 SER A N 1
ATOM 2850 C CA . SER A 1 354 ? 27.177 18.561 -13.716 1.00 89.94 354 SER A CA 1
ATOM 2851 C C . SER A 1 354 ? 25.658 18.499 -13.507 1.00 89.94 354 SER A C 1
ATOM 2853 O O . SER A 1 354 ? 24.981 19.524 -13.562 1.00 89.94 354 SER A O 1
ATOM 2855 N N . VAL A 1 355 ? 25.109 17.303 -13.268 1.00 92.50 355 VAL A N 1
ATOM 2856 C CA . VAL A 1 355 ? 23.682 17.124 -12.979 1.00 92.50 355 VAL A CA 1
ATOM 2857 C C . VAL A 1 355 ? 23.390 17.661 -11.581 1.00 92.50 355 VAL A C 1
ATOM 2859 O O . VAL A 1 355 ? 23.888 17.137 -10.582 1.00 92.50 355 VAL A O 1
ATOM 2862 N N . ASN A 1 356 ? 22.585 18.715 -11.505 1.00 93.00 356 ASN A N 1
ATOM 2863 C CA . ASN A 1 356 ? 22.155 19.344 -10.267 1.00 93.00 356 ASN A CA 1
ATOM 2864 C C . ASN A 1 356 ? 20.635 19.255 -10.131 1.00 93.00 356 ASN A C 1
ATOM 2866 O O . ASN A 1 356 ? 19.898 19.526 -11.076 1.00 93.00 356 ASN A O 1
ATOM 2870 N N . VAL A 1 357 ? 20.165 18.909 -8.934 1.00 93.62 357 VAL A N 1
ATOM 2871 C CA . VAL A 1 357 ? 18.740 18.975 -8.609 1.00 93.62 357 VAL A CA 1
ATOM 2872 C C . VAL A 1 357 ? 18.498 20.160 -7.693 1.00 93.62 357 VAL A C 1
ATOM 2874 O O . VAL A 1 357 ? 18.995 20.202 -6.566 1.00 93.62 357 VAL A O 1
ATOM 2877 N N . THR A 1 358 ? 17.708 21.115 -8.172 1.00 92.62 358 THR A N 1
ATOM 2878 C CA . THR A 1 358 ? 17.282 22.265 -7.380 1.00 92.62 358 THR A CA 1
ATOM 2879 C C . THR A 1 358 ? 15.856 22.043 -6.901 1.00 92.62 358 THR A C 1
ATOM 2881 O O . THR A 1 358 ? 14.934 21.920 -7.703 1.00 92.62 358 THR A O 1
ATOM 2884 N N . LEU A 1 359 ? 15.689 22.007 -5.579 1.00 92.75 359 LEU A N 1
ATOM 2885 C CA . LEU A 1 359 ? 14.393 21.889 -4.918 1.00 92.75 359 LEU A CA 1
ATOM 2886 C C . LEU A 1 359 ? 13.884 23.270 -4.493 1.00 92.75 359 LEU A C 1
ATOM 2888 O O . LEU A 1 359 ? 14.635 24.094 -3.964 1.00 92.75 359 LEU A O 1
ATOM 2892 N N . LEU A 1 360 ? 12.597 23.490 -4.714 1.00 90.75 360 LEU A N 1
ATOM 2893 C CA . LEU A 1 360 ? 11.816 24.662 -4.354 1.00 90.75 360 LEU A CA 1
ATOM 2894 C C . LEU A 1 360 ? 10.679 24.188 -3.452 1.00 90.75 360 LEU A C 1
ATOM 2896 O O . LEU A 1 360 ? 9.911 23.312 -3.835 1.00 90.75 360 LEU A O 1
ATOM 2900 N N . THR A 1 361 ? 10.568 24.743 -2.254 1.00 90.56 361 THR A N 1
ATOM 2901 C CA . THR A 1 361 ? 9.525 24.353 -1.304 1.00 90.56 361 THR A CA 1
ATOM 2902 C C . THR A 1 361 ? 8.425 25.407 -1.236 1.00 90.56 361 THR A C 1
ATOM 2904 O O . THR A 1 361 ? 8.686 26.603 -1.369 1.00 90.56 361 THR A O 1
ATOM 2907 N N . LEU A 1 362 ? 7.194 24.950 -1.034 1.00 85.62 362 LEU A N 1
ATOM 2908 C CA . LEU A 1 362 ? 6.006 25.750 -0.755 1.00 85.62 362 LEU A CA 1
ATOM 2909 C C . LEU A 1 362 ? 5.488 25.404 0.645 1.00 85.62 362 LEU A C 1
ATOM 2911 O O . LEU A 1 362 ? 5.556 24.247 1.066 1.00 85.62 362 LEU A O 1
ATOM 2915 N N . GLY A 1 363 ? 4.962 26.408 1.346 1.00 79.38 363 GLY A N 1
ATOM 2916 C CA . GLY A 1 363 ? 4.432 26.264 2.703 1.00 79.38 363 GLY A CA 1
ATOM 2917 C C . GLY A 1 363 ? 5.521 26.247 3.779 1.00 79.38 363 GLY A C 1
ATOM 2918 O O . GLY A 1 363 ? 6.536 26.941 3.683 1.00 79.38 363 GLY A O 1
ATOM 2919 N N . SER A 1 364 ? 5.310 25.439 4.815 1.00 77.81 364 SER A N 1
ATOM 2920 C CA . SER A 1 364 ? 6.125 25.381 6.037 1.00 77.81 364 SER A CA 1
ATOM 2921 C C . SER A 1 364 ? 7.398 24.520 5.926 1.00 77.81 364 SER A C 1
ATOM 2923 O O . SER A 1 364 ? 8.030 24.217 6.942 1.00 77.81 364 SER A O 1
ATOM 2925 N N . ILE A 1 365 ? 7.793 24.113 4.713 1.00 86.75 365 ILE A N 1
ATOM 2926 C CA . ILE A 1 365 ? 8.945 23.234 4.465 1.00 86.75 365 ILE A CA 1
ATOM 2927 C C . ILE A 1 365 ? 10.149 24.060 4.012 1.00 86.75 365 ILE A C 1
ATOM 2929 O O . ILE A 1 365 ? 10.050 24.894 3.110 1.00 86.75 365 ILE A O 1
ATOM 2933 N N . LYS A 1 366 ? 11.327 23.793 4.581 1.00 88.38 366 LYS A N 1
ATOM 2934 C CA . LYS A 1 366 ? 12.588 24.428 4.176 1.00 88.38 366 LYS A CA 1
ATOM 2935 C C . LYS A 1 366 ? 13.662 23.398 3.872 1.00 88.38 366 LYS A C 1
ATOM 2937 O O . LYS A 1 366 ? 13.901 22.483 4.652 1.00 88.38 366 LYS A O 1
ATOM 2942 N N . VAL A 1 367 ? 14.363 23.598 2.761 1.00 89.94 367 VAL A N 1
ATOM 2943 C CA . VAL A 1 367 ? 15.544 22.802 2.409 1.00 89.94 367 VAL A CA 1
ATOM 2944 C C . VAL A 1 367 ? 16.699 23.187 3.337 1.00 89.94 367 VAL A C 1
ATOM 2946 O O . VAL A 1 367 ? 17.119 24.347 3.359 1.00 89.94 367 VAL A O 1
ATOM 2949 N N . VAL A 1 368 ? 17.197 22.223 4.111 1.00 89.00 368 VAL A N 1
ATOM 2950 C CA . VAL A 1 368 ? 18.362 22.389 4.995 1.00 89.00 368 VAL A CA 1
ATOM 2951 C C . VAL A 1 368 ? 19.631 21.989 4.253 1.00 89.00 368 VAL A C 1
ATOM 2953 O O . VAL A 1 368 ? 20.619 22.720 4.274 1.00 89.00 368 VAL A O 1
ATOM 2956 N N . GLU A 1 369 ? 19.573 20.868 3.537 1.00 90.06 369 GLU A N 1
ATOM 2957 C CA . GLU A 1 369 ? 20.687 20.322 2.772 1.00 90.06 369 GLU A CA 1
ATOM 2958 C C . GLU A 1 369 ? 20.261 20.098 1.323 1.00 90.06 369 GLU A C 1
ATOM 2960 O O . GLU A 1 369 ? 19.275 19.411 1.041 1.00 90.06 369 GLU A O 1
ATOM 2965 N N . LYS A 1 370 ? 21.000 20.716 0.397 1.00 89.50 370 LYS A N 1
ATOM 2966 C CA . LYS A 1 370 ? 20.733 20.604 -1.037 1.00 89.50 370 LYS A CA 1
ATOM 2967 C C . LYS A 1 370 ? 21.405 19.353 -1.617 1.00 89.50 370 LYS A C 1
ATOM 2969 O O . LYS A 1 370 ? 22.517 19.035 -1.197 1.00 89.50 370 LYS A O 1
ATOM 2974 N N . PRO A 1 371 ? 20.794 18.715 -2.632 1.00 90.88 371 PRO A N 1
ATOM 2975 C CA . PRO A 1 371 ? 21.420 17.647 -3.403 1.00 90.88 371 PRO A CA 1
ATOM 2976 C C . PRO A 1 371 ? 22.814 18.018 -3.919 1.00 90.88 371 PRO A C 1
ATOM 2978 O O . PRO A 1 371 ? 23.016 19.102 -4.473 1.00 90.88 371 PRO A O 1
ATOM 2981 N N . ILE A 1 372 ? 23.764 17.093 -3.777 1.00 90.06 372 ILE A N 1
ATOM 2982 C CA . ILE A 1 372 ? 25.116 17.232 -4.324 1.00 90.06 372 ILE A CA 1
ATOM 2983 C C . ILE A 1 372 ? 25.064 17.073 -5.849 1.00 90.06 372 ILE A C 1
ATOM 2985 O O . ILE A 1 372 ? 24.394 16.185 -6.373 1.00 90.06 372 ILE A O 1
ATOM 2989 N N . THR A 1 373 ? 25.792 17.928 -6.566 1.00 91.38 373 THR A N 1
ATOM 2990 C CA . THR A 1 373 ? 25.940 17.827 -8.022 1.00 91.38 373 THR A CA 1
ATOM 2991 C C . THR A 1 373 ? 26.750 16.583 -8.391 1.00 91.38 373 THR A C 1
ATOM 2993 O O . THR A 1 373 ? 27.841 16.373 -7.859 1.00 91.38 373 THR A O 1
ATOM 2996 N N . THR A 1 374 ? 26.242 15.776 -9.321 1.00 90.06 374 THR A N 1
ATOM 2997 C CA . THR A 1 374 ? 26.831 14.482 -9.710 1.00 90.06 374 THR A CA 1
ATOM 2998 C C . THR A 1 374 ? 26.992 14.364 -11.228 1.00 90.06 374 THR A C 1
ATOM 3000 O O . THR A 1 374 ? 26.403 15.121 -11.997 1.00 90.06 374 THR A O 1
ATOM 3003 N N . ASN A 1 375 ? 27.840 13.435 -11.680 1.00 92.19 375 ASN A N 1
ATOM 3004 C CA . ASN A 1 375 ? 28.084 13.184 -13.103 1.00 92.19 375 ASN A CA 1
ATOM 3005 C C . ASN A 1 375 ? 27.506 11.822 -13.486 1.00 92.19 375 ASN A C 1
ATOM 3007 O O . ASN A 1 375 ? 28.049 10.786 -13.096 1.00 92.19 375 ASN A O 1
ATOM 3011 N N . LEU A 1 376 ? 26.459 11.808 -14.311 1.00 92.00 376 LEU A N 1
ATOM 3012 C CA . LEU A 1 376 ? 25.771 10.573 -14.677 1.00 92.00 376 LEU A CA 1
ATOM 3013 C C . LEU A 1 376 ? 26.332 9.990 -15.974 1.00 92.00 376 LEU A C 1
ATOM 3015 O O . LEU A 1 376 ? 26.164 10.548 -17.061 1.00 92.00 376 LEU A O 1
ATOM 3019 N N . LYS A 1 377 ? 26.947 8.808 -15.892 1.00 92.19 377 LYS A N 1
ATOM 3020 C CA . LYS A 1 377 ? 27.368 8.038 -17.077 1.00 92.19 377 LYS A CA 1
ATOM 3021 C C . LYS A 1 377 ? 26.146 7.562 -17.869 1.00 92.19 377 LYS A C 1
ATOM 3023 O O . LYS A 1 377 ? 25.067 7.394 -17.299 1.00 92.19 377 LYS A O 1
ATOM 3028 N N . GLY A 1 378 ? 26.316 7.307 -19.166 1.00 90.88 378 GLY A N 1
ATOM 3029 C CA . GLY A 1 378 ? 25.238 6.767 -20.001 1.00 90.88 378 GLY A CA 1
ATOM 3030 C C . GLY A 1 378 ? 24.647 5.475 -19.422 1.00 90.88 378 GLY A C 1
ATOM 3031 O O . GLY A 1 378 ? 25.398 4.592 -19.005 1.00 90.88 378 GLY A O 1
ATOM 3032 N N . TYR A 1 379 ? 23.316 5.382 -19.371 1.00 90.44 379 TYR A N 1
ATOM 3033 C CA . TYR A 1 379 ? 22.556 4.264 -18.780 1.00 90.44 379 TYR A CA 1
ATOM 3034 C C . TYR A 1 379 ? 22.857 3.944 -17.307 1.00 90.44 379 TYR A C 1
ATOM 3036 O O . TYR A 1 379 ? 22.459 2.885 -16.820 1.00 90.44 379 TYR A O 1
ATOM 3044 N N . SER A 1 380 ? 23.557 4.827 -16.594 1.00 92.94 380 SER A N 1
ATOM 3045 C CA . SER A 1 380 ? 23.846 4.652 -15.170 1.00 92.94 380 SER A CA 1
ATOM 3046 C C . SER A 1 380 ? 22.815 5.357 -14.296 1.00 92.94 380 SER A C 1
ATOM 3048 O O . SER A 1 380 ? 22.138 6.293 -14.733 1.00 92.94 380 SER A O 1
ATOM 3050 N N . SER A 1 381 ? 22.711 4.891 -13.055 1.00 92.50 381 SER A N 1
ATOM 3051 C CA . SER A 1 381 ? 21.866 5.482 -12.028 1.00 92.50 381 SER A CA 1
ATOM 3052 C C . SER A 1 381 ? 22.689 5.879 -10.810 1.00 92.50 381 SER A C 1
ATOM 3054 O O . SER A 1 381 ? 23.571 5.124 -10.399 1.00 92.50 381 SER A O 1
ATOM 3056 N N . GLU A 1 382 ? 22.357 7.008 -10.201 1.00 93.44 382 GLU A N 1
ATOM 3057 C CA . GLU A 1 382 ? 22.963 7.492 -8.962 1.00 93.44 382 GLU A CA 1
ATOM 3058 C C . GLU A 1 382 ? 21.878 8.075 -8.054 1.00 93.44 382 GLU A C 1
ATOM 3060 O O . GLU A 1 382 ? 20.909 8.663 -8.535 1.00 93.44 382 GLU A O 1
ATOM 3065 N N . THR A 1 383 ? 22.020 7.895 -6.742 1.00 93.25 383 THR A N 1
ATOM 3066 C CA . T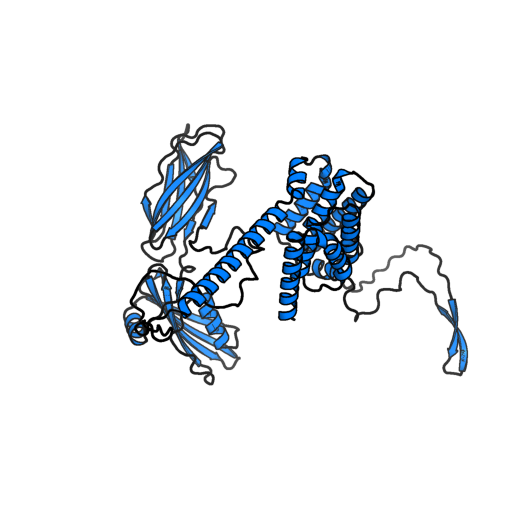HR A 1 383 ? 21.052 8.401 -5.764 1.00 93.25 383 THR A CA 1
ATOM 3067 C C . THR A 1 383 ? 21.630 9.602 -5.039 1.00 93.25 383 THR A C 1
ATOM 3069 O O . THR A 1 383 ? 22.684 9.502 -4.411 1.00 93.25 383 THR A O 1
ATOM 3072 N N . VAL A 1 384 ? 20.905 10.714 -5.065 1.00 93.69 384 VAL A N 1
ATOM 3073 C CA . VAL A 1 384 ? 21.257 11.948 -4.362 1.00 93.69 384 VAL A CA 1
ATOM 3074 C C . VAL A 1 384 ? 20.258 12.187 -3.238 1.00 93.69 384 VAL A C 1
ATOM 3076 O O . VAL A 1 384 ? 19.078 11.874 -3.372 1.00 93.69 384 VAL A O 1
ATOM 3079 N N . LYS A 1 385 ? 20.717 12.726 -2.110 1.00 93.44 385 LYS A N 1
ATOM 3080 C CA . LYS A 1 385 ? 19.871 12.980 -0.939 1.00 93.44 385 LYS A CA 1
ATOM 3081 C C . LYS A 1 385 ? 19.641 14.474 -0.747 1.00 93.44 385 LYS A C 1
ATOM 3083 O O . LYS A 1 385 ? 20.557 15.266 -0.959 1.00 93.44 385 LYS A O 1
ATOM 3088 N N . ALA A 1 386 ? 18.433 14.835 -0.332 1.00 93.00 386 ALA A N 1
ATOM 3089 C CA . ALA A 1 386 ? 18.092 16.154 0.181 1.00 93.00 386 ALA A CA 1
ATOM 3090 C C . ALA A 1 386 ? 17.467 16.024 1.567 1.00 93.00 386 ALA A C 1
ATOM 3092 O O . ALA A 1 386 ? 16.588 15.185 1.777 1.00 93.00 386 ALA A O 1
ATOM 3093 N N . SER A 1 387 ? 17.881 16.901 2.474 1.00 92.44 387 SER A N 1
ATOM 3094 C CA . SER A 1 387 ? 17.338 16.979 3.829 1.00 92.44 387 SER A CA 1
ATOM 3095 C C . SER A 1 387 ? 16.487 18.242 3.931 1.00 92.44 387 SER A C 1
ATOM 3097 O O . SER A 1 387 ? 16.984 19.359 3.737 1.00 92.44 387 SER A O 1
ATOM 3099 N N . LEU A 1 388 ? 15.195 18.081 4.206 1.00 91.19 388 LEU A N 1
ATOM 3100 C CA . LEU A 1 388 ? 14.249 19.173 4.412 1.00 91.19 388 LEU A CA 1
ATOM 3101 C C . LEU A 1 388 ? 13.717 19.139 5.844 1.00 91.19 388 LEU A C 1
ATOM 3103 O O . LEU A 1 388 ? 13.688 18.092 6.481 1.00 91.19 388 LEU A O 1
ATOM 3107 N N . LYS A 1 389 ? 13.288 20.294 6.345 1.00 88.75 389 LYS A N 1
ATOM 3108 C CA . LYS A 1 389 ? 12.714 20.434 7.680 1.00 88.75 389 LYS A CA 1
ATOM 3109 C C . LYS A 1 389 ? 11.340 21.080 7.610 1.00 88.75 389 LYS A C 1
ATOM 3111 O O . LYS A 1 389 ? 11.157 22.057 6.880 1.00 88.75 389 LYS A O 1
ATOM 3116 N N . VAL A 1 390 ? 10.403 20.528 8.369 1.00 84.88 390 VAL A N 1
ATOM 3117 C CA . VAL A 1 390 ? 9.026 21.007 8.516 1.00 84.88 390 VAL A CA 1
ATOM 3118 C C . VAL A 1 390 ? 8.939 21.859 9.773 1.00 84.88 390 VAL A C 1
ATOM 3120 O O . VAL A 1 390 ? 9.457 21.473 10.822 1.00 84.88 390 VAL A O 1
ATOM 3123 N N . PHE A 1 391 ? 8.296 23.020 9.672 1.00 76.62 391 PHE A N 1
ATOM 3124 C CA . PHE A 1 391 ? 8.084 23.913 10.816 1.00 76.62 391 PHE A CA 1
ATOM 3125 C C . PHE A 1 391 ? 6.664 23.874 11.381 1.00 76.62 391 PHE A C 1
ATOM 3127 O O . PHE A 1 391 ? 6.486 24.234 12.538 1.00 76.62 391 PHE A O 1
ATOM 3134 N N . ASN A 1 392 ? 5.676 23.489 10.573 1.00 71.94 392 ASN A N 1
ATOM 3135 C CA . ASN A 1 392 ? 4.260 23.498 10.936 1.00 71.94 392 ASN A CA 1
ATOM 3136 C C . ASN A 1 392 ? 3.514 22.426 10.132 1.00 71.94 392 ASN A C 1
ATOM 3138 O O . ASN A 1 392 ? 3.978 22.040 9.057 1.00 71.94 392 ASN A O 1
ATOM 3142 N N . THR A 1 393 ? 2.346 22.008 10.601 1.00 71.00 393 THR A N 1
ATOM 3143 C CA . THR A 1 393 ? 1.496 20.966 9.988 1.00 71.00 393 THR A CA 1
ATOM 3144 C C . THR A 1 393 ? 0.722 21.393 8.743 1.00 71.00 393 THR A C 1
ATOM 3146 O O . THR A 1 393 ? -0.022 20.595 8.178 1.00 71.00 393 THR A O 1
ATOM 3149 N N . GLU A 1 394 ? 0.919 22.627 8.285 1.00 76.00 394 GLU A N 1
ATOM 3150 C CA . GLU A 1 394 ? 0.346 23.123 7.038 1.00 76.00 394 GLU A CA 1
ATOM 3151 C C . GLU A 1 394 ? 0.777 22.256 5.845 1.00 76.00 394 GLU A C 1
ATOM 3153 O O . GLU A 1 394 ? 1.931 21.819 5.763 1.00 76.00 394 GLU A O 1
ATOM 3158 N N . SER A 1 395 ? -0.148 22.017 4.910 1.00 74.31 395 SER A N 1
ATOM 3159 C CA . SER A 1 395 ? 0.142 21.279 3.682 1.00 74.31 395 SER A CA 1
ATOM 3160 C C . SER A 1 395 ? 1.313 21.925 2.940 1.00 74.31 395 SER A C 1
ATOM 3162 O O . SER A 1 395 ? 1.296 23.113 2.612 1.00 74.31 395 SER A O 1
ATOM 3164 N N . GLY A 1 396 ? 2.353 21.134 2.690 1.00 80.88 396 GLY A N 1
ATOM 3165 C CA . GLY A 1 396 ? 3.581 21.595 2.053 1.00 80.88 396 GLY A CA 1
ATOM 3166 C C . GLY A 1 396 ? 3.748 21.007 0.660 1.00 80.88 396 GLY A C 1
ATOM 3167 O O . GLY A 1 396 ? 3.319 19.888 0.390 1.00 80.88 396 GLY A O 1
ATOM 3168 N N . GLY A 1 397 ? 4.406 21.747 -0.227 1.00 87.50 397 GLY A N 1
ATOM 3169 C CA . GLY A 1 397 ? 4.735 21.284 -1.576 1.00 87.50 397 GLY A CA 1
ATOM 3170 C C . GLY A 1 397 ? 6.242 21.263 -1.795 1.00 87.50 397 GLY A C 1
ATOM 3171 O O . GLY A 1 397 ? 6.934 22.212 -1.426 1.00 87.50 397 GLY A O 1
ATOM 3172 N N . ILE A 1 398 ? 6.771 20.211 -2.413 1.00 91.69 398 ILE A N 1
ATOM 3173 C CA . ILE A 1 398 ? 8.152 20.175 -2.904 1.00 91.69 398 ILE A CA 1
ATOM 3174 C C . ILE A 1 398 ? 8.103 20.135 -4.426 1.00 91.69 398 ILE A C 1
ATOM 3176 O O . ILE A 1 398 ? 7.677 19.154 -5.024 1.00 91.69 398 ILE A O 1
ATOM 3180 N N . HIS A 1 399 ? 8.579 21.201 -5.049 1.00 92.19 399 HIS A N 1
ATOM 3181 C CA . HIS A 1 399 ? 8.776 21.306 -6.486 1.00 92.19 399 HIS A CA 1
ATOM 3182 C C . HIS A 1 399 ? 10.266 21.369 -6.790 1.00 92.19 399 HIS A C 1
ATOM 3184 O O . HIS A 1 399 ? 11.106 21.517 -5.901 1.00 92.19 399 HIS A O 1
ATOM 3190 N N . GLY A 1 400 ? 10.633 21.279 -8.059 1.00 92.31 400 GLY A N 1
ATOM 3191 C CA . GLY A 1 400 ? 12.025 21.437 -8.426 1.00 92.31 400 GLY A CA 1
ATOM 3192 C C . GLY A 1 400 ? 12.265 21.294 -9.906 1.00 92.31 400 GLY A C 1
ATOM 3193 O O . GLY A 1 400 ? 11.344 21.165 -10.708 1.00 92.31 400 GLY A O 1
ATOM 3194 N N . TYR A 1 401 ? 13.536 21.322 -10.258 1.00 94.00 401 TYR A N 1
ATOM 3195 C CA . TYR A 1 401 ? 13.995 21.030 -11.601 1.00 94.00 401 TYR A CA 1
ATOM 3196 C C . TYR A 1 401 ? 15.387 20.411 -11.542 1.00 94.00 401 TYR A C 1
ATOM 3198 O O . TYR A 1 401 ? 16.169 20.654 -10.618 1.00 94.00 401 TYR A O 1
ATOM 3206 N N . VAL A 1 402 ? 15.693 19.604 -12.549 1.00 94.44 402 VAL A N 1
ATOM 3207 C CA . VAL A 1 402 ? 17.014 19.022 -12.771 1.00 94.44 402 VAL A CA 1
ATOM 3208 C C . VAL A 1 402 ? 17.682 19.820 -13.874 1.00 94.44 402 VAL A C 1
ATOM 3210 O O . VAL A 1 402 ? 17.117 19.969 -14.957 1.00 94.44 402 VAL A O 1
ATOM 3213 N N . THR A 1 403 ? 18.880 20.325 -13.619 1.00 92.88 403 THR A N 1
ATOM 3214 C CA . THR A 1 403 ? 19.733 20.939 -14.636 1.00 92.88 403 THR A CA 1
ATOM 3215 C C . THR A 1 403 ? 20.938 20.061 -14.898 1.00 92.88 403 THR A C 1
ATOM 3217 O O . THR A 1 403 ? 21.487 19.450 -13.985 1.00 92.88 403 THR A O 1
ATOM 3220 N N . TYR A 1 404 ? 21.365 19.994 -16.151 1.00 91.69 404 TYR A N 1
ATOM 3221 C CA . TYR A 1 404 ? 22.649 19.407 -16.514 1.00 91.69 404 TYR A CA 1
ATOM 3222 C C . TYR A 1 404 ? 23.299 20.228 -17.616 1.00 91.69 404 TYR A C 1
ATOM 3224 O O . TYR A 1 404 ? 22.631 20.924 -18.391 1.00 91.69 404 TYR A O 1
ATOM 3232 N N . GLU A 1 405 ? 24.623 20.166 -17.665 1.00 84.38 405 GLU A N 1
ATOM 3233 C CA . GLU A 1 405 ? 25.401 20.943 -18.613 1.00 84.38 405 GLU A CA 1
ATOM 3234 C C . GLU A 1 405 ? 25.549 20.156 -19.918 1.00 84.38 405 GLU A C 1
ATOM 3236 O O . GLU A 1 405 ? 26.118 19.067 -19.971 1.00 84.38 405 GLU A O 1
ATOM 3241 N N . SER A 1 406 ? 24.989 20.703 -20.991 1.00 77.19 406 SER A N 1
ATOM 3242 C CA . SER A 1 406 ? 25.243 20.260 -22.359 1.00 77.19 406 SER A CA 1
ATOM 3243 C C . SER A 1 406 ? 25.723 21.460 -23.180 1.00 77.19 406 SER A C 1
ATOM 3245 O O . SER A 1 406 ? 26.149 22.466 -22.619 1.00 77.19 406 SER A O 1
ATOM 3247 N N . VAL A 1 407 ? 25.641 21.393 -24.512 1.00 76.06 407 VAL A N 1
ATOM 3248 C CA . VAL A 1 407 ? 25.947 22.537 -25.397 1.00 76.06 407 VAL A CA 1
ATOM 3249 C C . VAL A 1 407 ? 25.140 23.784 -24.997 1.00 76.06 407 VAL A C 1
ATOM 3251 O O . VAL A 1 407 ? 25.639 24.896 -25.109 1.00 76.06 407 VAL A O 1
ATOM 3254 N N . ASN A 1 408 ? 23.925 23.578 -24.477 1.00 79.19 408 ASN A N 1
ATOM 3255 C CA . ASN A 1 408 ? 23.144 24.564 -23.735 1.00 79.19 408 ASN A CA 1
ATOM 3256 C C . ASN A 1 408 ? 22.702 23.947 -22.395 1.00 79.19 408 ASN A C 1
ATOM 3258 O O . ASN A 1 408 ? 22.497 22.729 -22.344 1.00 79.19 408 ASN A O 1
ATOM 3262 N N . PRO A 1 409 ? 22.518 24.744 -21.327 1.00 82.38 409 PRO A N 1
ATOM 3263 C CA . PRO A 1 409 ? 21.941 24.249 -20.083 1.00 82.38 409 PRO A CA 1
ATOM 3264 C C . PRO A 1 409 ? 20.494 23.811 -20.330 1.00 82.38 409 PRO A C 1
ATOM 3266 O O . PRO A 1 409 ? 19.657 24.612 -20.749 1.00 82.38 409 PRO A O 1
ATOM 3269 N N . VAL A 1 410 ? 20.207 22.532 -20.089 1.00 87.69 410 VAL A N 1
ATOM 3270 C CA . VAL A 1 410 ? 18.854 21.970 -20.192 1.00 87.69 410 VAL A CA 1
ATOM 3271 C C . VAL A 1 410 ? 18.277 21.864 -18.786 1.00 87.69 410 VAL A C 1
ATOM 3273 O O . VAL A 1 410 ? 18.943 21.352 -17.886 1.00 87.69 410 VAL A O 1
ATOM 3276 N N . SER A 1 411 ? 17.050 22.351 -18.594 1.00 89.81 411 SER A N 1
ATOM 3277 C CA . SER A 1 411 ? 16.300 22.230 -17.343 1.00 89.81 411 SER A CA 1
ATOM 3278 C C . SER A 1 411 ? 15.059 21.365 -17.542 1.00 89.81 411 SER A C 1
ATOM 3280 O O . SER A 1 411 ? 14.194 21.676 -18.361 1.00 89.81 411 SER A O 1
ATOM 3282 N N . ILE A 1 412 ? 14.963 20.282 -16.775 1.00 92.44 412 ILE A N 1
ATOM 3283 C CA . ILE A 1 412 ? 13.809 19.381 -16.755 1.00 92.44 412 ILE A CA 1
ATOM 3284 C C . ILE A 1 412 ? 13.008 19.696 -15.486 1.00 92.44 412 ILE A C 1
ATOM 3286 O O . ILE A 1 412 ? 13.547 19.521 -14.389 1.00 92.44 412 ILE A O 1
ATOM 3290 N N . PRO A 1 413 ? 11.764 20.193 -15.590 1.00 93.06 413 PRO A N 1
ATOM 3291 C CA . PRO A 1 413 ? 10.926 20.420 -14.419 1.00 93.06 413 PRO A CA 1
ATOM 3292 C C . PRO A 1 413 ? 10.549 19.084 -13.770 1.00 93.06 413 PRO A C 1
ATOM 3294 O O . PRO A 1 413 ? 10.249 18.115 -14.464 1.00 93.06 413 PRO A O 1
ATOM 3297 N N . LEU A 1 414 ? 10.574 19.045 -12.441 1.00 93.31 414 LEU A N 1
ATOM 3298 C CA . LEU A 1 414 ? 10.101 17.912 -11.653 1.00 93.31 414 LEU A CA 1
ATOM 3299 C C . LEU A 1 414 ? 8.622 18.094 -11.319 1.00 93.31 414 LEU A C 1
ATOM 3301 O O . LEU A 1 414 ? 8.179 19.214 -11.048 1.00 93.31 414 LEU A O 1
ATOM 3305 N N . ASP A 1 415 ? 7.889 16.986 -11.291 1.00 92.44 415 ASP A N 1
ATOM 3306 C CA . ASP A 1 415 ? 6.525 16.967 -10.777 1.00 92.44 415 ASP A CA 1
ATOM 3307 C C . ASP A 1 415 ? 6.494 17.309 -9.279 1.00 92.44 415 ASP A C 1
ATOM 3309 O O . ASP A 1 415 ? 7.452 17.061 -8.537 1.00 92.44 415 ASP A O 1
ATOM 3313 N N . GLY A 1 416 ? 5.403 17.937 -8.850 1.00 87.81 416 GLY A N 1
ATOM 3314 C CA . GLY A 1 416 ? 5.240 18.405 -7.478 1.00 87.81 416 GLY A CA 1
ATOM 3315 C C . GLY A 1 416 ? 4.938 17.265 -6.510 1.00 87.81 416 GLY A C 1
ATOM 3316 O O . GLY A 1 416 ? 4.044 16.460 -6.749 1.00 87.81 416 GLY A O 1
ATOM 3317 N N . ILE A 1 417 ? 5.643 17.227 -5.380 1.00 89.75 417 ILE A N 1
ATOM 3318 C CA . ILE A 1 417 ? 5.309 16.352 -4.255 1.00 89.75 417 ILE A CA 1
ATOM 3319 C C . ILE A 1 417 ? 4.468 17.150 -3.262 1.00 89.75 417 ILE A C 1
ATOM 3321 O O . ILE A 1 417 ? 4.994 18.012 -2.558 1.00 89.75 417 ILE A O 1
ATOM 3325 N N . GLU A 1 418 ? 3.181 16.836 -3.178 1.00 86.12 418 GLU A N 1
ATOM 3326 C CA . GLU A 1 418 ? 2.297 17.364 -2.139 1.00 86.12 418 GLU A CA 1
ATOM 3327 C C . GLU A 1 418 ? 2.409 16.509 -0.871 1.00 86.12 418 GLU A C 1
ATOM 3329 O O . GLU A 1 418 ? 2.248 15.284 -0.893 1.00 86.12 418 GLU A O 1
ATOM 3334 N N . ILE A 1 419 ? 2.719 17.162 0.246 1.00 80.75 419 ILE A N 1
ATOM 3335 C CA . ILE A 1 419 ? 2.845 16.544 1.560 1.00 80.75 419 ILE A CA 1
ATOM 3336 C C . ILE A 1 419 ? 1.687 17.038 2.416 1.00 80.75 419 ILE A C 1
ATOM 3338 O O . ILE A 1 419 ? 1.648 18.192 2.840 1.00 80.75 419 ILE A O 1
ATOM 3342 N N . ASP A 1 420 ? 0.760 16.121 2.669 1.00 76.38 420 ASP A N 1
ATOM 3343 C CA . ASP A 1 420 ? -0.339 16.303 3.606 1.00 76.38 420 ASP A CA 1
ATOM 3344 C C . ASP A 1 420 ? -0.074 15.508 4.891 1.00 76.38 420 ASP A C 1
ATOM 3346 O O . ASP A 1 420 ? 0.214 14.303 4.852 1.00 76.38 420 ASP A O 1
ATOM 3350 N N . PHE A 1 421 ? -0.167 16.204 6.023 1.00 72.12 421 PHE A N 1
ATOM 3351 C CA . PHE A 1 421 ? 0.048 15.669 7.362 1.00 72.12 421 PHE A CA 1
ATOM 3352 C C . PHE A 1 421 ? -1.258 15.243 8.059 1.00 72.12 421 PHE A C 1
ATOM 3354 O O . PHE A 1 421 ? -1.185 14.666 9.145 1.00 72.12 421 PHE A O 1
ATOM 3361 N N . MET A 1 422 ? -2.435 15.431 7.445 1.00 65.25 422 MET A N 1
ATOM 3362 C CA . MET A 1 422 ? -3.734 15.042 8.026 1.00 65.25 422 MET A CA 1
ATOM 3363 C C . MET A 1 422 ? -3.850 13.537 8.305 1.00 65.25 422 MET A C 1
ATOM 3365 O O . MET A 1 422 ? -4.397 13.124 9.326 1.00 65.25 422 MET A O 1
ATOM 3369 N N . ASP A 1 423 ? -3.256 12.699 7.453 1.00 61.81 423 ASP A N 1
ATOM 3370 C CA . ASP A 1 423 ? -3.233 11.237 7.629 1.00 61.81 423 ASP A CA 1
ATOM 3371 C C . ASP A 1 423 ? -2.328 10.769 8.798 1.00 61.81 423 ASP A C 1
ATOM 3373 O O . ASP A 1 423 ? -2.251 9.561 9.068 1.00 61.81 423 ASP A O 1
ATOM 3377 N N . SER A 1 424 ? -1.635 11.705 9.469 1.00 65.94 424 SER A N 1
ATOM 3378 C CA . SER A 1 424 ? -0.670 11.477 10.561 1.00 65.94 424 SER A CA 1
ATOM 3379 C C . SER A 1 424 ? -1.199 11.839 11.956 1.00 65.94 424 SER A C 1
ATOM 3381 O O . SER A 1 424 ? -0.409 11.899 12.902 1.00 65.94 424 SER A O 1
ATOM 3383 N N . LEU A 1 425 ? -2.503 12.094 12.104 1.00 77.25 425 LEU A N 1
ATOM 3384 C CA . LEU A 1 425 ? -3.114 12.334 13.413 1.00 77.25 425 LEU A CA 1
ATOM 3385 C C . LEU A 1 425 ? -3.038 11.077 14.294 1.00 77.25 425 LEU A C 1
ATOM 3387 O O . LEU A 1 425 ? -3.304 9.957 13.846 1.00 77.25 425 LEU A O 1
ATOM 3391 N N . GLN A 1 426 ? -2.656 11.276 15.550 1.00 80.88 426 GLN A N 1
ATOM 3392 C CA . GLN A 1 426 ? -2.547 10.269 16.595 1.00 80.88 426 GLN A CA 1
ATOM 3393 C C . GLN A 1 426 ? -3.569 10.558 17.703 1.00 80.88 426 GLN A C 1
ATOM 3395 O O . GLN A 1 426 ? -3.729 11.719 18.101 1.00 80.88 426 GLN A O 1
ATOM 3400 N N . PRO A 1 427 ? -4.230 9.520 18.246 1.00 83.56 427 PRO A N 1
ATOM 3401 C CA . PRO A 1 427 ? -5.128 9.699 19.373 1.00 83.56 427 PRO A CA 1
ATOM 3402 C C . PRO A 1 427 ? -4.320 10.201 20.571 1.00 83.56 427 PRO A C 1
ATOM 3404 O O . PRO A 1 427 ? -3.267 9.653 20.896 1.00 83.56 427 PRO A O 1
ATOM 3407 N N . GLY A 1 428 ? -4.801 11.268 21.202 1.00 81.06 428 GLY A N 1
ATOM 3408 C CA . GLY A 1 428 ? -4.225 11.812 22.424 1.00 81.06 428 GLY A CA 1
ATOM 3409 C C . GLY A 1 428 ? -5.236 11.748 23.558 1.00 81.06 428 GLY A C 1
ATOM 3410 O O . GLY A 1 428 ? -6.440 11.793 23.311 1.00 81.06 428 GLY A O 1
ATOM 3411 N N . ASP A 1 429 ? -4.736 11.707 24.789 1.00 79.88 429 ASP A N 1
ATOM 3412 C CA . ASP A 1 429 ? -5.536 11.815 26.006 1.00 79.88 429 ASP A CA 1
ATOM 3413 C C . ASP A 1 429 ? -5.226 13.116 26.741 1.00 79.88 429 ASP A C 1
ATOM 3415 O O . ASP A 1 429 ? -4.080 13.568 26.782 1.00 79.88 429 ASP A O 1
ATOM 3419 N N . CYS A 1 430 ? -6.264 13.740 27.296 1.00 83.12 430 CYS A N 1
ATOM 3420 C CA . CYS A 1 430 ? -6.128 14.889 28.183 1.00 83.12 430 CYS A CA 1
ATOM 3421 C C . CYS A 1 430 ? -7.235 14.885 29.235 1.00 83.12 430 CYS A C 1
ATOM 3423 O O . CYS A 1 430 ? -8.351 14.424 28.985 1.00 83.12 430 CYS A O 1
ATOM 3425 N N . THR A 1 431 ? -6.954 15.451 30.403 1.00 85.75 431 THR A N 1
ATOM 3426 C CA . THR A 1 431 ? -7.967 15.606 31.451 1.00 85.75 431 THR A CA 1
ATOM 3427 C C . THR A 1 431 ? -8.975 16.708 31.100 1.00 85.75 431 THR A C 1
ATOM 3429 O O . THR A 1 431 ? -8.672 17.653 30.371 1.00 85.75 431 THR A O 1
ATOM 3432 N N . ASP A 1 432 ? -10.176 16.654 31.681 1.00 83.25 432 ASP A N 1
ATOM 3433 C CA . ASP A 1 432 ? -11.212 17.685 31.495 1.00 83.25 432 ASP A CA 1
ATOM 3434 C C . ASP A 1 432 ? -10.736 19.106 31.852 1.00 83.25 432 ASP A C 1
ATOM 3436 O O . ASP A 1 432 ? -11.187 20.094 31.263 1.00 83.25 432 ASP A O 1
ATOM 3440 N N . ALA A 1 433 ? -9.849 19.225 32.844 1.00 85.50 433 ALA A N 1
ATOM 3441 C CA . ALA A 1 433 ? -9.282 20.503 33.263 1.00 85.50 433 ALA A CA 1
ATOM 3442 C C . ALA A 1 433 ? -8.307 21.057 32.213 1.00 85.50 433 ALA A C 1
ATOM 3444 O O . ALA A 1 433 ? -8.383 22.238 31.864 1.00 85.50 433 ALA A O 1
ATOM 3445 N N . GLU A 1 434 ? -7.438 20.201 31.673 1.00 86.00 434 GLU A N 1
ATOM 3446 C CA . GLU A 1 434 ? -6.502 20.551 30.602 1.00 86.00 434 GLU A CA 1
ATOM 3447 C C . GLU A 1 434 ? -7.241 20.890 29.311 1.00 86.00 434 GLU A C 1
ATOM 3449 O O . GLU A 1 434 ? -6.946 21.919 28.706 1.00 86.00 434 GLU A O 1
ATOM 3454 N N . PHE A 1 435 ? -8.261 20.110 28.938 1.00 87.62 435 PHE A N 1
ATOM 3455 C CA . PHE A 1 435 ? -9.093 20.393 27.768 1.00 87.62 435 PHE A CA 1
ATOM 3456 C C . PHE A 1 435 ? -9.712 21.789 27.852 1.00 87.62 435 PHE A C 1
ATOM 3458 O O . PHE A 1 435 ? -9.624 22.561 26.904 1.00 87.62 435 PHE A O 1
ATOM 3465 N N . LYS A 1 436 ? -10.312 22.156 28.993 1.00 87.62 436 LYS A N 1
ATOM 3466 C CA . LYS A 1 436 ? -10.932 23.482 29.179 1.00 87.62 436 LYS A CA 1
ATOM 3467 C C . LYS A 1 436 ? -9.914 24.615 29.113 1.00 87.62 436 LYS A C 1
ATOM 3469 O O . LYS A 1 436 ? -10.229 25.674 28.572 1.00 87.62 436 LYS A O 1
ATOM 3474 N N . LYS A 1 437 ? -8.714 24.393 29.653 1.00 90.00 437 LYS A N 1
ATOM 3475 C CA . LYS A 1 437 ? -7.611 25.351 29.581 1.00 90.00 437 LYS A CA 1
ATOM 3476 C C . LYS A 1 437 ? -7.157 25.544 28.132 1.00 90.00 437 LYS A C 1
ATOM 3478 O O . LYS A 1 437 ? -7.221 26.665 27.638 1.00 90.00 437 LYS A O 1
ATOM 3483 N N . MET A 1 438 ? -6.800 24.463 27.436 1.00 88.12 438 MET A N 1
ATOM 3484 C CA . MET A 1 438 ? -6.367 24.510 26.034 1.00 88.12 438 MET A CA 1
ATOM 3485 C C . MET A 1 438 ? -7.465 25.076 25.124 1.00 88.12 438 MET A C 1
ATOM 3487 O O . MET A 1 438 ? -7.200 25.910 24.266 1.00 88.12 438 MET A O 1
ATOM 3491 N N . TRP A 1 439 ? -8.727 24.711 25.369 1.00 89.88 439 TRP A N 1
ATOM 3492 C CA . TRP A 1 439 ? -9.870 25.241 24.630 1.00 89.88 439 TRP A CA 1
ATOM 3493 C C . TRP A 1 439 ? -9.997 26.755 24.783 1.00 89.88 439 TRP A C 1
ATOM 3495 O O . TRP A 1 439 ? -10.371 27.417 23.822 1.00 89.88 439 TRP A O 1
ATOM 3505 N N . ALA A 1 440 ? -9.707 27.315 25.960 1.00 88.19 440 ALA A N 1
ATOM 3506 C CA . ALA A 1 440 ? -9.726 28.758 26.189 1.00 88.19 440 ALA A CA 1
ATOM 3507 C C . ALA A 1 440 ? -8.499 29.477 25.601 1.00 88.19 440 ALA A C 1
ATOM 3509 O O . ALA A 1 440 ? -8.627 30.625 25.184 1.00 88.19 440 ALA A O 1
ATOM 3510 N N . GLU A 1 441 ? -7.343 28.810 25.572 1.00 88.94 441 GLU A N 1
ATOM 3511 C CA . GLU A 1 441 ? -6.077 29.354 25.066 1.00 88.94 441 GLU A CA 1
ATOM 3512 C C . GLU A 1 441 ? -5.981 29.350 23.532 1.00 88.94 441 GLU A C 1
ATOM 3514 O O . GLU A 1 441 ? -5.300 30.203 22.970 1.00 88.94 441 GLU A O 1
ATOM 3519 N N . TYR A 1 442 ? -6.635 28.413 22.839 1.00 88.69 442 TYR A N 1
ATOM 3520 C CA . TYR A 1 442 ? -6.535 28.301 21.381 1.00 88.69 442 TYR A CA 1
ATOM 3521 C C . TYR A 1 442 ? -7.427 29.310 20.655 1.00 88.69 442 TYR A C 1
ATOM 3523 O O . TYR A 1 442 ? -8.643 29.365 20.859 1.00 88.69 442 TYR A O 1
ATOM 3531 N N . GLU A 1 443 ? -6.792 30.094 19.784 1.00 83.31 443 GLU A N 1
ATOM 3532 C CA . GLU A 1 443 ? -7.401 31.232 19.090 1.00 83.31 443 GLU A CA 1
ATOM 3533 C C . GLU A 1 443 ? -8.054 30.840 17.758 1.00 83.31 443 GLU A C 1
ATOM 3535 O O . GLU A 1 443 ? -9.066 31.432 17.375 1.00 83.31 443 GLU A O 1
ATOM 3540 N N . TRP A 1 444 ? -7.520 29.827 17.069 1.00 85.94 444 TRP A N 1
ATOM 3541 C CA . TRP A 1 444 ? -8.053 29.376 15.786 1.00 85.94 444 TRP A CA 1
ATOM 3542 C C . TRP A 1 444 ? -9.248 28.458 16.006 1.00 85.94 444 TRP A C 1
ATOM 3544 O O . TRP A 1 444 ? -9.130 27.423 16.659 1.00 85.94 444 TRP A O 1
ATOM 3554 N N . GLU A 1 445 ? -10.409 28.848 15.472 1.00 87.81 445 GLU A N 1
ATOM 3555 C CA . GLU A 1 445 ? -11.649 28.081 15.561 1.00 87.81 445 GLU A CA 1
ATOM 3556 C C . GLU A 1 445 ? -12.313 27.937 14.193 1.00 87.81 445 GLU A C 1
ATOM 3558 O O . GLU A 1 445 ? -12.767 28.926 13.614 1.00 87.81 445 GLU A O 1
ATOM 3563 N N . ASN A 1 446 ? -12.499 26.692 13.758 1.00 88.25 446 ASN A N 1
ATOM 3564 C CA . ASN A 1 446 ? -13.302 26.352 12.591 1.00 88.25 446 ASN A CA 1
ATOM 3565 C C . ASN A 1 446 ? -14.647 25.747 12.995 1.00 88.25 446 ASN A C 1
ATOM 3567 O O . ASN A 1 446 ? -14.761 24.966 13.943 1.00 88.25 446 ASN A O 1
ATOM 3571 N N . ARG A 1 447 ? -15.700 26.133 12.267 1.00 90.06 447 ARG A N 1
ATOM 3572 C CA . ARG A 1 447 ? -17.084 25.703 12.504 1.00 90.06 447 ARG A CA 1
ATOM 3573 C C . ARG A 1 447 ? -17.617 24.959 11.295 1.00 90.06 447 ARG A C 1
ATOM 3575 O O . ARG A 1 447 ? -17.879 25.559 10.257 1.00 90.06 447 ARG A O 1
ATOM 3582 N N . ILE A 1 448 ? -17.835 23.663 11.456 1.00 89.56 448 ILE A N 1
ATOM 3583 C CA . ILE A 1 448 ? -18.299 22.775 10.395 1.00 89.56 448 ILE A CA 1
ATOM 3584 C C . ILE A 1 448 ? -19.739 22.375 10.703 1.00 89.56 448 ILE A C 1
ATOM 3586 O O . ILE A 1 448 ? -20.031 21.794 11.748 1.00 89.56 448 ILE A O 1
ATOM 3590 N N . SER A 1 449 ? -20.656 22.703 9.793 1.00 88.44 449 SER A N 1
ATOM 3591 C CA . SER A 1 449 ? -22.057 22.291 9.913 1.00 88.44 449 SER A CA 1
ATOM 3592 C C . SER A 1 449 ? -22.215 20.841 9.465 1.00 88.44 449 SER A C 1
ATOM 3594 O O . SER A 1 449 ? -21.799 20.473 8.367 1.00 88.44 449 SER A O 1
ATOM 3596 N N . VAL A 1 450 ? -22.834 20.021 10.307 1.00 86.12 450 VAL A N 1
ATOM 3597 C CA . VAL A 1 450 ? -23.108 18.609 10.039 1.00 86.12 450 VAL A CA 1
ATOM 3598 C C . VAL A 1 450 ? -24.529 18.484 9.518 1.00 86.12 450 VAL A C 1
ATOM 3600 O O . VAL A 1 450 ? -25.465 18.843 10.222 1.00 86.12 450 VAL A O 1
ATOM 3603 N N . ASN A 1 451 ? -24.681 17.946 8.309 1.00 84.69 451 ASN A N 1
ATOM 3604 C CA . ASN A 1 451 ? -25.964 17.535 7.741 1.00 84.69 451 ASN A CA 1
ATOM 3605 C C . ASN A 1 451 ? -25.764 16.153 7.120 1.00 84.69 451 ASN A C 1
ATOM 3607 O O . ASN A 1 451 ? -25.086 16.032 6.097 1.00 84.69 451 ASN A O 1
ATOM 3611 N N . THR A 1 452 ? -26.299 15.103 7.741 1.00 81.69 452 THR A N 1
ATOM 3612 C CA . THR A 1 452 ? -26.060 13.725 7.279 1.00 81.69 452 THR A CA 1
ATOM 3613 C C . THR A 1 452 ? -27.352 12.945 7.069 1.00 81.69 452 THR A C 1
ATOM 3615 O O . THR A 1 452 ? -28.399 13.246 7.640 1.00 81.69 452 THR A O 1
ATOM 3618 N N . THR A 1 453 ? -27.271 11.924 6.214 1.00 78.00 453 THR A N 1
ATOM 3619 C CA . THR A 1 453 ? -28.357 10.968 5.946 1.00 78.00 453 THR A CA 1
ATOM 3620 C C . THR A 1 453 ? -28.404 9.827 6.961 1.00 78.00 453 THR A C 1
ATOM 3622 O O . THR A 1 453 ? -29.275 8.969 6.856 1.00 78.00 453 THR A O 1
ATOM 3625 N N . LEU A 1 454 ? -27.452 9.783 7.899 1.00 76.25 454 LEU A N 1
ATOM 3626 C CA . LEU A 1 454 ? -27.403 8.768 8.942 1.00 76.25 454 LEU A CA 1
ATOM 3627 C C . LEU A 1 454 ? -28.522 9.008 9.954 1.00 76.25 454 LEU A C 1
ATOM 3629 O O . LEU A 1 454 ? -28.865 10.149 10.273 1.00 76.25 454 LEU A O 1
ATOM 3633 N N . THR A 1 455 ? -29.097 7.908 10.431 1.00 77.38 455 THR A N 1
ATOM 3634 C CA . THR A 1 455 ? -30.239 7.912 11.351 1.00 77.38 455 THR A CA 1
ATOM 3635 C C . THR A 1 455 ? -29.842 7.646 12.797 1.00 77.38 455 THR A C 1
ATOM 3637 O O . THR A 1 455 ? -30.639 7.926 13.701 1.00 77.38 455 THR A O 1
ATOM 3640 N N . ASP A 1 456 ? -28.649 7.087 13.015 1.00 82.19 456 ASP A N 1
ATOM 3641 C CA . ASP A 1 456 ? -28.125 6.755 14.335 1.00 82.19 456 ASP A CA 1
ATOM 3642 C C . ASP A 1 456 ? -26.945 7.652 14.731 1.00 82.19 456 ASP A C 1
ATOM 3644 O O . ASP A 1 456 ? -25.996 7.862 13.972 1.00 82.19 456 ASP A O 1
ATOM 3648 N N . ILE A 1 457 ? -27.053 8.216 15.933 1.00 82.06 457 ILE A N 1
ATOM 3649 C CA . ILE A 1 457 ? -26.105 9.175 16.500 1.00 82.06 457 ILE A CA 1
ATOM 3650 C C . ILE A 1 457 ? -24.808 8.454 16.896 1.00 82.06 457 ILE A C 1
ATOM 3652 O O . ILE A 1 457 ? -23.720 8.992 16.680 1.00 82.06 457 ILE A O 1
ATOM 3656 N N . GLU A 1 458 ? -24.915 7.243 17.455 1.00 81.69 458 GLU A N 1
ATOM 3657 C CA . GLU A 1 458 ? -23.756 6.461 17.907 1.00 81.69 458 GLU A CA 1
ATOM 3658 C C . GLU A 1 458 ? -22.893 6.034 16.712 1.00 81.69 458 GLU A C 1
ATOM 3660 O O . GLU A 1 458 ? -21.688 6.291 16.706 1.00 81.69 458 GLU A O 1
ATOM 3665 N N . GLU A 1 459 ? -23.519 5.522 15.648 1.00 84.56 459 GLU A N 1
ATOM 3666 C CA . GLU A 1 459 ? -22.839 5.156 14.398 1.00 84.56 459 GLU A CA 1
ATOM 3667 C C . GLU A 1 459 ? -22.098 6.350 13.772 1.00 84.56 459 GLU A C 1
ATOM 3669 O O . GLU A 1 459 ? -20.960 6.219 13.309 1.00 84.56 459 GLU A O 1
ATOM 3674 N N . TYR A 1 460 ? -22.699 7.548 13.796 1.00 86.06 460 TYR A N 1
ATOM 3675 C CA . TYR A 1 460 ? -22.034 8.752 13.297 1.00 86.06 460 TYR A CA 1
ATOM 3676 C C . TYR A 1 460 ? -20.769 9.077 14.102 1.00 86.06 460 TYR A C 1
ATOM 3678 O O . TYR A 1 460 ? -19.718 9.329 13.508 1.00 86.06 460 TYR A O 1
ATOM 3686 N N . ILE A 1 461 ? -20.842 9.022 15.432 1.00 85.94 461 ILE A N 1
ATOM 3687 C CA . ILE A 1 461 ? -19.706 9.300 16.320 1.00 85.94 461 ILE A CA 1
ATOM 3688 C C . ILE A 1 461 ? -18.596 8.268 16.163 1.00 85.94 461 ILE A C 1
ATOM 3690 O O . ILE A 1 461 ? -17.434 8.657 16.066 1.00 85.94 461 ILE A O 1
ATOM 3694 N N . GLU A 1 462 ? -18.925 6.981 16.094 1.00 85.31 462 GLU A N 1
ATOM 3695 C CA . GLU A 1 462 ? -17.933 5.926 15.866 1.00 85.31 462 GLU A CA 1
ATOM 3696 C C . GLU A 1 462 ? -17.270 6.076 14.492 1.00 85.31 462 GLU A C 1
ATOM 3698 O O . GLU A 1 462 ? -16.050 5.941 14.361 1.00 85.31 462 GLU A O 1
ATOM 3703 N N . SER A 1 463 ? -18.046 6.441 13.466 1.00 84.56 463 SER A N 1
ATOM 3704 C CA . SER A 1 463 ? -17.504 6.710 12.132 1.00 84.56 463 SER A CA 1
ATOM 3705 C C . SER A 1 463 ? -16.564 7.920 12.118 1.00 84.56 463 SER A C 1
ATOM 3707 O O . SER A 1 463 ? -15.542 7.897 11.426 1.00 84.56 463 SER A O 1
ATOM 3709 N N . LEU A 1 464 ? -16.882 8.957 12.898 1.00 86.31 464 LEU A N 1
ATOM 3710 C CA . LEU A 1 464 ? -16.071 10.162 13.042 1.00 86.31 464 LEU A CA 1
ATOM 3711 C C . LEU A 1 464 ? -14.783 9.849 13.806 1.00 86.31 464 LEU A C 1
ATOM 3713 O O . LEU A 1 464 ? -13.706 10.217 13.343 1.00 86.31 464 LEU A O 1
ATOM 3717 N N . GLN A 1 465 ? -14.878 9.090 14.898 1.00 86.19 465 GLN A N 1
ATOM 3718 C CA . GLN A 1 465 ? -13.733 8.626 15.679 1.00 86.19 465 GLN A CA 1
ATOM 3719 C C . GLN A 1 465 ? -12.764 7.806 14.816 1.00 86.19 465 GLN A C 1
ATOM 3721 O O . GLN A 1 465 ? -11.562 8.069 14.806 1.00 86.19 465 GLN A O 1
ATOM 3726 N N . LYS A 1 466 ? -13.288 6.864 14.021 1.00 83.75 466 LYS A N 1
ATOM 3727 C CA . LYS A 1 466 ? -12.479 6.012 13.138 1.00 83.75 466 LYS A CA 1
ATOM 3728 C C . LYS A 1 466 ? -11.808 6.790 12.004 1.00 83.75 466 LYS A C 1
ATOM 3730 O O . LYS A 1 466 ? -10.685 6.463 11.634 1.00 83.75 466 LYS A O 1
ATOM 3735 N N . LYS A 1 467 ? -12.487 7.786 11.426 1.00 82.69 467 LYS A N 1
ATOM 3736 C CA . LYS A 1 467 ? -11.930 8.601 10.331 1.00 82.69 467 LYS A CA 1
ATOM 3737 C C . LYS A 1 467 ? -10.897 9.612 10.815 1.00 82.69 467 LYS A C 1
ATOM 3739 O O . LYS A 1 467 ? -9.922 9.837 10.111 1.00 82.69 467 LYS A O 1
ATOM 3744 N N . LEU A 1 468 ? -11.128 10.215 11.978 1.00 78.50 468 LEU A N 1
ATOM 3745 C CA . LEU A 1 468 ? -10.258 11.251 12.530 1.00 78.50 468 LEU A CA 1
ATOM 3746 C C . LEU A 1 468 ? -9.068 10.673 13.310 1.00 78.50 468 LEU A C 1
ATOM 3748 O O . LEU A 1 468 ? -8.114 11.392 13.573 1.00 78.50 468 LEU A O 1
ATOM 3752 N N . ASN A 1 469 ? -9.123 9.389 13.683 1.00 81.25 469 ASN A N 1
ATOM 3753 C CA . ASN A 1 469 ? -8.149 8.751 14.573 1.00 81.25 469 ASN A CA 1
ATOM 3754 C C . ASN A 1 469 ? -7.954 9.526 15.894 1.00 81.25 469 ASN A C 1
ATOM 3756 O O . ASN A 1 469 ? -6.852 9.606 16.428 1.00 81.25 469 ASN A O 1
ATOM 3760 N N . ALA A 1 470 ? -9.035 10.122 16.401 1.00 81.62 470 ALA A N 1
ATOM 3761 C CA . ALA A 1 470 ? -9.042 10.933 17.615 1.00 81.62 470 ALA A CA 1
ATOM 3762 C C . ALA A 1 470 ? -9.574 10.132 18.803 1.00 81.62 470 ALA A C 1
ATOM 3764 O O . ALA A 1 470 ? -10.433 9.260 18.623 1.00 81.62 470 ALA A O 1
ATOM 3765 N N . ASN A 1 471 ? -9.134 10.463 20.021 1.00 83.69 471 ASN A N 1
ATOM 3766 C CA . ASN A 1 471 ? -9.735 9.875 21.210 1.00 83.69 471 ASN A CA 1
ATOM 3767 C C . ASN A 1 471 ? -10.945 10.684 21.678 1.00 83.69 471 ASN A C 1
ATOM 3769 O O . ASN A 1 471 ? -10.985 11.914 21.577 1.00 83.69 471 ASN A O 1
ATOM 3773 N N . ARG A 1 472 ? -11.955 9.977 22.181 1.00 85.44 472 ARG A N 1
ATOM 3774 C CA . ARG A 1 472 ? -13.166 10.583 22.732 1.00 85.44 472 ARG A CA 1
ATOM 3775 C C . ARG A 1 472 ? -13.011 10.720 24.240 1.00 85.44 472 ARG A C 1
ATOM 3777 O O . ARG A 1 472 ? -12.855 9.718 24.928 1.00 85.44 472 ARG A O 1
ATOM 3784 N N . LEU A 1 473 ? -13.134 11.943 24.745 1.00 80.12 473 LEU A N 1
ATOM 3785 C CA . LEU A 1 473 ? -12.949 12.231 26.170 1.00 80.12 473 LEU A CA 1
ATOM 3786 C C . LEU A 1 473 ? -14.246 12.072 26.972 1.00 80.12 473 LEU A C 1
ATOM 3788 O O . LEU A 1 473 ? -14.226 11.684 28.135 1.00 80.12 473 LEU A O 1
ATOM 3792 N N . THR A 1 474 ? -15.398 12.356 26.356 1.00 77.56 474 THR A N 1
ATOM 3793 C CA . THR A 1 474 ? -16.696 12.269 27.039 1.00 77.56 474 THR A CA 1
ATOM 3794 C C . THR A 1 474 ? -17.286 10.851 26.954 1.00 77.56 474 THR A C 1
ATOM 3796 O O . THR A 1 474 ? -17.326 10.267 25.864 1.00 77.56 474 THR A O 1
ATOM 3799 N N . PRO A 1 475 ? -17.811 10.281 28.057 1.00 68.06 475 PRO A N 1
ATOM 3800 C CA . PRO A 1 475 ? -18.601 9.055 27.993 1.00 68.06 475 PRO A CA 1
ATOM 3801 C C . PRO A 1 475 ? -19.927 9.290 27.248 1.00 68.06 475 PRO A C 1
ATOM 3803 O O . PRO A 1 475 ? -20.534 10.358 27.354 1.00 68.06 475 PRO A O 1
ATOM 3806 N N . LEU A 1 476 ? -20.401 8.271 26.515 1.00 66.06 476 LEU A N 1
ATOM 3807 C CA . LEU A 1 476 ? -21.708 8.264 25.838 1.00 66.06 476 LEU A CA 1
ATOM 3808 C C . LEU A 1 476 ? -22.834 8.249 26.879 1.00 66.06 476 LEU A C 1
ATOM 3810 O O . LEU A 1 476 ? -23.386 7.205 27.225 1.00 66.06 476 LEU A O 1
ATOM 3814 N N . THR A 1 477 ? -23.160 9.420 27.405 1.00 56.06 477 THR A N 1
ATOM 3815 C CA . THR A 1 477 ? -24.221 9.599 28.395 1.00 56.06 477 THR A CA 1
ATOM 3816 C C . THR A 1 477 ? -25.338 10.380 27.720 1.00 56.06 477 THR A C 1
ATOM 3818 O O . THR A 1 477 ? -25.179 11.566 27.456 1.00 56.06 477 THR A O 1
ATOM 3821 N N . GLY A 1 478 ? -26.444 9.707 27.379 1.00 56.00 478 GLY A N 1
ATOM 3822 C CA . GLY A 1 478 ? -27.574 10.358 26.698 1.00 56.00 478 GLY A CA 1
ATOM 3823 C C . GLY A 1 478 ? -28.333 9.517 25.669 1.00 56.00 478 GLY A C 1
ATOM 3824 O O . GLY A 1 478 ? -28.839 10.080 24.707 1.00 56.00 478 GLY A O 1
ATOM 3825 N N . LYS A 1 479 ? -28.448 8.190 25.845 1.00 55.34 479 LYS A N 1
ATOM 3826 C CA . LYS A 1 479 ? -29.170 7.305 24.901 1.00 55.34 479 LYS A CA 1
ATOM 3827 C C . LYS A 1 479 ? -30.639 7.688 24.663 1.00 55.34 479 LYS A C 1
ATOM 3829 O O . LYS A 1 479 ? -31.207 7.331 23.638 1.00 55.34 479 LYS A O 1
ATOM 3834 N N . GLU A 1 480 ? -31.254 8.402 25.604 1.00 57.28 480 GLU A N 1
ATOM 3835 C CA . GLU A 1 480 ? -32.673 8.780 25.554 1.00 57.28 480 GLU A CA 1
ATOM 3836 C C . GLU A 1 480 ? -32.915 10.202 25.024 1.00 57.28 480 GLU A C 1
ATOM 3838 O O . GLU A 1 480 ? -34.037 10.544 24.648 1.00 57.28 480 GLU A O 1
ATOM 3843 N N . SER A 1 481 ? -31.876 11.039 24.956 1.00 62.31 481 SER A N 1
ATOM 3844 C CA . SER A 1 481 ? -31.972 12.395 24.423 1.00 62.31 481 SER A CA 1
ATOM 3845 C C . SER A 1 481 ? -31.570 12.387 22.954 1.00 62.31 481 SER A C 1
ATOM 3847 O O . SER A 1 481 ? -30.452 12.018 22.618 1.00 62.31 481 SER A O 1
ATOM 3849 N N . GLY A 1 482 ? -32.441 12.856 22.057 1.00 74.25 482 GLY A N 1
ATOM 3850 C CA . GLY A 1 482 ? -32.124 13.061 20.634 1.00 74.25 482 GLY A CA 1
ATOM 3851 C C . GLY A 1 482 ? -31.065 14.145 20.368 1.00 74.25 482 GLY A C 1
ATOM 3852 O O . GLY A 1 482 ? -31.061 14.726 19.292 1.00 74.25 482 GLY A O 1
ATOM 3853 N N . PHE A 1 483 ? -30.209 14.447 21.341 1.00 82.19 483 PHE A N 1
ATOM 3854 C CA . PHE A 1 483 ? -29.120 15.408 21.300 1.00 82.19 483 PHE A CA 1
ATOM 3855 C C . PHE A 1 483 ? -27.911 14.816 22.020 1.00 82.19 483 PHE A C 1
ATOM 3857 O O . PHE A 1 483 ? -28.060 14.208 23.082 1.00 82.19 483 PHE A O 1
ATOM 3864 N N . LEU A 1 484 ? -26.724 15.017 21.456 1.00 85.06 484 LEU A N 1
ATOM 3865 C CA . LEU A 1 484 ? -25.470 14.541 22.011 1.00 85.06 484 LEU A CA 1
ATOM 3866 C C . LEU A 1 484 ? -24.366 15.576 21.807 1.00 85.06 484 LEU A C 1
ATOM 3868 O O . LEU A 1 484 ? -24.170 16.102 20.709 1.00 85.06 484 LEU A O 1
ATOM 3872 N N . VAL A 1 485 ? -23.627 15.833 22.883 1.00 86.19 485 VAL A N 1
ATOM 3873 C CA . VAL A 1 485 ? -22.404 16.634 22.866 1.00 86.19 485 VAL A CA 1
ATOM 3874 C C . VAL A 1 485 ? -21.263 15.737 23.283 1.00 86.19 485 VAL A C 1
ATOM 3876 O O . VAL A 1 485 ? -21.334 15.083 24.321 1.00 86.19 485 VAL A O 1
ATOM 3879 N N . THR A 1 486 ? -20.211 15.714 22.480 1.00 87.12 486 THR A N 1
ATOM 3880 C CA . THR A 1 486 ? -19.000 14.965 22.791 1.00 87.12 486 THR A CA 1
ATOM 3881 C C . THR A 1 486 ? -17.778 15.796 22.450 1.00 87.12 486 THR A C 1
ATOM 3883 O O . THR A 1 486 ? -17.756 16.530 21.458 1.00 87.12 486 THR A O 1
ATOM 3886 N N . THR A 1 487 ? -16.742 15.665 23.268 1.00 90.12 487 THR A N 1
ATOM 3887 C CA . THR A 1 487 ? -15.430 16.241 22.992 1.00 90.12 487 THR A CA 1
ATOM 3888 C C . THR A 1 487 ? -14.474 15.165 22.497 1.00 90.12 487 THR A C 1
ATOM 3890 O O . THR A 1 487 ? -14.478 14.028 22.982 1.00 90.12 487 THR A O 1
ATOM 3893 N N . PHE A 1 488 ? -13.665 15.529 21.507 1.00 89.31 488 PHE A N 1
ATOM 3894 C CA . PHE A 1 488 ? -12.552 14.720 21.034 1.00 89.31 488 PHE A CA 1
ATOM 3895 C C . PHE A 1 488 ? -11.257 15.495 21.163 1.00 89.31 488 PHE A C 1
ATOM 3897 O O . PHE A 1 488 ? -11.232 16.727 21.084 1.00 89.31 488 PHE A O 1
ATOM 3904 N N . TYR A 1 489 ? -10.186 14.739 21.312 1.00 90.38 489 TYR A N 1
ATOM 3905 C CA . TYR A 1 489 ? -8.842 15.259 21.329 1.00 90.38 489 TYR A CA 1
ATOM 3906 C C . TYR A 1 489 ? -7.945 14.391 20.464 1.00 90.38 489 TYR A C 1
ATOM 3908 O O . TYR A 1 489 ? -8.027 13.159 20.459 1.00 90.38 489 TYR A O 1
ATOM 3916 N N . THR A 1 490 ? -7.114 15.058 19.680 1.00 88.50 490 THR A N 1
ATOM 3917 C CA . THR A 1 490 ? -6.129 14.414 18.829 1.00 88.50 490 THR A CA 1
ATOM 3918 C C . THR A 1 490 ? -4.868 15.250 18.815 1.00 88.50 490 THR A C 1
ATOM 3920 O O . THR A 1 490 ? -4.905 16.472 18.977 1.00 88.50 490 THR A O 1
ATOM 3923 N N . LYS A 1 491 ? -3.744 14.575 18.612 1.00 85.81 491 LYS A N 1
ATOM 3924 C CA . LYS A 1 491 ? -2.449 15.211 18.415 1.00 85.81 491 LYS A CA 1
ATOM 3925 C C . LYS A 1 491 ? -1.946 14.898 17.024 1.00 85.81 491 LYS A C 1
ATOM 3927 O O . LYS A 1 491 ? -2.175 13.815 16.497 1.00 85.81 491 LYS A O 1
ATOM 3932 N N . SER A 1 492 ? -1.234 15.828 16.420 1.00 80.00 492 SER A N 1
ATOM 3933 C CA . SER A 1 492 ? -0.435 15.527 15.239 1.00 80.00 492 SER A CA 1
ATOM 3934 C C . SER A 1 492 ? 0.866 14.828 15.626 1.00 80.00 492 SER A C 1
ATOM 3936 O O . SER A 1 492 ? 1.332 14.946 16.759 1.00 80.00 492 SER A O 1
ATOM 3938 N N . LYS A 1 493 ? 1.526 14.179 14.661 1.00 74.56 493 LYS A N 1
ATOM 3939 C CA . LYS A 1 493 ? 2.884 13.615 14.805 1.00 74.56 493 LYS A CA 1
ATOM 3940 C C . LYS A 1 493 ? 3.932 14.649 15.262 1.00 74.56 493 LYS A C 1
ATOM 3942 O O . LYS A 1 493 ? 5.010 14.277 15.718 1.00 74.56 493 LYS A O 1
ATOM 3947 N N . PHE A 1 494 ? 3.611 15.937 15.146 1.00 74.12 494 PHE A N 1
ATOM 3948 C CA . PHE A 1 494 ? 4.425 17.067 15.596 1.00 74.12 494 PHE A CA 1
ATOM 3949 C C . PHE A 1 494 ? 4.073 17.560 17.011 1.00 74.12 494 PHE A C 1
ATOM 3951 O O . PHE A 1 494 ? 4.533 18.622 17.412 1.00 74.12 494 PHE A O 1
ATOM 3958 N N . ASN A 1 495 ? 3.266 16.818 17.780 1.00 76.88 495 ASN A N 1
ATOM 3959 C CA . ASN A 1 495 ? 2.743 17.245 19.086 1.00 76.88 495 ASN A CA 1
ATOM 3960 C C . ASN A 1 495 ? 1.962 18.569 19.031 1.00 76.88 495 ASN A C 1
ATOM 3962 O O . ASN A 1 495 ? 1.950 19.336 19.991 1.00 76.88 495 ASN A O 1
ATOM 3966 N N . GLU A 1 496 ? 1.307 18.834 17.903 1.00 83.00 496 GLU A N 1
ATOM 3967 C CA . GLU A 1 496 ? 0.327 19.908 17.800 1.00 83.00 496 GLU A CA 1
ATOM 3968 C C . GLU A 1 496 ? -1.043 19.385 18.212 1.00 83.00 496 GLU A C 1
ATOM 3970 O O . GLU A 1 496 ? -1.491 18.339 17.739 1.00 83.00 496 GLU A O 1
ATOM 3975 N N . ASP A 1 497 ? -1.684 20.115 19.110 1.00 87.25 497 ASP A N 1
ATOM 3976 C CA . ASP A 1 497 ? -2.961 19.757 19.704 1.00 87.25 497 ASP A CA 1
ATOM 3977 C C . ASP A 1 497 ? -4.134 20.233 18.839 1.00 87.25 497 ASP A C 1
ATOM 3979 O O . ASP A 1 497 ? -4.204 21.410 18.465 1.00 87.25 497 ASP A O 1
ATOM 3983 N N . ALA A 1 498 ? -5.097 19.343 18.598 1.00 88.81 498 ALA A N 1
ATOM 3984 C CA . ALA A 1 498 ? -6.381 19.683 18.001 1.00 88.81 498 ALA A CA 1
ATOM 3985 C C . ALA A 1 498 ? -7.531 19.198 18.890 1.00 88.81 498 ALA A C 1
ATOM 3987 O O . ALA A 1 498 ? -7.667 18.016 19.226 1.00 88.81 498 ALA A O 1
ATOM 3988 N N . LEU A 1 499 ? -8.377 20.145 19.279 1.00 90.25 499 LEU A N 1
ATOM 3989 C CA . LEU A 1 499 ? -9.529 19.939 20.142 1.00 90.25 499 LEU A CA 1
ATOM 3990 C C . LEU A 1 499 ? -10.787 20.014 19.294 1.00 90.25 499 LEU A C 1
ATOM 3992 O O . LEU A 1 499 ? -10.974 20.963 18.532 1.00 90.25 499 LEU A O 1
ATOM 3996 N N . LEU A 1 500 ? -11.696 19.064 19.470 1.00 90.94 500 LEU A N 1
ATOM 3997 C CA . LEU A 1 500 ? -12.973 19.080 18.777 1.00 90.94 500 LEU A CA 1
ATOM 3998 C C . LEU A 1 500 ? -14.116 19.020 19.776 1.00 90.94 500 LEU A C 1
ATOM 4000 O O . LEU A 1 500 ? -14.115 18.234 20.721 1.00 90.94 500 LEU A O 1
ATOM 4004 N N . ASN A 1 501 ? -15.130 19.834 19.527 1.00 91.12 501 ASN A N 1
ATOM 4005 C CA . ASN A 1 501 ? -16.403 19.787 20.219 1.00 91.12 501 ASN A CA 1
ATOM 4006 C C . ASN A 1 501 ? -17.499 19.534 19.189 1.00 91.12 501 ASN A C 1
ATOM 4008 O O . ASN A 1 501 ? -17.737 20.354 18.300 1.00 91.12 501 ASN A O 1
ATOM 4012 N N . VAL A 1 502 ? -18.144 18.380 19.303 1.00 90.50 502 VAL A N 1
ATOM 4013 C CA . VAL A 1 502 ? -19.182 17.919 18.389 1.00 90.50 502 VAL A CA 1
ATOM 4014 C C . VAL A 1 502 ? -20.517 18.013 19.107 1.00 90.50 502 VAL A C 1
ATOM 4016 O O . VAL A 1 502 ? -20.729 17.345 20.113 1.00 90.50 502 VAL A O 1
ATOM 4019 N N . SER A 1 503 ? -21.413 18.845 18.586 1.00 90.06 503 SER A N 1
ATOM 4020 C CA . SER A 1 503 ? -22.780 19.023 19.080 1.00 90.06 503 SER A CA 1
ATOM 4021 C C . SER A 1 503 ? -23.757 18.591 17.991 1.00 90.06 503 SER A C 1
ATOM 4023 O O . SER A 1 503 ? -23.854 19.261 16.965 1.00 90.06 503 SER A O 1
ATOM 4025 N N . ILE A 1 504 ? -24.462 17.479 18.181 1.00 89.19 504 ILE A N 1
ATOM 4026 C CA . ILE A 1 504 ? -25.351 16.888 17.170 1.00 89.19 504 ILE A CA 1
ATOM 4027 C C . ILE A 1 504 ? -26.737 16.595 17.742 1.00 89.19 504 ILE A C 1
ATOM 4029 O O . ILE A 1 504 ? -26.877 16.172 18.885 1.00 89.19 504 ILE A O 1
ATOM 4033 N N . GLU A 1 505 ? -27.768 16.803 16.933 1.00 88.25 505 GLU A N 1
ATOM 4034 C CA . GLU A 1 505 ? -29.168 16.530 17.235 1.00 88.25 505 GLU A CA 1
ATOM 4035 C C . GLU A 1 505 ? -29.819 15.679 16.143 1.00 88.25 505 GLU A C 1
ATOM 4037 O O . GLU A 1 505 ? -29.529 15.800 14.950 1.00 88.25 505 GLU A O 1
ATOM 4042 N N . LYS A 1 506 ? -30.753 14.825 16.551 1.00 85.19 506 LYS A N 1
ATOM 4043 C CA . LYS A 1 506 ? -31.621 14.069 15.659 1.00 85.19 506 LYS A CA 1
ATOM 4044 C C . LYS A 1 506 ? -32.902 14.857 15.432 1.00 85.19 506 LYS A C 1
ATOM 4046 O O . LYS A 1 506 ? -33.709 15.065 16.336 1.00 85.19 506 LYS A O 1
ATOM 4051 N N . THR A 1 507 ? -33.094 15.282 14.192 1.00 81.19 507 THR A N 1
ATOM 4052 C CA . THR A 1 507 ? -34.297 15.996 13.760 1.00 81.19 507 THR A CA 1
ATOM 4053 C C . THR A 1 507 ? -35.530 15.088 13.780 1.00 81.19 507 THR A C 1
ATOM 4055 O O . THR A 1 507 ? -35.430 13.860 13.742 1.00 81.19 507 THR A O 1
ATOM 4058 N N . LYS A 1 508 ? -36.728 15.691 13.774 1.00 75.69 508 LYS A N 1
ATOM 4059 C CA . LYS A 1 508 ? -38.014 14.965 13.720 1.00 75.69 508 LYS A CA 1
ATOM 4060 C C . LYS A 1 508 ? -38.163 14.077 12.474 1.00 75.69 508 LYS A C 1
ATOM 4062 O O . LYS A 1 508 ? -38.926 13.120 12.505 1.00 75.69 508 LYS A O 1
ATOM 4067 N N . GLU A 1 509 ? -37.422 14.377 11.406 1.00 74.12 509 GLU A N 1
ATOM 4068 C CA . GLU A 1 509 ? -37.352 13.581 10.170 1.00 74.12 509 GLU A CA 1
ATOM 4069 C C . GLU A 1 509 ? -36.374 12.395 10.262 1.00 74.12 509 GLU A C 1
ATOM 4071 O O . GLU A 1 509 ? -36.218 11.647 9.300 1.00 74.12 509 GLU A O 1
ATOM 4076 N N . GLY A 1 510 ? -35.689 12.226 11.397 1.00 73.75 510 GLY A N 1
ATOM 4077 C CA . GLY A 1 510 ? -34.724 11.153 11.627 1.00 73.75 510 GLY A CA 1
ATOM 4078 C C . GLY A 1 510 ? -33.313 11.420 11.098 1.00 73.75 510 GLY A C 1
ATOM 4079 O O . GLY A 1 510 ? -32.473 10.538 11.233 1.00 73.75 510 GLY A O 1
ATOM 4080 N N . LYS A 1 511 ? -33.032 12.607 10.538 1.00 82.56 511 LYS A N 1
ATOM 4081 C CA . LYS A 1 511 ? -31.691 13.019 10.076 1.00 82.56 511 LYS A CA 1
ATOM 4082 C C . LYS A 1 511 ? -30.883 13.659 11.200 1.00 82.56 511 LYS A C 1
ATOM 4084 O O . LYS A 1 511 ? -31.461 14.334 12.057 1.00 82.56 511 LYS A O 1
ATOM 4089 N N . ILE A 1 512 ? -29.564 13.506 11.152 1.00 84.62 512 ILE A N 1
ATOM 4090 C CA . ILE A 1 512 ? -28.645 14.119 12.116 1.00 84.62 512 ILE A CA 1
ATOM 4091 C C . ILE A 1 512 ? -28.159 15.464 11.581 1.00 84.62 512 ILE A C 1
ATOM 4093 O O . ILE A 1 512 ? -27.526 15.525 10.519 1.00 84.62 512 ILE A O 1
ATOM 4097 N N . ASN A 1 513 ? -28.421 16.511 12.360 1.00 88.00 513 ASN A N 1
ATOM 4098 C CA . ASN A 1 513 ? -27.914 17.859 12.148 1.00 88.00 513 ASN A CA 1
ATOM 4099 C C . ASN A 1 513 ? -27.025 18.273 13.318 1.00 88.00 513 ASN A C 1
ATOM 4101 O O . ASN A 1 513 ? -27.208 17.803 14.436 1.00 88.00 513 ASN A O 1
ATOM 4105 N N . GLY A 1 514 ? -26.069 19.165 13.095 1.00 88.12 514 GLY A N 1
ATOM 4106 C CA . GLY A 1 514 ? -25.245 19.650 14.193 1.00 88.12 514 GLY A CA 1
ATOM 4107 C C . GLY A 1 514 ? -24.129 20.587 13.784 1.00 88.12 514 GLY A C 1
ATOM 4108 O O . GLY A 1 514 ? -24.048 21.053 12.648 1.00 88.12 514 GLY A O 1
ATOM 4109 N N . LEU A 1 515 ? -23.253 20.848 14.743 1.00 91.56 515 LEU A N 1
ATOM 4110 C CA . LEU A 1 515 ? -22.097 21.711 14.606 1.00 91.56 515 LEU A CA 1
ATOM 4111 C C . LEU A 1 515 ? -20.877 21.029 15.220 1.00 91.56 515 LEU A C 1
ATOM 4113 O O . LEU A 1 515 ? -20.889 20.643 16.390 1.00 91.56 515 LEU A O 1
ATOM 4117 N N . ILE A 1 516 ? -19.809 20.933 14.438 1.00 91.81 516 ILE A N 1
ATOM 4118 C CA . ILE A 1 516 ? -18.479 20.569 14.914 1.00 91.81 516 ILE A CA 1
ATOM 4119 C C . ILE A 1 516 ? -17.669 21.853 15.016 1.00 91.81 516 ILE A C 1
ATOM 4121 O O . ILE A 1 516 ? -17.572 22.618 14.056 1.00 91.81 516 ILE A O 1
ATOM 4125 N N . ARG A 1 517 ? -17.098 22.098 16.190 1.00 92.06 517 ARG A N 1
ATOM 4126 C CA . ARG A 1 517 ? -16.151 23.183 16.438 1.00 92.06 517 ARG A CA 1
ATOM 4127 C C . ARG A 1 517 ? -14.780 22.566 16.623 1.00 92.06 517 ARG A C 1
ATOM 4129 O O . ARG A 1 517 ? -14.614 21.740 17.517 1.00 92.06 517 ARG A O 1
ATOM 4136 N N . ILE A 1 518 ? -13.830 22.966 15.798 1.00 91.06 518 ILE A N 1
ATOM 4137 C CA . ILE A 1 518 ? -12.436 22.537 15.879 1.00 91.06 518 ILE A CA 1
ATOM 4138 C C . ILE A 1 518 ? -11.635 23.727 16.383 1.00 91.06 518 ILE A C 1
ATOM 4140 O O . ILE A 1 518 ? -11.846 24.842 15.907 1.00 91.06 518 ILE A O 1
ATOM 4144 N N . ARG A 1 519 ? -10.769 23.504 17.370 1.00 90.69 519 ARG A N 1
ATOM 4145 C CA . ARG A 1 519 ? -9.817 24.496 17.862 1.00 90.69 519 ARG A CA 1
ATOM 4146 C C . ARG A 1 519 ? -8.414 23.922 17.882 1.00 90.69 519 ARG A C 1
ATOM 4148 O O . ARG A 1 519 ? -8.207 22.831 18.409 1.00 90.69 519 ARG A O 1
ATOM 4155 N N . ALA A 1 520 ? -7.460 24.691 17.380 1.00 88.00 520 ALA A N 1
ATOM 4156 C CA . ALA A 1 520 ? -6.046 24.351 17.429 1.00 88.00 520 ALA A CA 1
ATOM 4157 C C . ALA A 1 520 ? -5.196 25.603 17.659 1.00 88.00 520 ALA A C 1
ATOM 4159 O O . ALA A 1 520 ? -5.666 26.740 17.570 1.00 88.00 520 ALA A O 1
ATOM 4160 N N . LYS A 1 521 ? -3.918 25.392 17.964 1.00 84.62 521 LYS A N 1
ATOM 4161 C CA . LYS A 1 521 ? -2.956 26.484 18.143 1.00 84.62 521 LYS A CA 1
ATOM 4162 C C . LYS A 1 521 ? -2.578 27.165 16.821 1.00 84.62 521 LYS A C 1
ATOM 4164 O O . LYS A 1 521 ? -2.232 28.344 16.825 1.00 84.62 521 LYS A O 1
ATOM 4169 N N . THR A 1 522 ? -2.630 26.433 15.712 1.00 79.81 522 THR A N 1
ATOM 4170 C CA . THR A 1 522 ? -2.238 26.881 14.370 1.00 79.81 522 THR A CA 1
ATOM 4171 C C . THR A 1 522 ? -3.407 26.737 13.399 1.00 79.81 522 THR A C 1
ATOM 4173 O O . THR A 1 522 ? -4.199 25.806 13.512 1.00 79.81 522 THR A O 1
ATOM 4176 N N . GLU A 1 523 ? -3.504 27.651 12.430 1.00 81.31 523 GLU A N 1
ATOM 4177 C CA . GLU A 1 523 ? -4.553 27.625 11.400 1.00 81.31 523 GLU A CA 1
ATOM 4178 C C . GLU A 1 523 ? -4.489 26.353 10.546 1.00 81.31 523 GLU A C 1
ATOM 4180 O O . GLU A 1 523 ? -5.519 25.764 10.275 1.00 81.31 523 GLU A O 1
ATOM 4185 N N . GLY A 1 524 ? -3.290 25.883 10.181 1.00 75.31 524 GLY A N 1
ATOM 4186 C CA . GLY A 1 524 ? -3.130 24.673 9.363 1.00 75.31 524 GLY A CA 1
ATOM 4187 C C . GLY A 1 524 ? -3.595 23.375 10.038 1.00 75.31 524 GLY A C 1
ATOM 4188 O O . GLY A 1 524 ? -3.869 22.404 9.342 1.00 75.31 524 GLY A O 1
ATOM 4189 N N . MET A 1 525 ? -3.686 23.360 11.373 1.00 77.38 525 MET A N 1
ATOM 4190 C CA . MET A 1 525 ? -4.190 22.224 12.151 1.00 77.38 525 MET A CA 1
ATOM 4191 C C . MET A 1 525 ? -5.709 22.292 12.389 1.00 77.38 525 MET A C 1
ATOM 4193 O O . MET A 1 525 ? -6.341 21.252 12.585 1.00 77.38 525 MET A O 1
ATOM 4197 N N . ALA A 1 526 ? -6.287 23.499 12.438 1.00 73.75 526 ALA A N 1
ATOM 4198 C CA . ALA A 1 526 ? -7.713 23.734 12.701 1.00 73.75 526 ALA A CA 1
ATOM 4199 C C . ALA A 1 526 ? -8.556 23.603 11.429 1.00 73.75 526 ALA A C 1
ATOM 4201 O O . ALA A 1 526 ? -9.740 23.202 11.551 1.00 73.75 526 ALA A O 1
#

Sequence (526 aa):
PHDQNDSALESSIFVREVMESHSTFRKDVGDSIRQNLYEIRSPKALRVLLWCLGEYSESEDDITKSFDSIMENIGSLPIKHSTKKVSKKDKEDKTPEETKRAVVKTITLPDGSYGTETIYVDEHKIQDNNDDDEPKYPLRKFIESEEFFLCGVLSLCICKLIIKMKKKLNKAFKKMSVESLIFFCSYLKIHQENKKLDPDNKNRIALCIKLLSNLSKTPTTVMEKIISGEGRKILSSIIETKVEQLEKRKRNKLAQKQSDISIQPDEMIHYRQLRDEEAGEADFEFEIGAADLTSESELGFLNSNKKKSDGEVRTYQLTGLSDDIYVEGRLEIHQYDLILNLLLVNRTKNTLPSVNVTLLTLGSIKVVEKPITTNLKGYSSETVKASLKVFNTESGGIHGYVTYESVNPVSIPLDGIEIDFMDSLQPGDCTDAEFKKMWAEYEWENRISVNTTLTDIEEYIESLQKKLNANRLTPLTGKESGFLVTTFYTKSKFNEDALLNVSIEKTKEGKINGLIRIRAKTEGMA

pLDDT: mean 73.73, std 19.3, range [24.27, 94.62]

Organism: Euplotes crassus (NCBI:txid5936)

Secondary structure (DSSP, 8-state):
-HHHHHHHHHHHHHHHHHHHH-GGGHHHHHHHHHHHTTT---HHHHHHHHHHHHHH--SHHHHHHHHHHHHHHH-SSS---------------------PPEEEEEEE-TTS-EEEEEEE--TT-SSS--TTS--S-HHHHHHHTT-HHHHHHHHHHHHHHHHHHGGG--HHHHHHHHHHHHHHHHHHHHHHHTS---HHHHHHHHHHHHHHHTTTTS-HHHHHHHHTTHHHHHHHHHHHHHHHHHHHHHHHHHHHHHHTT---TTS----TTS--S----S--------S--SSSSSS-SS--S----SS--EEEE-S-TTSSEEEEEEEEEETTEEEEEEEEEE-SSS-EEEEEEEEEEESSEEEEEPPPPEEE-TT-EEEEEEEEEE-SSS-EEEEEEEEE-SSS-EEEEEEEEEE--GGGEEE----HHHHHHHHHH--EEEEEEEEES---HHHHHHHHHHHHTPEE-S----TTSSEEEEEEEEEETT--EEEEEEEEEE-TTS-EEEEEEEEESSTTT-

InterPro domains:
  IPR011710 Coatomer beta subunit, C-terminal [PF07718] (265-405)
  IPR011989 Armadillo-like helical [G3DSA:1.25.10.10] (2-220)
  IPR016024 Armadillo-type fold [SSF48371] (10-229)
  IPR016460 Coatomer beta subunit (COPB1) [PTHR10635] (3-526)
  IPR029446 Coatomer beta subunit, appendage platform domain [PF14806] (412-526)

Foldseek 3Di:
DVVVLVVLLVVLVVLLVCVLVPVVCLVVSLVVCLVCVQVDQHLNSLLSSLLSLLQSQQDPVSLLSSLVSLDVLLPDPDDDPPPPPPDDDDDDDDDDDDDWDWDWDWDQDPVRDTDIDIDTDDPVPPPDDDPPDDPSHSVNVCLLDPVLSSVLSNLLSLLSSLLSVVPPPDPSSVVSLVSSLRHLVSSCVSVVVVVDHDVVSVVSSVVSNVCSVCVVPDPVVVSCVSNVPPVSVVVVVVVVVVVVVVVVVVVVVVVVVVVVVDDDPPDDDDDPVDDDPPDDDDDDPDDDDPDDPPPDPPPPPPDPPDDDDPWDWHKDFWADPVDQKTWIWTWTDDQFKIKIKIKIFGQAQAKWAFKAKDKDKDDQKAWPAGWDTDIGHHRDIDITMTMMGGDDQAWMKIWIWIWTDDVHIDIGTTDIDIDHQQVQKAADDDDPVVLVVQVVVFDDKDKDKDWDPDLDPVVVVVVVCVVNNWDWDDDPDCPPAQKDWTKTWIATSNRWIKIKIWIWGQDPVSIIITMIMITTNDNSRD